Protein AF-A0A2M9E3D4-F1 (afdb_monomer)

Secondary structure (DSSP, 8-state):
------PPPP---S---------SSS-HHHHTS-GGG-EEEE-TTT-EEEEEEEETTEEEEEEEEEEEEE-SS-BPPPEEEEEEEEEETTT--HHHHHT--TT-GGGSPTT-EEEEEGGGGTTSTTHHHHHHHHHHTT-SSGGGEEEEEEEPPP-SS--S--EEEEEEEHHHHH-TTTTSTTS-GGG---EEEEEEEES-TTSHHHHHHHHHHHHH-PPPTTPEEEEEEE-SSEEEEEEEETTT--EEEEEEEE-TTS-EEEEEEEE------THHHHT-HHHHHHHHHHHHHTT--TTEEEEESS-HHHHS--GGGGEEEEEHHHIIIIIHHHHHHHHHHHTTT-EEEEEEEEESTT-SS-SEEEEEEEEEETTTTEEEE----EEE-SSTT----PPPHHHHHHHHHHH-

Foldseek 3Di:
DDDDDDDDDDDDDPDDPDDDPDPAADDVVLLPDQLLQKDWDWDLVQKDWDDWDDDDQKIKTKIKTWTWIDGPVDIDDTWIFIKIKIAGPVQPDPSLSSQDDLLDCVSHDAFMKIKGQQVVCVRTNQVQLLVLLCVVWVHDDSRQKMWMWGWHHCDPVLPDTKIKIKMKGNCCVVPVCQARLAHFLQRHDWMKMKIDIGSPCVPSVNSSQSSSSSRRVDHGQLIWMWTWDHDNFKIWIWIARSVVRATKTKMFGADNVRATFKMKIKFQAWSADDVLVVPDVSQVVLQVVLCVVLVPDPQWGQAFCQDCRGRVHRGRSRTATFGPQVRVAAVVQVNVLVNLLSVVRKMKIKMWGFPPGPDNHGQKIKIWMWIANPVPRFTLDGPDIDIDRSDPPDHHDHDDSVVSVVSVVVRD

Sequence (412 aa):
MTIDASRLSDPRSPFVDASRDARAGLDPRLAATPGGDVAFVHDPASTRIGTETRAGQRSSFDASTDVVVATPDHRSEPVRVAYHANMPRSAATPAAMQALNPMDPQTWPPGTSVELRGGDFAGTAFEATFRSLAEANGVAHIDDVRLVISRSTVTRATPEPELRIMSGTAHVFDAPFVTGPGSPATSREDFGIHTLVQRDPDAPDQRAAFNHLLLTGTQPDGSIGVRETVTADSINGLITDVASGEVNDVTWTFDGDGRPVHAEGTLTWTPGSGRHRDGDRTEGTAQSDFRKDNGLGGDHHTGHIFAYRFVHGHGPVNMFPQQANFNTGPYARMEQEWADWLDHDMDIDVRVELAPSGAKFPEQVIVDYTVTDPASGAVVYDPQTIIFDNAAGQRFTSIRPDAMDDMIRQAA

Solvent-accessible surface area (backbone atoms only — not comparable to full-atom values): 21787 Å² total; per-residue (Å²): 140,83,90,83,89,80,83,83,80,81,86,79,79,94,80,81,86,87,83,74,94,64,80,78,41,59,59,67,70,64,63,69,45,61,21,69,57,51,43,65,49,61,44,47,87,57,37,45,78,57,66,71,47,79,55,93,69,32,31,35,33,38,33,34,30,35,31,26,49,31,41,95,90,49,68,53,73,74,39,78,44,57,36,40,39,38,29,38,42,93,62,57,42,72,69,50,60,34,56,46,38,94,79,35,74,86,56,47,63,64,44,23,31,39,33,37,50,25,49,76,26,64,90,34,50,51,30,61,15,32,46,37,40,8,55,77,32,74,40,94,44,32,66,44,20,32,40,40,39,34,34,33,54,66,40,94,91,36,77,57,54,28,35,40,40,35,38,23,38,40,57,48,73,77,34,26,60,56,34,20,60,28,9,51,50,83,44,45,52,65,44,22,35,36,42,33,78,38,71,51,49,81,39,64,66,50,36,12,39,53,42,36,25,71,52,49,26,50,78,45,79,77,21,38,33,39,37,41,50,58,57,100,49,37,38,38,36,40,31,27,38,67,68,83,65,46,49,22,44,34,36,34,33,38,41,99,86,34,43,52,26,35,36,37,32,42,39,50,56,66,85,43,62,71,73,66,54,77,74,35,61,56,43,53,48,19,45,54,48,50,30,58,80,67,66,56,52,93,66,35,37,74,26,56,81,62,54,47,32,51,55,73,52,53,21,46,46,42,40,46,59,24,22,38,57,25,45,78,36,28,51,50,43,51,57,45,38,52,52,53,42,30,76,68,70,23,32,35,44,39,37,39,38,33,29,60,71,66,46,83,63,34,50,28,43,36,39,37,48,39,31,28,36,72,90,78,68,33,69,48,45,66,85,57,78,43,78,41,66,48,38,72,89,64,82,61,86,65,77,52,73,82,55,48,62,58,37,49,66,71,47,109

pLDDT: mean 90.29, std 15.9, range [23.97, 98.81]

Nearest PDB structures (foldseek):
  8rjw-assembly1_G  TM=5.086E-01  e=6.032E-01  Homo sapiens
  8rjw-assembly1_E  TM=5.066E-01  e=7.475E-01  Homo sapiens
  3hx8-assembly2_C  TM=7.101E-01  e=3.354E+00  Mesorhizobium loti
  5ien-assembly2_B  TM=5.706E-01  e=2.184E+00  synthetic construct
  5ien-assembly1_A  TM=5.707E-01  e=3.939E+00  synthetic construct

Structure (mmCIF, N/CA/C/O backbone):
data_AF-A0A2M9E3D4-F1
#
_entry.id   AF-A0A2M9E3D4-F1
#
loop_
_atom_site.group_PDB
_atom_site.id
_atom_site.type_symbol
_atom_site.label_atom_id
_atom_site.label_alt_id
_atom_site.label_comp_id
_atom_site.label_asym_id
_atom_site.label_entity_id
_atom_site.label_seq_id
_atom_site.pdbx_PDB_ins_code
_atom_site.Cartn_x
_atom_site.Cartn_y
_atom_site.Cartn_z
_atom_site.occupancy
_atom_site.B_iso_or_equiv
_atom_site.auth_seq_id
_atom_site.auth_comp_id
_atom_site.auth_asym_id
_atom_site.auth_atom_id
_atom_site.pdbx_PDB_model_num
ATOM 1 N N . MET A 1 1 ? -34.781 -16.812 -38.038 1.00 36.47 1 MET A N 1
ATOM 2 C CA . MET A 1 1 ? -33.980 -16.628 -39.262 1.00 36.47 1 MET A CA 1
ATOM 3 C C . MET A 1 1 ? -32.776 -15.814 -38.841 1.00 36.47 1 MET A C 1
ATOM 5 O O . MET A 1 1 ? -32.939 -14.700 -38.368 1.00 36.47 1 MET A O 1
ATOM 9 N N . THR A 1 2 ? -31.643 -16.495 -38.814 1.00 32.12 2 THR A N 1
ATOM 10 C CA . THR A 1 2 ? -30.362 -16.127 -38.197 1.00 32.12 2 THR A CA 1
ATOM 11 C C . THR A 1 2 ? -29.471 -15.416 -39.226 1.00 32.12 2 THR A C 1
ATOM 13 O O . THR A 1 2 ? -29.792 -15.503 -40.411 1.00 32.12 2 THR A O 1
ATOM 16 N N . ILE A 1 3 ? -28.324 -14.880 -38.762 1.00 25.41 3 ILE A N 1
ATOM 17 C CA . ILE A 1 3 ? -27.115 -14.423 -39.503 1.00 25.41 3 ILE A CA 1
ATOM 18 C C . ILE A 1 3 ? -27.089 -12.883 -39.699 1.00 25.41 3 ILE A C 1
ATOM 20 O O . ILE A 1 3 ? -28.093 -12.317 -40.107 1.00 25.41 3 ILE A O 1
ATOM 24 N N . ASP A 1 4 ? -26.030 -12.108 -39.417 1.00 23.97 4 ASP A N 1
ATOM 25 C CA . ASP A 1 4 ? -24.638 -12.399 -39.035 1.00 23.97 4 ASP A CA 1
ATOM 26 C C . ASP A 1 4 ? -24.023 -11.252 -38.215 1.00 23.97 4 ASP A C 1
ATOM 28 O O . ASP A 1 4 ? -24.400 -10.089 -38.367 1.00 23.97 4 ASP A O 1
ATOM 32 N N . ALA A 1 5 ? -22.993 -11.594 -37.445 1.00 30.45 5 ALA A N 1
ATOM 33 C CA . ALA A 1 5 ? -22.031 -10.679 -36.862 1.00 30.45 5 ALA A CA 1
ATOM 34 C C . ALA A 1 5 ? -20.852 -10.494 -37.831 1.00 30.45 5 ALA A C 1
ATOM 36 O O . ALA A 1 5 ? -20.117 -11.439 -38.102 1.00 30.45 5 ALA A O 1
ATOM 37 N N . SER A 1 6 ? -20.589 -9.269 -38.286 1.00 26.34 6 SER A N 1
ATOM 38 C CA . SER A 1 6 ? -19.318 -8.937 -38.939 1.00 26.34 6 SER A CA 1
ATOM 39 C C . SER A 1 6 ? -18.511 -7.984 -38.065 1.00 26.34 6 SER A C 1
ATOM 41 O O . SER A 1 6 ? -18.702 -6.767 -38.088 1.00 26.34 6 SER A O 1
ATOM 43 N N . ARG A 1 7 ? -17.599 -8.589 -37.296 1.00 27.25 7 ARG A N 1
ATOM 44 C CA . ARG A 1 7 ? -16.401 -7.966 -36.726 1.00 27.25 7 ARG A CA 1
ATOM 45 C C . ARG A 1 7 ? -15.655 -7.223 -37.835 1.00 27.25 7 ARG A C 1
ATOM 47 O O . ARG A 1 7 ? -15.267 -7.834 -38.830 1.00 27.25 7 ARG A O 1
ATOM 54 N N . LEU A 1 8 ? -15.451 -5.922 -37.653 1.00 27.66 8 LEU A N 1
ATOM 55 C CA . LEU A 1 8 ? -14.521 -5.155 -38.469 1.00 27.66 8 LEU A CA 1
ATOM 56 C C . LEU A 1 8 ? -13.093 -5.496 -38.042 1.00 27.66 8 LEU A C 1
ATOM 58 O O . LEU A 1 8 ? -12.745 -5.500 -36.865 1.00 27.66 8 LEU A O 1
ATOM 62 N N . SER A 1 9 ? -12.324 -5.860 -39.053 1.00 28.45 9 SER A N 1
ATOM 63 C CA . SER A 1 9 ? -10.963 -6.363 -39.036 1.00 28.45 9 SER A CA 1
ATOM 64 C C . SER A 1 9 ? -9.924 -5.325 -38.605 1.00 28.45 9 SER A C 1
ATOM 66 O O . SER A 1 9 ? -9.888 -4.208 -39.115 1.00 28.45 9 SER A O 1
ATOM 68 N N . ASP A 1 10 ? -9.052 -5.804 -37.727 1.00 26.77 10 ASP A N 1
ATOM 69 C CA . ASP A 1 10 ? -7.743 -5.329 -37.279 1.00 26.77 10 ASP A CA 1
ATOM 70 C C . ASP A 1 10 ? -6.748 -4.976 -38.418 1.00 26.77 10 ASP A C 1
ATOM 72 O O . ASP A 1 10 ? -6.555 -5.787 -39.336 1.00 26.77 10 ASP A O 1
ATOM 76 N N . PRO A 1 11 ? -6.061 -3.815 -38.372 1.00 26.67 11 PRO A N 1
ATOM 77 C CA . PRO A 1 11 ? -4.848 -3.562 -39.134 1.00 26.67 11 PRO A CA 1
ATOM 78 C C . PRO A 1 11 ? -3.587 -3.923 -38.320 1.00 26.67 11 PRO A C 1
ATOM 80 O O . PRO A 1 11 ? -2.950 -3.073 -37.708 1.00 26.67 11 PRO A O 1
ATOM 83 N N . ARG A 1 12 ? -3.220 -5.206 -38.400 1.00 26.22 12 ARG A N 1
ATOM 84 C CA . ARG A 1 12 ? -1.883 -5.821 -38.249 1.00 26.22 12 ARG A CA 1
ATOM 85 C C . ARG A 1 12 ? -0.744 -4.900 -37.774 1.00 26.22 12 ARG A C 1
ATOM 87 O O . ARG A 1 12 ? -0.168 -4.141 -38.556 1.00 26.22 12 ARG A O 1
ATOM 94 N N . SER A 1 13 ? -0.327 -5.123 -36.529 1.00 26.86 13 SER A N 1
ATOM 95 C CA . SER A 1 13 ? 0.983 -4.749 -35.983 1.00 26.86 13 SER A CA 1
ATOM 96 C C . SER A 1 13 ? 2.120 -5.540 -36.667 1.00 26.86 13 SER A C 1
ATOM 98 O O . SER A 1 13 ? 1.995 -6.759 -36.820 1.00 26.86 13 SER A O 1
ATOM 100 N N . PRO A 1 14 ? 3.237 -4.912 -37.086 1.00 26.25 14 PRO A N 1
ATOM 101 C CA . PRO A 1 14 ? 4.354 -5.600 -37.722 1.00 26.25 14 PRO A CA 1
ATOM 102 C C . PRO A 1 14 ? 5.416 -6.008 -36.688 1.00 26.25 14 PRO A C 1
ATOM 104 O O . PRO A 1 14 ? 6.530 -5.502 -36.717 1.00 26.25 14 PRO A O 1
ATOM 107 N N . PHE A 1 15 ? 5.088 -6.928 -35.780 1.00 27.77 15 PHE A N 1
ATOM 108 C CA . PHE A 1 15 ? 6.079 -7.607 -34.933 1.00 27.77 15 PHE A CA 1
ATOM 109 C C . PHE A 1 15 ? 5.656 -9.054 -34.677 1.00 27.77 15 PHE A C 1
ATOM 111 O O . PHE A 1 15 ? 5.292 -9.426 -33.570 1.00 27.77 15 PHE A O 1
ATOM 118 N N . VAL A 1 16 ? 5.698 -9.880 -35.722 1.00 30.64 16 VAL A N 1
ATOM 119 C CA . VAL A 1 16 ? 5.757 -11.336 -35.559 1.00 30.64 16 VAL A CA 1
ATOM 120 C C . VAL A 1 16 ? 6.748 -11.873 -36.583 1.00 30.64 16 VAL A C 1
ATOM 122 O O . VAL A 1 16 ? 6.407 -12.076 -37.744 1.00 30.64 16 VAL A O 1
ATOM 125 N N . ASP A 1 17 ? 7.980 -12.094 -36.139 1.00 26.84 17 ASP A N 1
ATOM 126 C CA . ASP A 1 17 ? 8.811 -13.163 -36.686 1.00 26.84 17 ASP A CA 1
ATOM 127 C C . ASP A 1 17 ? 9.292 -14.007 -35.503 1.00 26.84 17 ASP A C 1
ATOM 129 O O . ASP A 1 17 ? 10.302 -13.736 -34.852 1.00 26.84 17 ASP A O 1
ATOM 133 N N . ALA A 1 18 ? 8.438 -14.962 -35.141 1.00 33.75 18 ALA A N 1
ATOM 134 C CA . ALA A 1 18 ? 8.673 -15.943 -34.103 1.00 33.75 18 ALA A CA 1
ATOM 135 C C . ALA A 1 1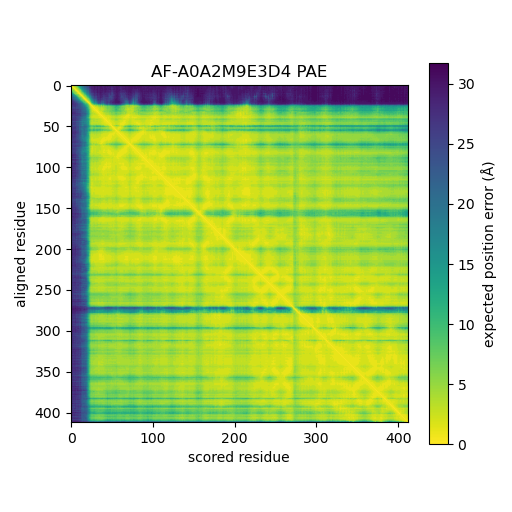8 ? 9.279 -17.190 -34.750 1.00 33.75 18 ALA A C 1
ATOM 137 O O . ALA A 1 18 ? 8.568 -18.037 -35.288 1.00 33.75 18 ALA A O 1
ATOM 138 N N . SER A 1 19 ? 10.599 -17.327 -34.654 1.00 34.25 19 SER A N 1
ATOM 139 C CA . SER A 1 19 ? 11.239 -18.639 -34.719 1.00 34.25 19 SER A CA 1
ATOM 140 C C . SER A 1 19 ? 12.523 -18.662 -33.891 1.00 34.25 19 SER A C 1
ATOM 142 O O . SER A 1 19 ? 13.631 -18.644 -34.430 1.00 34.25 19 SER A O 1
ATOM 144 N N . ARG A 1 20 ? 12.383 -18.733 -32.565 1.00 35.34 20 ARG A N 1
ATOM 145 C CA . ARG A 1 20 ? 13.361 -19.414 -31.710 1.00 35.34 20 ARG A CA 1
ATOM 146 C C . ARG A 1 20 ? 12.630 -20.117 -30.576 1.00 35.34 20 ARG A C 1
ATOM 148 O O . ARG A 1 20 ? 12.120 -19.470 -29.671 1.00 35.34 20 ARG A O 1
ATOM 155 N N . ASP A 1 21 ? 12.627 -21.444 -30.649 1.00 39.75 21 ASP A N 1
ATOM 156 C CA . ASP A 1 21 ? 12.464 -22.337 -29.506 1.00 39.75 21 ASP A CA 1
ATOM 157 C C . ASP A 1 21 ? 13.472 -21.943 -28.412 1.00 39.75 21 ASP A C 1
ATOM 159 O O . ASP A 1 21 ? 14.628 -22.372 -28.423 1.00 39.75 21 ASP A O 1
ATOM 163 N N . ALA A 1 22 ? 13.048 -21.103 -27.470 1.00 39.47 22 ALA A N 1
ATOM 164 C CA . ALA A 1 22 ? 13.701 -20.950 -26.182 1.00 39.47 22 ALA A CA 1
ATOM 165 C C . ALA A 1 22 ? 12.875 -21.751 -25.178 1.00 39.47 22 ALA A C 1
ATOM 167 O O . ALA A 1 22 ? 11.688 -21.503 -24.986 1.00 39.47 22 ALA A O 1
ATOM 168 N N . ARG A 1 23 ? 13.501 -22.758 -24.567 1.00 43.72 23 ARG A N 1
ATOM 169 C CA . ARG A 1 23 ? 12.952 -23.483 -23.418 1.00 43.72 23 ARG A CA 1
ATOM 170 C C . ARG A 1 23 ? 12.523 -22.441 -22.378 1.00 43.72 23 ARG A C 1
ATOM 172 O O . ARG A 1 23 ? 13.375 -21.732 -21.858 1.00 43.72 23 ARG A O 1
ATOM 179 N N . ALA A 1 24 ? 11.215 -22.296 -22.184 1.00 57.19 24 ALA A N 1
ATOM 180 C CA . ALA A 1 24 ? 10.615 -21.165 -21.488 1.00 57.19 24 ALA A CA 1
ATOM 181 C C . ALA A 1 24 ? 11.015 -21.137 -20.003 1.00 57.19 24 ALA A C 1
ATOM 183 O O . ALA A 1 24 ? 10.714 -22.072 -19.262 1.00 57.19 24 ALA A O 1
ATOM 184 N N . GLY A 1 25 ? 11.696 -20.064 -19.598 1.00 66.81 25 GLY A N 1
ATOM 185 C CA . GLY A 1 25 ? 12.123 -19.793 -18.224 1.00 66.81 25 GLY A CA 1
ATOM 186 C C . GLY A 1 25 ? 13.604 -19.425 -18.118 1.00 66.81 25 GLY A C 1
ATOM 187 O O . GLY A 1 25 ? 14.429 -19.859 -18.924 1.00 66.81 25 GLY A O 1
ATOM 188 N N . LEU A 1 26 ? 13.949 -18.612 -17.117 1.00 82.44 26 LEU A N 1
ATOM 189 C CA . LEU A 1 26 ? 15.339 -18.448 -16.685 1.00 82.44 26 LEU A CA 1
ATOM 190 C C . LEU A 1 26 ? 15.947 -19.815 -16.336 1.00 82.44 26 LEU A C 1
ATOM 192 O O . LEU A 1 26 ? 15.247 -20.719 -15.876 1.00 82.44 26 LEU A O 1
ATOM 196 N N . ASP A 1 27 ? 17.261 -19.966 -16.537 1.00 83.62 27 ASP A N 1
ATOM 197 C CA . ASP A 1 27 ? 17.977 -21.165 -16.093 1.00 83.62 27 ASP A CA 1
ATOM 198 C C . ASP A 1 27 ? 17.681 -21.390 -14.595 1.00 83.62 27 ASP A C 1
ATOM 200 O O . ASP A 1 27 ? 17.903 -20.470 -13.802 1.00 83.62 27 ASP A O 1
ATOM 204 N N . PRO A 1 28 ? 17.201 -22.576 -14.176 1.00 82.44 28 PRO A N 1
ATOM 205 C CA . PRO A 1 28 ? 16.883 -22.848 -12.775 1.00 82.44 28 PRO A CA 1
ATOM 206 C C . PRO A 1 28 ? 18.042 -22.566 -11.811 1.00 82.44 28 PRO A C 1
ATOM 208 O O . PRO A 1 28 ? 17.811 -22.254 -10.646 1.00 82.44 28 PRO A O 1
ATOM 211 N N . ARG A 1 29 ? 19.293 -22.629 -12.288 1.00 83.31 29 ARG A N 1
ATOM 212 C CA . ARG A 1 29 ? 20.478 -22.258 -11.503 1.00 83.31 29 ARG A CA 1
ATOM 213 C C . ARG A 1 29 ? 20.501 -20.771 -11.156 1.00 83.31 29 ARG A C 1
ATOM 215 O O . ARG A 1 29 ? 20.926 -20.432 -10.059 1.00 83.31 29 ARG A O 1
ATOM 222 N N . LEU A 1 30 ? 20.031 -19.899 -12.053 1.00 84.75 30 LEU A N 1
ATOM 223 C CA . LEU A 1 30 ? 19.890 -18.463 -11.784 1.00 84.75 30 LEU A CA 1
ATOM 224 C C . LEU A 1 30 ? 18.808 -18.221 -10.736 1.00 84.75 30 LEU A C 1
ATOM 226 O O . LEU A 1 30 ? 19.051 -17.495 -9.782 1.00 84.75 30 LEU A O 1
ATOM 230 N N . ALA A 1 31 ? 17.653 -18.877 -10.873 1.00 79.50 31 ALA A N 1
ATOM 231 C CA . ALA A 1 31 ? 16.554 -18.750 -9.916 1.00 79.50 31 ALA A CA 1
ATOM 232 C C . ALA A 1 31 ? 16.910 -19.283 -8.513 1.00 79.50 31 ALA A C 1
ATOM 234 O O . ALA A 1 31 ? 16.382 -18.794 -7.523 1.00 79.50 31 ALA A O 1
ATOM 235 N N . ALA A 1 32 ? 17.820 -20.260 -8.423 1.00 84.12 32 ALA A N 1
ATOM 236 C CA . ALA A 1 32 ? 18.332 -20.792 -7.158 1.00 84.12 32 ALA A CA 1
ATOM 237 C C . ALA A 1 32 ? 19.529 -20.006 -6.585 1.00 84.12 32 ALA A C 1
ATOM 239 O O . ALA A 1 32 ? 20.015 -20.341 -5.503 1.00 84.12 32 ALA A O 1
ATOM 240 N N . THR A 1 33 ? 20.052 -19.009 -7.307 1.00 87.50 33 THR A N 1
ATOM 241 C CA . THR A 1 33 ? 21.192 -18.213 -6.837 1.00 87.50 33 THR A CA 1
ATOM 242 C C . THR A 1 33 ? 20.714 -17.191 -5.799 1.00 87.50 33 THR A C 1
ATOM 244 O O . THR A 1 33 ? 19.708 -16.520 -6.040 1.00 87.50 33 THR A O 1
ATOM 247 N N . PRO A 1 34 ? 21.420 -17.018 -4.664 1.00 88.31 34 PRO A N 1
ATOM 248 C CA . PRO A 1 34 ? 21.131 -15.934 -3.732 1.00 88.31 34 PRO A CA 1
ATOM 249 C C . PRO A 1 34 ? 21.136 -14.584 -4.453 1.00 88.31 34 PRO A C 1
ATOM 251 O O . PRO A 1 34 ? 22.058 -14.279 -5.207 1.00 88.31 34 PRO A O 1
ATOM 254 N N . GLY A 1 35 ? 20.131 -13.743 -4.207 1.00 88.81 35 GLY A N 1
ATOM 255 C CA . GLY A 1 35 ? 19.975 -12.498 -4.964 1.00 88.81 35 GLY A CA 1
ATOM 256 C C . GLY A 1 35 ? 21.162 -11.528 -4.852 1.00 88.81 35 GLY A C 1
ATOM 257 O O . GLY A 1 35 ? 21.349 -10.699 -5.738 1.00 88.81 35 GLY A O 1
ATOM 258 N N . GLY A 1 36 ? 21.994 -11.646 -3.809 1.00 91.62 36 GLY A N 1
ATOM 259 C CA . GLY A 1 36 ? 23.213 -10.845 -3.638 1.00 91.62 36 GLY A CA 1
ATOM 260 C C . GLY A 1 36 ? 24.300 -11.131 -4.681 1.00 91.62 36 GLY A C 1
ATOM 261 O O . GLY A 1 36 ? 25.110 -10.255 -4.969 1.00 91.62 36 GLY A O 1
ATOM 262 N N . ASP A 1 37 ? 24.270 -12.312 -5.300 1.00 93.44 37 ASP A N 1
ATOM 263 C CA . ASP A 1 37 ? 25.206 -12.715 -6.355 1.00 93.44 37 ASP A CA 1
ATOM 264 C C . ASP A 1 37 ? 24.638 -12.472 -7.763 1.00 93.44 37 ASP A C 1
ATOM 266 O O . ASP A 1 37 ? 25.243 -12.868 -8.759 1.00 93.44 37 ASP A O 1
ATOM 270 N N . VAL A 1 38 ? 23.465 -11.842 -7.871 1.00 94.75 38 VAL A N 1
ATOM 271 C CA . VAL A 1 38 ? 22.766 -11.638 -9.143 1.00 94.75 38 VAL A CA 1
ATOM 272 C C . VAL A 1 38 ? 22.874 -10.183 -9.586 1.00 94.75 38 VAL A C 1
ATOM 274 O O . VAL A 1 38 ? 22.648 -9.250 -8.819 1.00 94.75 38 VAL A O 1
ATOM 277 N N . ALA A 1 39 ? 23.168 -9.981 -10.866 1.00 95.50 39 ALA A N 1
ATOM 278 C CA . ALA A 1 39 ? 23.144 -8.680 -11.516 1.00 95.50 39 ALA A CA 1
ATOM 279 C C . ALA A 1 39 ? 22.278 -8.714 -12.779 1.00 95.50 39 ALA A C 1
ATOM 281 O O . ALA A 1 39 ? 22.388 -9.622 -13.606 1.00 95.50 39 ALA A O 1
ATOM 282 N N . PHE A 1 40 ? 21.469 -7.674 -12.964 1.00 96.81 40 PHE A N 1
ATOM 283 C CA . PHE A 1 40 ? 20.711 -7.432 -14.188 1.00 96.81 40 PHE A CA 1
ATOM 284 C C . PHE A 1 40 ? 21.482 -6.432 -15.042 1.00 96.81 40 PHE A C 1
ATOM 286 O O . PHE A 1 40 ? 21.436 -5.230 -14.800 1.00 96.81 40 PHE A O 1
ATOM 293 N N . VAL A 1 41 ? 22.239 -6.915 -16.023 1.00 96.88 41 VAL A N 1
ATOM 294 C CA . VAL A 1 41 ? 23.098 -6.072 -16.861 1.00 96.88 41 VAL A CA 1
ATOM 295 C C . VAL A 1 41 ? 22.356 -5.718 -18.144 1.00 96.88 41 VAL A C 1
ATOM 297 O O . VAL A 1 41 ? 22.150 -6.588 -18.986 1.00 96.88 41 VAL A O 1
ATOM 300 N N . HIS A 1 42 ? 21.974 -4.451 -18.307 1.00 95.38 42 HIS A N 1
ATOM 301 C CA . HIS A 1 42 ? 21.365 -3.966 -19.550 1.00 95.38 42 HIS A CA 1
ATOM 302 C C . HIS A 1 42 ? 22.404 -3.396 -20.529 1.00 95.38 42 HIS A C 1
ATOM 304 O O . HIS A 1 42 ? 23.453 -2.896 -20.113 1.00 95.38 42 HIS A O 1
ATOM 310 N N . ASP A 1 43 ? 22.094 -3.441 -21.826 1.00 94.44 43 ASP A N 1
ATOM 311 C CA . ASP A 1 43 ? 22.825 -2.713 -22.870 1.00 94.44 43 ASP A CA 1
ATOM 312 C C . ASP A 1 43 ? 22.065 -1.428 -23.257 1.00 94.44 43 ASP A C 1
ATOM 314 O O . ASP A 1 43 ? 21.041 -1.520 -23.944 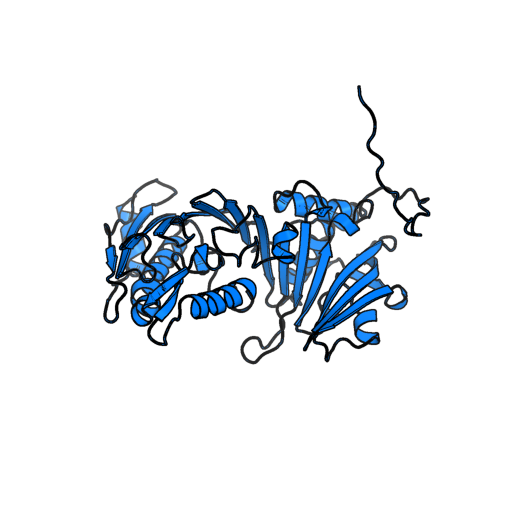1.00 94.44 43 ASP A O 1
ATOM 318 N N . PRO A 1 44 ? 22.559 -0.221 -22.914 1.00 95.81 44 PRO A N 1
ATOM 319 C CA . PRO A 1 44 ? 21.912 1.034 -23.303 1.00 95.81 44 PRO A CA 1
ATOM 320 C C . PRO A 1 44 ? 21.712 1.191 -24.821 1.00 95.81 44 PRO A C 1
ATOM 322 O O . PRO A 1 44 ? 20.786 1.872 -25.267 1.00 95.81 44 PRO A O 1
ATOM 325 N N . ALA A 1 45 ? 22.559 0.579 -25.657 1.00 96.69 45 ALA A N 1
ATOM 326 C CA . ALA A 1 45 ? 22.414 0.647 -27.113 1.00 96.69 45 ALA A CA 1
ATOM 327 C C . ALA A 1 45 ? 21.220 -0.180 -27.628 1.00 96.69 45 ALA A C 1
ATOM 329 O O . ALA A 1 45 ? 20.681 0.101 -28.708 1.00 96.69 45 ALA A O 1
ATOM 330 N N . SER A 1 46 ? 20.768 -1.167 -26.853 1.00 97.25 46 SER A N 1
ATOM 331 C CA . SER A 1 46 ? 19.578 -1.967 -27.150 1.00 97.25 46 SER A CA 1
ATOM 332 C C . SER A 1 46 ? 18.271 -1.240 -26.808 1.00 97.25 46 SER A C 1
ATOM 334 O O . SER A 1 46 ? 17.233 -1.561 -27.387 1.00 97.25 46 SER A O 1
ATOM 336 N N . THR A 1 47 ? 18.324 -0.210 -25.954 1.00 98.06 47 THR A N 1
ATOM 337 C CA . THR A 1 47 ? 17.139 0.520 -25.498 1.00 98.06 47 THR A CA 1
ATOM 338 C C . THR A 1 47 ? 16.388 1.160 -26.668 1.00 98.06 47 THR A C 1
ATOM 340 O O . THR A 1 47 ? 16.962 1.829 -27.537 1.00 98.06 47 THR A O 1
ATOM 343 N N . ARG A 1 48 ? 15.075 0.943 -26.709 1.00 97.19 48 ARG A N 1
ATOM 344 C CA . ARG A 1 48 ? 14.133 1.552 -27.651 1.00 97.19 48 ARG A CA 1
ATOM 345 C C . ARG A 1 48 ? 13.076 2.283 -26.847 1.00 97.19 48 ARG A C 1
ATOM 347 O O . ARG A 1 48 ? 12.321 1.652 -26.118 1.00 97.19 48 ARG A O 1
ATOM 354 N N . ILE A 1 49 ? 13.045 3.603 -26.988 1.00 96.38 49 ILE A N 1
ATOM 355 C CA . ILE A 1 49 ? 12.051 4.465 -26.350 1.00 96.38 49 ILE A CA 1
ATOM 356 C C . ILE A 1 49 ? 10.884 4.623 -27.324 1.00 96.38 49 ILE A C 1
ATOM 358 O O . ILE A 1 49 ? 11.087 4.972 -28.489 1.00 96.38 49 ILE A O 1
ATOM 362 N N . GLY A 1 50 ? 9.688 4.306 -26.847 1.00 92.44 50 GLY A N 1
ATOM 363 C CA . GLY A 1 50 ? 8.425 4.451 -27.554 1.00 92.44 50 GLY A CA 1
ATOM 364 C C . GLY A 1 50 ? 7.762 5.794 -27.261 1.00 92.44 50 GLY A C 1
ATOM 365 O O . GLY A 1 50 ? 8.409 6.842 -27.266 1.00 92.44 50 GLY A O 1
ATOM 366 N N . THR A 1 51 ? 6.448 5.763 -27.042 1.00 91.25 51 THR A N 1
ATOM 367 C CA . THR A 1 51 ? 5.625 6.952 -26.796 1.00 91.25 51 THR A CA 1
ATOM 368 C C . THR A 1 51 ? 6.145 7.726 -25.593 1.00 91.25 51 THR A C 1
ATOM 370 O O . THR A 1 51 ? 6.121 7.215 -24.482 1.00 91.25 51 THR A O 1
ATOM 373 N N . GLU A 1 52 ? 6.567 8.973 -25.798 1.00 94.06 52 GLU A N 1
ATOM 374 C CA . GLU A 1 52 ? 6.942 9.883 -24.718 1.00 94.06 52 GLU A CA 1
ATOM 375 C C . GLU A 1 52 ? 5.854 10.945 -24.524 1.00 94.06 52 GLU A C 1
ATOM 377 O O . GLU A 1 52 ? 5.505 11.685 -25.445 1.00 94.06 52 GLU A O 1
ATOM 382 N N . THR A 1 53 ? 5.359 11.067 -23.295 1.00 95.38 53 THR A N 1
ATOM 383 C CA . THR A 1 53 ? 4.448 12.132 -22.873 1.00 95.38 53 THR A CA 1
ATOM 384 C C . THR A 1 53 ? 5.137 13.031 -21.858 1.00 95.38 53 THR A C 1
ATOM 386 O O . THR A 1 53 ? 5.679 12.573 -20.854 1.00 95.38 53 THR A O 1
ATOM 389 N N . ARG A 1 54 ? 5.086 14.347 -22.085 1.00 93.25 54 ARG A N 1
ATOM 390 C CA . ARG A 1 54 ? 5.631 15.354 -21.164 1.00 93.25 54 ARG A CA 1
ATOM 391 C C . ARG A 1 54 ? 4.498 16.175 -20.565 1.00 93.25 54 ARG A C 1
ATOM 393 O O . ARG A 1 54 ? 3.941 17.036 -21.243 1.00 93.25 54 ARG A O 1
ATOM 400 N N . ALA A 1 55 ? 4.201 15.959 -19.287 1.00 90.31 55 ALA A N 1
ATOM 401 C CA . ALA A 1 55 ? 3.125 16.642 -18.573 1.00 90.31 55 ALA A CA 1
ATOM 402 C C . ALA A 1 55 ? 3.647 17.244 -17.262 1.00 90.31 55 ALA A C 1
ATOM 404 O O . ALA A 1 55 ? 4.196 16.553 -16.404 1.00 90.31 55 ALA A O 1
ATOM 405 N N . GLY A 1 56 ? 3.498 18.562 -17.104 1.00 91.75 56 GLY A N 1
ATOM 406 C CA . GLY A 1 56 ? 4.006 19.278 -15.932 1.00 91.75 56 GLY A CA 1
ATOM 407 C C . GLY A 1 56 ? 5.500 19.016 -15.684 1.00 91.75 56 GLY A C 1
ATOM 408 O O . GLY A 1 56 ? 6.330 19.190 -16.581 1.00 91.75 56 GLY A O 1
ATOM 409 N N . GLN A 1 57 ? 5.823 18.584 -14.460 1.00 93.31 57 GLN A N 1
ATOM 410 C CA . GLN A 1 57 ? 7.183 18.270 -13.991 1.00 93.31 57 GLN A CA 1
ATOM 411 C C . GLN A 1 57 ? 7.613 16.818 -14.266 1.00 93.31 57 GLN A C 1
ATOM 413 O O . GLN A 1 57 ? 8.616 16.356 -13.718 1.00 93.31 57 GLN A O 1
ATOM 418 N N . ARG A 1 58 ? 6.861 16.079 -15.088 1.00 95.81 58 ARG A N 1
ATOM 419 C CA . ARG A 1 58 ? 7.072 14.652 -15.345 1.00 95.81 58 ARG A CA 1
ATOM 420 C C . ARG A 1 58 ? 7.234 14.368 -16.836 1.00 95.81 58 ARG A C 1
ATOM 422 O O . ARG A 1 58 ? 6.618 15.032 -17.676 1.00 95.81 58 ARG A O 1
ATOM 429 N N . SER A 1 59 ? 8.056 13.370 -17.134 1.00 96.75 59 SER A N 1
ATOM 430 C CA . SER A 1 59 ? 8.133 12.723 -18.442 1.00 96.75 59 SER A CA 1
ATOM 431 C C . SER A 1 59 ? 7.820 11.245 -18.257 1.00 96.75 59 SER A C 1
ATOM 433 O O . SER A 1 59 ? 8.484 10.580 -17.462 1.00 96.75 59 SER A O 1
ATOM 435 N N . SER A 1 60 ? 6.826 10.747 -18.982 1.00 97.25 60 SER A N 1
ATOM 436 C CA . SER A 1 60 ? 6.419 9.342 -18.970 1.00 97.25 60 SER A CA 1
ATOM 437 C C . SER A 1 60 ? 6.671 8.726 -20.333 1.00 97.25 60 SER A C 1
ATOM 439 O O . SER A 1 60 ? 6.436 9.388 -21.345 1.00 97.25 60 SER A O 1
ATOM 441 N N . PHE A 1 61 ? 7.167 7.496 -20.373 1.00 97.50 61 PHE A N 1
ATOM 442 C CA . PHE A 1 61 ? 7.462 6.818 -21.625 1.00 97.50 61 PHE A CA 1
ATOM 443 C C . PHE A 1 61 ? 7.409 5.303 -21.496 1.00 97.50 61 PHE A C 1
ATOM 445 O O . PHE A 1 61 ? 7.815 4.746 -20.479 1.00 97.50 61 PHE A O 1
ATOM 452 N N . ASP A 1 62 ? 6.962 4.651 -22.562 1.00 98.06 62 ASP A N 1
ATOM 453 C CA . ASP A 1 62 ? 7.145 3.214 -22.740 1.00 98.06 62 ASP A CA 1
ATOM 454 C C . ASP A 1 62 ? 8.513 2.968 -23.380 1.00 98.06 62 ASP A C 1
ATOM 456 O O . ASP A 1 62 ? 8.947 3.718 -24.261 1.00 98.06 62 ASP A O 1
ATOM 460 N N . ALA A 1 63 ? 9.213 1.928 -22.952 1.00 98.06 63 ALA A N 1
ATOM 461 C CA . ALA A 1 63 ? 10.490 1.548 -23.528 1.00 98.06 63 ALA A CA 1
ATOM 462 C C . ALA A 1 63 ? 10.727 0.045 -23.419 1.00 98.06 63 ALA A C 1
ATOM 464 O O . ALA A 1 63 ? 10.019 -0.686 -22.730 1.00 98.06 63 ALA A O 1
ATOM 465 N N . SER A 1 64 ? 11.738 -0.426 -24.140 1.00 97.88 64 SER A N 1
ATOM 466 C CA . SER A 1 64 ? 12.222 -1.790 -23.994 1.00 97.88 64 SER A CA 1
ATOM 467 C C . SER A 1 64 ? 13.737 -1.858 -24.160 1.00 97.88 64 SER A C 1
ATOM 469 O O . SER A 1 64 ? 14.301 -1.081 -24.932 1.00 97.88 64 SER A O 1
ATOM 471 N N . THR A 1 65 ? 14.402 -2.750 -23.429 1.00 98.12 65 THR A N 1
ATOM 472 C CA . THR A 1 65 ? 15.866 -2.918 -23.444 1.00 98.12 65 THR A CA 1
ATOM 473 C C . THR A 1 65 ? 16.242 -4.387 -23.252 1.00 98.12 65 THR A C 1
ATOM 475 O O . THR A 1 65 ? 15.468 -5.150 -22.675 1.00 98.12 65 THR A O 1
ATOM 478 N N . ASP A 1 66 ? 17.391 -4.810 -23.768 1.00 97.69 66 ASP A N 1
ATOM 479 C CA . ASP A 1 66 ? 17.916 -6.158 -23.560 1.00 97.69 66 ASP A CA 1
ATOM 480 C C . ASP A 1 66 ? 18.673 -6.218 -22.226 1.00 97.69 66 ASP A C 1
ATOM 482 O O . ASP A 1 66 ? 19.588 -5.428 -21.973 1.00 97.69 66 ASP A O 1
ATOM 486 N N . VAL A 1 67 ? 18.296 -7.179 -21.382 1.00 97.56 67 VAL A N 1
ATOM 487 C CA . VAL A 1 67 ? 18.889 -7.430 -20.065 1.00 97.56 67 VAL A CA 1
ATOM 488 C C . VAL A 1 67 ? 19.471 -8.837 -20.025 1.00 97.56 67 VAL A C 1
ATOM 490 O O . VAL A 1 67 ? 18.817 -9.810 -20.393 1.00 97.56 67 VAL A O 1
ATOM 493 N N . VAL A 1 68 ?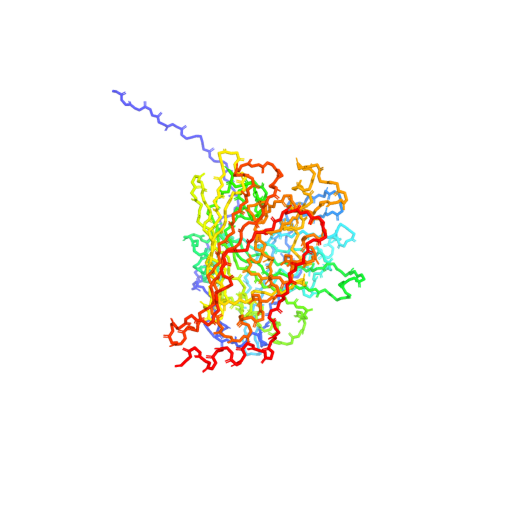 20.704 -8.949 -19.543 1.00 96.50 68 VAL A N 1
ATOM 494 C CA . VAL A 1 68 ? 21.354 -10.218 -19.215 1.00 96.50 68 VAL A CA 1
ATOM 495 C C . VAL A 1 68 ? 21.328 -10.402 -17.705 1.00 96.50 68 VAL A C 1
ATOM 497 O O . VAL A 1 68 ? 21.828 -9.551 -16.968 1.00 96.50 68 VAL A O 1
ATOM 500 N N . VAL A 1 69 ? 20.796 -11.532 -17.248 1.00 96.31 69 VAL A N 1
ATOM 501 C CA . VAL A 1 69 ? 20.908 -11.958 -15.852 1.00 96.31 69 VAL A CA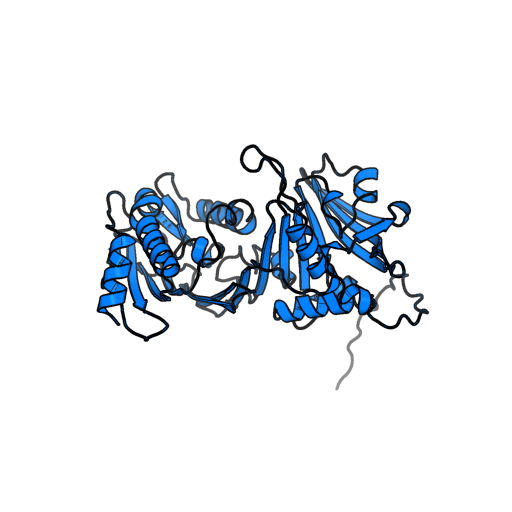 1
ATOM 502 C C . VAL A 1 69 ? 22.259 -12.641 -15.685 1.00 96.31 69 VAL A C 1
ATOM 504 O O . VAL A 1 69 ? 22.561 -13.615 -16.377 1.00 96.31 69 VAL A O 1
ATOM 507 N N . ALA A 1 70 ? 23.098 -12.111 -14.804 1.00 94.75 70 ALA A N 1
ATOM 508 C CA . ALA A 1 70 ? 24.451 -12.594 -14.579 1.00 94.75 70 ALA A CA 1
ATOM 509 C C . ALA A 1 70 ? 24.671 -12.956 -13.110 1.00 94.75 70 ALA A C 1
ATOM 511 O O . ALA A 1 70 ? 24.236 -12.238 -12.216 1.00 94.75 70 ALA A O 1
ATOM 512 N N . THR A 1 71 ? 25.401 -14.041 -12.895 1.00 92.38 71 THR A N 1
ATOM 513 C CA . THR A 1 71 ? 25.993 -14.453 -11.620 1.00 92.38 71 THR A CA 1
ATOM 514 C C . THR A 1 71 ? 27.507 -14.598 -11.814 1.00 92.38 71 THR A C 1
ATOM 516 O O . THR A 1 71 ? 27.980 -14.477 -12.953 1.00 92.38 71 THR A O 1
ATOM 519 N N . PRO A 1 72 ? 28.305 -14.861 -10.761 1.00 89.75 72 PRO A N 1
ATOM 520 C CA . PRO A 1 72 ? 29.739 -15.097 -10.922 1.00 89.75 72 PRO A CA 1
ATOM 521 C C . PRO A 1 72 ? 30.072 -16.214 -11.926 1.00 89.75 72 PRO A C 1
ATOM 523 O O . PRO A 1 72 ? 31.035 -16.090 -12.682 1.00 89.75 72 PRO A O 1
ATOM 526 N N . ASP A 1 73 ? 29.242 -17.261 -11.982 1.00 88.75 73 ASP A N 1
ATOM 527 C CA . ASP A 1 73 ? 29.526 -18.485 -12.742 1.00 88.75 73 ASP A CA 1
ATOM 528 C C . ASP A 1 73 ? 28.656 -18.669 -13.996 1.00 88.75 73 ASP A C 1
ATOM 530 O O . ASP A 1 73 ? 28.895 -19.579 -14.799 1.00 88.75 73 ASP A O 1
ATOM 534 N N . HIS A 1 74 ? 27.620 -17.848 -14.188 1.00 89.69 74 HIS A N 1
ATOM 535 C CA . HIS A 1 74 ? 26.668 -18.037 -15.278 1.00 89.69 74 HIS A CA 1
ATOM 536 C C . HIS A 1 74 ? 26.073 -16.723 -15.795 1.00 89.69 74 HIS A C 1
ATOM 538 O O . HIS A 1 74 ? 25.961 -15.734 -15.079 1.00 89.69 74 HIS A O 1
ATOM 544 N N . ARG A 1 75 ? 25.673 -1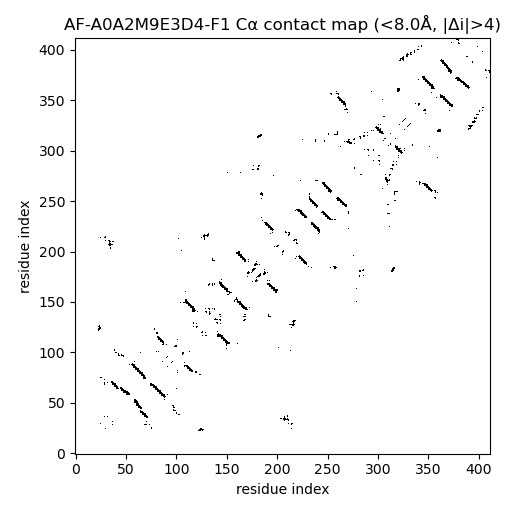6.710 -17.069 1.00 93.25 75 ARG A N 1
ATOM 545 C CA . ARG A 1 75 ? 24.969 -15.589 -17.701 1.00 93.25 75 ARG A CA 1
ATOM 546 C C . ARG A 1 75 ? 23.851 -16.135 -18.576 1.00 93.25 75 ARG A C 1
ATOM 548 O O . ARG A 1 75 ? 24.074 -17.105 -19.301 1.00 93.25 75 ARG A O 1
ATOM 555 N N . SER A 1 76 ? 22.684 -15.506 -18.517 1.00 93.12 76 SER A N 1
ATOM 556 C CA . SER A 1 76 ? 21.582 -15.800 -19.427 1.00 93.12 76 SER A CA 1
ATOM 557 C C . SER A 1 76 ? 21.881 -15.287 -20.840 1.00 93.12 76 SER A C 1
ATOM 559 O O . SER A 1 76 ? 22.735 -14.421 -21.047 1.00 93.12 76 SER A O 1
ATOM 561 N N . GLU A 1 77 ? 21.112 -15.766 -21.815 1.00 92.00 77 GLU A N 1
ATOM 562 C CA . GLU A 1 77 ? 20.936 -15.021 -23.064 1.00 92.00 77 GLU A CA 1
ATOM 563 C C . GLU A 1 77 ? 20.255 -13.666 -22.774 1.00 92.00 77 GLU A C 1
ATOM 565 O O . GLU A 1 77 ? 19.549 -13.548 -21.762 1.00 92.00 77 GLU A O 1
ATOM 570 N N . PRO A 1 78 ? 20.448 -12.638 -23.622 1.00 94.50 78 PRO A N 1
ATOM 571 C CA . PRO A 1 78 ? 19.741 -11.372 -23.476 1.00 94.50 78 PRO A CA 1
ATOM 572 C C . PRO A 1 78 ? 18.222 -11.564 -23.564 1.00 94.50 78 PRO A C 1
ATOM 574 O O . PRO A 1 78 ? 17.713 -12.188 -24.497 1.00 94.50 78 PRO A O 1
ATOM 577 N N . VAL A 1 79 ? 17.501 -10.999 -22.599 1.00 94.88 79 VAL A N 1
ATOM 578 C CA . VAL A 1 79 ? 16.038 -11.011 -22.528 1.00 94.88 79 VAL A CA 1
ATOM 579 C C . VAL A 1 79 ? 15.536 -9.594 -22.755 1.00 94.88 79 VAL A C 1
ATOM 581 O O . VAL A 1 79 ? 15.959 -8.664 -22.070 1.00 94.88 79 VAL A O 1
ATOM 584 N N . ARG A 1 80 ? 14.616 -9.420 -23.704 1.00 96.31 80 ARG A N 1
ATOM 585 C CA . ARG A 1 80 ? 13.953 -8.134 -23.918 1.00 96.31 80 ARG A CA 1
ATOM 586 C C . ARG A 1 80 ? 13.011 -7.849 -22.748 1.00 96.31 80 ARG A C 1
ATOM 588 O O . ARG A 1 80 ? 12.067 -8.598 -22.529 1.00 96.31 80 ARG A O 1
ATOM 595 N N . VAL A 1 81 ? 13.251 -6.753 -22.040 1.00 97.94 81 VAL A N 1
ATOM 596 C CA . VAL A 1 81 ? 12.409 -6.251 -20.949 1.00 97.94 81 VAL A CA 1
ATOM 597 C C . VAL A 1 81 ? 11.672 -5.014 -21.441 1.00 97.94 81 VAL A C 1
ATOM 599 O O . VAL A 1 81 ? 12.314 -4.014 -21.767 1.00 97.94 81 VAL A O 1
ATOM 602 N N . ALA A 1 82 ? 10.344 -5.082 -21.514 1.00 98.06 82 ALA A N 1
ATOM 603 C CA . ALA A 1 82 ? 9.488 -3.920 -21.737 1.00 98.06 82 ALA A CA 1
ATOM 604 C C . ALA A 1 82 ? 9.082 -3.298 -20.395 1.00 98.06 82 ALA A C 1
ATOM 606 O O . ALA A 1 82 ? 8.939 -3.999 -19.392 1.00 98.06 82 ALA A O 1
ATOM 607 N N . TYR A 1 83 ? 8.957 -1.975 -20.369 1.00 98.50 83 TYR A N 1
ATOM 608 C CA . TYR A 1 83 ? 8.646 -1.226 -19.160 1.00 98.50 83 TYR A CA 1
ATOM 609 C C . TYR A 1 83 ? 8.002 0.122 -19.479 1.00 98.50 83 TYR A C 1
ATOM 611 O O . TYR A 1 83 ? 8.259 0.729 -20.523 1.00 98.50 83 TYR A O 1
ATOM 619 N N . HIS A 1 84 ? 7.216 0.622 -18.531 1.00 98.25 84 HIS A N 1
ATOM 620 C CA . HIS A 1 84 ? 6.748 1.999 -18.503 1.00 98.25 84 HIS A CA 1
ATOM 621 C C . HIS A 1 84 ? 7.521 2.768 -17.429 1.00 98.25 84 HIS A C 1
ATOM 623 O O . HIS A 1 84 ? 7.606 2.336 -16.284 1.00 98.25 84 HIS A O 1
ATOM 629 N N . ALA A 1 85 ? 8.108 3.908 -17.776 1.00 98.12 85 ALA A N 1
ATOM 630 C CA . ALA A 1 85 ? 8.868 4.729 -16.842 1.00 98.12 85 ALA A CA 1
ATOM 631 C C . ALA A 1 85 ? 8.259 6.121 -16.713 1.00 98.12 85 ALA A C 1
ATOM 633 O O . ALA A 1 85 ? 7.847 6.743 -17.691 1.00 98.12 85 ALA A O 1
ATOM 634 N N . ASN A 1 86 ? 8.265 6.650 -15.494 1.00 97.06 86 ASN A N 1
ATOM 635 C CA . ASN A 1 86 ? 7.861 8.012 -15.192 1.00 97.06 86 ASN A CA 1
ATOM 636 C C . ASN A 1 86 ? 8.968 8.696 -14.386 1.00 97.06 86 ASN A C 1
ATOM 638 O O . ASN A 1 86 ? 9.271 8.316 -13.255 1.00 97.06 86 ASN A O 1
ATOM 642 N N . MET A 1 87 ? 9.581 9.717 -14.974 1.00 96.56 87 MET A N 1
ATOM 643 C CA . MET A 1 87 ? 10.780 10.377 -14.463 1.00 96.56 87 MET A CA 1
ATOM 644 C C . MET A 1 87 ? 10.519 11.861 -14.177 1.00 96.56 87 MET A C 1
ATOM 646 O O . MET A 1 87 ? 9.686 12.490 -14.842 1.00 96.56 87 MET A O 1
ATOM 650 N N . PRO A 1 88 ? 11.258 12.485 -13.238 1.00 96.06 88 PRO A N 1
ATOM 651 C CA . PRO A 1 88 ? 11.311 13.938 -13.156 1.00 96.06 88 PRO A CA 1
ATOM 652 C C . PRO A 1 88 ? 11.766 14.521 -14.496 1.00 96.06 88 PRO A C 1
ATOM 654 O O . PRO A 1 88 ? 12.796 14.123 -15.044 1.00 96.06 88 PRO A O 1
ATOM 657 N N . ARG A 1 89 ? 11.022 15.494 -15.025 1.00 94.94 89 ARG A N 1
ATOM 658 C CA . ARG A 1 89 ? 11.282 16.074 -16.352 1.00 94.94 89 ARG A CA 1
ATOM 659 C C . ARG A 1 89 ? 12.680 16.684 -16.471 1.00 94.94 89 ARG A C 1
ATOM 661 O O . ARG A 1 89 ? 13.272 16.647 -17.544 1.00 94.94 89 ARG A O 1
ATOM 668 N N . SER A 1 90 ? 13.207 17.234 -15.380 1.00 94.81 90 SER A N 1
ATOM 669 C CA . SER A 1 90 ? 14.571 17.768 -15.307 1.00 94.81 90 SER A CA 1
ATOM 670 C C . SER A 1 90 ? 15.655 16.696 -15.464 1.00 94.81 90 SER A C 1
ATOM 672 O O . SER A 1 90 ? 16.762 17.025 -15.878 1.00 94.81 90 SER A O 1
ATOM 674 N N . ALA A 1 91 ? 15.344 15.432 -15.163 1.00 95.50 91 ALA A N 1
ATOM 675 C CA . ALA A 1 91 ? 16.262 14.299 -15.250 1.00 95.50 91 ALA A CA 1
ATOM 676 C C . ALA A 1 91 ? 16.039 13.424 -16.500 1.00 95.50 91 ALA A C 1
ATOM 678 O O . ALA A 1 91 ? 16.928 12.666 -16.881 1.00 95.50 91 ALA A O 1
ATOM 679 N N . ALA A 1 92 ? 14.887 13.545 -17.169 1.00 95.62 92 ALA A N 1
ATOM 680 C CA . ALA A 1 92 ? 14.512 12.787 -18.368 1.00 95.62 92 ALA A CA 1
ATOM 681 C C . ALA A 1 92 ? 15.206 13.300 -19.652 1.00 95.62 92 ALA A C 1
ATOM 683 O O . ALA A 1 92 ? 14.566 13.739 -20.612 1.00 95.62 92 ALA A O 1
ATOM 684 N N . THR A 1 93 ? 16.540 13.296 -19.661 1.00 95.19 93 THR A N 1
ATOM 685 C CA . THR A 1 93 ? 17.324 13.531 -20.885 1.00 95.19 93 THR A CA 1
ATOM 686 C C . THR A 1 93 ? 17.342 12.264 -21.749 1.00 95.19 93 THR A C 1
ATOM 688 O O . THR A 1 93 ? 17.278 11.172 -21.186 1.00 95.19 93 THR A O 1
ATOM 691 N N . PRO A 1 94 ? 17.500 12.355 -23.085 1.00 94.56 94 PRO A N 1
ATOM 692 C CA . PRO A 1 94 ? 17.578 11.165 -23.937 1.00 94.56 94 PRO A CA 1
ATOM 693 C C . PRO A 1 94 ? 18.644 10.158 -23.486 1.00 94.56 94 PRO A C 1
ATOM 695 O O . PRO A 1 94 ? 18.386 8.962 -23.461 1.00 94.56 94 PRO A O 1
ATOM 698 N N . ALA A 1 95 ? 19.814 10.643 -23.053 1.00 95.31 95 ALA A N 1
ATOM 699 C CA . ALA A 1 95 ? 20.883 9.792 -22.534 1.00 95.31 95 ALA A CA 1
ATOM 700 C C . ALA A 1 95 ? 20.489 9.089 -21.223 1.00 95.31 95 ALA A C 1
ATOM 702 O O . ALA A 1 95 ? 20.758 7.904 -21.064 1.00 95.31 95 ALA A O 1
ATOM 703 N N . ALA A 1 96 ? 19.819 9.793 -20.303 1.00 95.94 96 ALA A N 1
ATOM 704 C CA . ALA A 1 96 ? 19.346 9.201 -19.051 1.00 95.94 96 ALA A CA 1
ATOM 705 C C . ALA A 1 96 ? 18.223 8.179 -19.281 1.00 95.94 96 ALA A C 1
ATOM 707 O O . ALA A 1 96 ? 18.232 7.123 -18.662 1.00 95.94 96 ALA A O 1
ATOM 708 N N . MET A 1 97 ? 17.289 8.464 -20.194 1.00 96.62 97 MET A N 1
ATOM 709 C CA . MET A 1 97 ? 16.233 7.519 -20.578 1.00 96.62 97 MET A CA 1
ATOM 710 C C . MET A 1 97 ? 16.819 6.268 -21.245 1.00 96.62 97 MET A C 1
ATOM 712 O O . MET A 1 97 ? 16.344 5.165 -21.001 1.00 96.62 97 MET A O 1
ATOM 716 N N . GLN A 1 98 ? 17.865 6.434 -22.061 1.00 96.50 98 GLN A N 1
ATOM 717 C CA . GLN A 1 98 ? 18.552 5.329 -22.728 1.00 96.50 98 GLN A CA 1
ATOM 718 C C . GLN A 1 98 ? 19.351 4.446 -21.755 1.00 96.50 98 GLN A C 1
ATOM 720 O O . GLN A 1 98 ? 19.386 3.231 -21.937 1.00 96.50 98 GLN A O 1
ATOM 725 N N . ALA A 1 99 ? 19.983 5.054 -20.746 1.00 96.62 99 ALA A N 1
ATOM 726 C CA . ALA A 1 99 ? 20.793 4.378 -19.728 1.00 96.62 99 ALA A CA 1
ATOM 727 C C . ALA A 1 99 ? 19.980 3.817 -18.545 1.00 96.62 99 ALA A C 1
ATOM 729 O O . ALA A 1 99 ? 20.560 3.288 -17.594 1.00 96.62 99 ALA A O 1
ATOM 730 N N . LEU A 1 100 ? 18.654 3.983 -18.555 1.00 97.56 100 LEU A N 1
ATOM 731 C CA . LEU A 1 100 ? 17.784 3.477 -17.504 1.00 97.56 100 LEU A CA 1
ATOM 732 C C . LEU A 1 100 ? 17.651 1.956 -17.631 1.00 97.56 100 LEU A C 1
ATOM 734 O O . LEU A 1 100 ? 17.101 1.454 -18.607 1.00 97.56 100 LEU A O 1
ATOM 738 N N . ASN A 1 101 ? 18.099 1.236 -16.604 1.00 97.94 101 ASN A N 1
ATOM 739 C CA . ASN A 1 101 ? 17.901 -0.197 -16.465 1.00 97.94 101 ASN A CA 1
ATOM 740 C C . ASN A 1 101 ? 16.634 -0.480 -15.647 1.00 97.94 101 ASN A C 1
ATOM 742 O O . ASN A 1 101 ? 16.665 -0.270 -14.437 1.00 97.94 101 ASN A O 1
ATOM 746 N N . PRO A 1 102 ? 15.538 -0.995 -16.224 1.00 97.56 102 PRO A N 1
ATOM 747 C CA . PRO A 1 102 ? 14.285 -1.201 -15.490 1.00 97.56 102 PRO A CA 1
ATOM 748 C C . PRO A 1 102 ? 14.376 -2.232 -14.350 1.00 97.56 102 PRO A C 1
ATOM 750 O O . PRO A 1 102 ? 13.458 -2.318 -13.541 1.00 97.56 102 PRO A O 1
ATOM 753 N N . MET A 1 103 ? 15.475 -2.985 -14.267 1.00 97.12 103 MET A N 1
ATOM 754 C CA . MET A 1 103 ? 15.739 -3.996 -13.238 1.00 97.12 103 MET A CA 1
ATOM 755 C C . MET A 1 103 ? 16.840 -3.568 -12.248 1.00 97.12 103 MET A C 1
ATOM 757 O O . MET A 1 103 ? 17.235 -4.349 -11.388 1.00 97.12 103 MET A O 1
ATOM 761 N N . ASP A 1 104 ? 17.368 -2.343 -12.366 1.00 96.50 104 ASP A N 1
ATOM 762 C CA . ASP A 1 104 ? 18.382 -1.805 -11.453 1.00 96.50 104 ASP A CA 1
ATOM 763 C C . ASP A 1 104 ? 18.074 -0.349 -11.058 1.00 96.50 104 ASP A C 1
ATOM 765 O O . ASP A 1 104 ? 18.474 0.593 -11.753 1.00 96.50 104 ASP A O 1
ATOM 769 N N . PRO A 1 105 ? 17.397 -0.143 -9.914 1.00 94.88 105 PRO A N 1
ATOM 770 C CA . PRO A 1 105 ? 17.020 1.178 -9.432 1.00 94.88 105 PRO A CA 1
ATOM 771 C C . PRO A 1 105 ? 18.182 2.141 -9.182 1.00 94.88 105 PRO A C 1
ATOM 773 O O . PRO A 1 105 ? 17.963 3.357 -9.155 1.00 94.88 105 PRO A O 1
ATOM 776 N N . GLN A 1 106 ? 19.421 1.651 -9.051 1.00 91.81 106 GLN A N 1
ATOM 777 C CA . GLN A 1 106 ? 20.593 2.517 -8.892 1.00 91.81 106 GLN A CA 1
ATOM 778 C C . GLN A 1 106 ? 20.825 3.399 -10.117 1.00 91.81 106 GLN A C 1
ATOM 780 O O . GLN A 1 106 ? 21.304 4.527 -9.972 1.00 91.81 106 GLN A O 1
ATOM 785 N N . THR A 1 107 ? 20.420 2.944 -11.307 1.00 94.81 107 THR A N 1
ATOM 786 C CA . THR A 1 107 ? 20.562 3.728 -12.539 1.00 94.81 107 THR A CA 1
ATOM 787 C C . THR A 1 107 ? 19.484 4.809 -12.673 1.00 94.81 107 THR A C 1
ATOM 789 O O . THR A 1 107 ? 19.508 5.578 -13.636 1.00 94.81 107 THR A O 1
ATOM 792 N N . TRP A 1 108 ? 18.505 4.867 -11.763 1.00 95.44 108 TRP A N 1
ATOM 793 C CA . TRP A 1 108 ? 17.354 5.760 -11.888 1.00 95.44 108 TRP A CA 1
ATOM 794 C C . TRP A 1 108 ? 17.596 7.062 -11.136 1.00 95.44 108 TRP A C 1
ATOM 796 O O . TRP A 1 108 ? 17.900 7.030 -9.944 1.00 95.44 108 TRP A O 1
ATOM 806 N N . PRO A 1 109 ? 17.372 8.229 -11.753 1.00 94.00 109 PRO A N 1
ATOM 807 C CA . PRO A 1 109 ? 17.299 9.477 -11.007 1.00 94.00 109 PRO A CA 1
ATOM 808 C C . PRO A 1 109 ? 16.255 9.397 -9.871 1.00 94.00 109 PRO A C 1
ATOM 810 O O . PRO A 1 109 ? 15.177 8.834 -10.094 1.00 94.00 109 PRO A O 1
ATOM 813 N N . PRO A 1 110 ? 16.508 9.978 -8.681 1.00 93.06 110 PRO A N 1
ATOM 814 C CA . PRO A 1 110 ? 15.520 10.040 -7.602 1.00 93.06 110 PRO A CA 1
ATOM 815 C C . PRO A 1 110 ? 14.179 10.623 -8.062 1.00 93.06 110 PRO A C 1
ATOM 817 O O . PRO A 1 110 ? 14.139 11.561 -8.860 1.00 93.06 110 PRO A O 1
ATOM 820 N N . GLY A 1 111 ? 13.074 10.079 -7.559 1.00 92.69 111 GLY A N 1
ATOM 821 C CA . GLY A 1 111 ? 11.716 10.399 -8.006 1.00 92.69 111 GLY A CA 1
ATOM 822 C C . GLY A 1 111 ? 11.257 9.636 -9.252 1.00 92.69 111 GLY A C 1
ATOM 823 O O . GLY A 1 111 ? 10.164 9.909 -9.750 1.00 92.69 111 GLY A O 1
ATOM 824 N N . THR A 1 112 ? 12.063 8.731 -9.804 1.00 96.75 112 THR A N 1
ATOM 825 C CA . THR A 1 112 ? 11.667 7.886 -10.940 1.00 96.75 112 THR A CA 1
ATOM 826 C C . THR A 1 112 ? 10.834 6.700 -10.469 1.00 96.75 112 THR A C 1
ATOM 828 O O . THR A 1 112 ? 11.151 6.094 -9.449 1.00 96.75 112 THR A O 1
ATOM 831 N N . SER A 1 113 ? 9.801 6.345 -11.229 1.00 97.25 113 SER A N 1
ATOM 832 C CA . SER A 1 113 ? 9.091 5.076 -11.084 1.00 97.25 113 SER A CA 1
ATOM 833 C C . SER A 1 113 ? 9.174 4.268 -12.374 1.00 97.25 113 SER A C 1
ATOM 835 O O . SER A 1 113 ? 9.111 4.840 -13.465 1.00 97.25 113 SER A O 1
ATOM 837 N N . VAL A 1 114 ? 9.302 2.954 -12.236 1.00 98.50 114 VAL A N 1
ATOM 838 C CA . VAL A 1 114 ? 9.284 1.974 -13.323 1.00 98.50 114 VAL A CA 1
ATOM 839 C C . VAL A 1 114 ? 8.172 0.976 -13.042 1.00 98.50 114 VAL A C 1
ATOM 841 O O . VAL A 1 114 ? 8.042 0.477 -11.929 1.00 98.50 114 VAL A O 1
ATOM 844 N N . GLU A 1 115 ? 7.372 0.704 -14.057 1.00 98.50 115 GLU A N 1
ATOM 845 C CA . GLU A 1 115 ? 6.300 -0.276 -14.067 1.00 98.50 115 GLU A CA 1
ATOM 846 C C . GLU A 1 115 ? 6.641 -1.368 -15.079 1.00 98.50 115 GLU A C 1
ATOM 848 O O . GLU A 1 115 ? 6.986 -1.088 -16.231 1.00 98.50 115 GLU A O 1
ATOM 853 N N . LEU A 1 116 ? 6.512 -2.613 -14.637 1.00 98.62 116 LEU A N 1
ATOM 854 C CA . LEU A 1 116 ? 6.592 -3.808 -15.457 1.00 98.62 116 LEU A CA 1
ATOM 855 C C . LEU A 1 116 ? 5.203 -4.452 -15.502 1.00 98.62 116 LEU A C 1
ATOM 857 O O . LEU A 1 116 ? 4.603 -4.725 -14.457 1.00 98.62 116 LEU A O 1
ATOM 861 N N . ARG A 1 117 ? 4.683 -4.690 -16.708 1.00 98.25 117 ARG A N 1
ATOM 862 C CA . ARG A 1 117 ? 3.348 -5.262 -16.925 1.00 98.25 117 ARG A CA 1
ATOM 863 C C . ARG A 1 117 ? 3.487 -6.742 -17.220 1.00 98.25 117 ARG A C 1
ATOM 865 O O . ARG A 1 117 ? 4.189 -7.094 -18.159 1.00 98.25 117 ARG A O 1
ATOM 872 N N . GLY A 1 118 ? 2.826 -7.609 -16.453 1.00 97.44 118 GLY A N 1
ATOM 873 C CA . GLY A 1 118 ? 3.062 -9.051 -16.578 1.00 97.44 118 GLY A CA 1
ATOM 874 C C . GLY A 1 118 ? 2.771 -9.613 -17.972 1.00 97.44 118 GLY A C 1
ATOM 875 O O . GLY A 1 118 ? 3.511 -10.480 -18.432 1.00 97.44 118 GLY A O 1
ATOM 876 N N . GLY A 1 119 ? 1.795 -9.052 -18.692 1.00 96.88 119 GLY A N 1
ATOM 877 C CA . GLY A 1 119 ? 1.495 -9.449 -20.072 1.00 96.88 119 GLY A CA 1
ATOM 878 C C . GLY A 1 119 ? 2.637 -9.227 -21.066 1.00 96.88 119 GLY A C 1
ATOM 879 O O . GLY A 1 119 ? 2.795 -10.009 -22.002 1.00 96.88 119 GLY A O 1
ATOM 880 N N . ASP A 1 120 ? 3.516 -8.250 -20.819 1.00 97.06 120 ASP A N 1
ATOM 881 C CA . ASP A 1 120 ? 4.700 -8.019 -21.658 1.00 97.06 120 ASP A CA 1
ATOM 882 C C . ASP A 1 120 ? 5.760 -9.129 -21.507 1.00 97.06 120 ASP A C 1
ATOM 884 O O . ASP A 1 120 ? 6.697 -9.216 -22.305 1.00 97.06 120 ASP A O 1
ATOM 888 N N . PHE A 1 121 ? 5.621 -9.991 -20.494 1.00 96.38 121 PHE A N 1
ATOM 889 C CA . PHE A 1 121 ? 6.554 -11.076 -20.188 1.00 96.38 121 PHE A CA 1
ATOM 890 C C . PHE A 1 121 ? 6.015 -12.467 -20.530 1.00 96.38 121 PHE A C 1
ATOM 892 O O . PHE A 1 121 ? 6.735 -13.450 -20.328 1.00 96.38 121 PHE A O 1
ATOM 899 N N . ALA A 1 122 ? 4.807 -12.569 -21.092 1.00 94.88 122 ALA A N 1
ATOM 900 C CA . ALA A 1 122 ? 4.269 -13.820 -21.617 1.00 94.88 122 ALA A CA 1
ATOM 901 C C . ALA A 1 122 ? 5.220 -14.429 -22.669 1.00 94.88 122 ALA A C 1
ATOM 903 O O . ALA A 1 122 ? 5.640 -13.760 -23.613 1.00 94.88 122 ALA A O 1
ATOM 904 N N . GLY A 1 123 ? 5.592 -15.702 -22.514 1.00 92.94 123 GLY A N 1
ATOM 905 C CA . GLY A 1 123 ? 6.524 -16.398 -23.405 1.00 92.94 123 GLY A CA 1
ATOM 906 C C . GLY A 1 123 ? 7.994 -15.986 -23.261 1.00 92.94 123 GLY A C 1
ATOM 907 O O . GLY A 1 123 ? 8.830 -16.451 -24.038 1.00 92.94 123 GLY A O 1
ATOM 908 N N . THR A 1 124 ? 8.339 -15.131 -22.292 1.00 93.56 124 THR A N 1
ATOM 909 C CA . THR A 1 124 ? 9.725 -14.710 -22.022 1.00 93.56 124 THR A CA 1
ATOM 910 C C . THR A 1 124 ? 10.357 -15.513 -20.881 1.00 93.56 124 THR A C 1
ATOM 912 O O . THR A 1 124 ? 9.700 -16.296 -20.195 1.00 93.56 124 THR A O 1
ATOM 915 N N . ALA A 1 125 ? 11.651 -15.297 -20.622 1.00 93.44 125 ALA A N 1
ATOM 916 C CA . ALA A 1 125 ? 12.341 -15.930 -19.497 1.00 93.44 125 ALA A CA 1
ATOM 917 C C . ALA A 1 125 ? 11.769 -15.532 -18.117 1.00 93.44 125 ALA A C 1
ATOM 919 O O . ALA A 1 125 ? 11.884 -16.316 -17.177 1.00 93.44 125 ALA A O 1
ATOM 920 N N . PHE A 1 126 ? 11.127 -14.360 -18.009 1.00 95.50 126 PHE A N 1
ATOM 921 C CA . PHE A 1 126 ? 10.528 -13.837 -16.772 1.00 95.50 126 PHE A CA 1
ATOM 922 C C . PHE A 1 126 ? 9.056 -14.233 -16.583 1.00 95.50 126 PHE A C 1
ATOM 924 O O . PHE A 1 126 ? 8.433 -13.823 -15.606 1.00 95.50 126 PHE A O 1
ATOM 931 N N . GLU A 1 127 ? 8.471 -15.037 -17.477 1.00 95.75 127 GLU A N 1
ATOM 932 C CA . GLU A 1 127 ? 7.055 -15.406 -17.365 1.00 95.75 127 GLU A CA 1
ATOM 933 C C . GLU A 1 127 ? 6.738 -16.088 -16.023 1.00 95.75 127 GLU A C 1
ATOM 935 O O . GLU A 1 127 ? 5.727 -15.789 -15.392 1.00 95.75 127 GLU A O 1
ATOM 940 N N . ALA A 1 128 ? 7.624 -16.971 -15.547 1.00 94.94 128 ALA A N 1
ATOM 941 C CA . ALA A 1 128 ? 7.461 -17.644 -14.259 1.00 94.94 128 ALA A CA 1
ATOM 942 C C . ALA A 1 128 ? 7.445 -16.656 -13.077 1.00 94.94 128 ALA A C 1
ATOM 944 O O . ALA A 1 128 ? 6.617 -16.799 -12.180 1.00 94.94 128 ALA A O 1
ATOM 945 N N . THR A 1 129 ? 8.297 -15.626 -13.115 1.00 95.81 129 THR A N 1
ATOM 946 C CA . THR A 1 129 ? 8.334 -14.535 -12.130 1.00 95.81 129 THR A CA 1
ATOM 947 C C . THR A 1 129 ? 6.975 -13.837 -12.050 1.00 95.81 129 THR A C 1
ATOM 949 O O . THR A 1 129 ? 6.412 -13.695 -10.969 1.00 95.81 129 THR A O 1
ATOM 952 N N . PHE A 1 130 ? 6.394 -13.455 -13.191 1.00 97.56 130 PHE A N 1
ATOM 953 C CA . PHE A 1 130 ? 5.108 -12.749 -13.213 1.00 97.56 130 PHE A CA 1
ATOM 954 C C . PHE A 1 130 ? 3.909 -13.647 -12.907 1.00 97.56 130 PHE A C 1
ATOM 956 O O . PHE A 1 130 ? 2.930 -13.161 -12.348 1.00 97.56 130 PHE A O 1
ATOM 963 N N . ARG A 1 131 ? 3.982 -14.953 -13.192 1.00 96.94 131 ARG A N 1
ATOM 964 C CA . ARG A 1 131 ? 2.980 -15.914 -12.700 1.00 96.94 131 ARG A CA 1
ATOM 965 C C . ARG A 1 131 ? 3.000 -16.015 -11.176 1.00 96.94 131 ARG A C 1
ATOM 967 O O . ARG A 1 131 ? 1.938 -15.985 -10.572 1.00 96.94 131 ARG A O 1
ATOM 974 N N . SER A 1 132 ? 4.187 -16.069 -10.574 1.00 96.06 132 SER A N 1
ATOM 975 C CA . SER A 1 132 ? 4.362 -16.073 -9.116 1.00 96.06 132 SER A CA 1
ATOM 976 C C . SER A 1 132 ? 3.827 -14.781 -8.479 1.00 96.06 132 SER A C 1
ATOM 978 O O . SER A 1 132 ? 3.072 -14.828 -7.510 1.00 96.06 132 SER A O 1
ATOM 980 N N . LEU A 1 133 ? 4.094 -13.620 -9.094 1.00 97.25 133 LEU A N 1
ATOM 981 C CA . LEU A 1 133 ? 3.498 -12.347 -8.668 1.00 97.25 133 LEU A CA 1
ATOM 982 C C . LEU A 1 133 ? 1.969 -12.343 -8.794 1.00 97.25 133 LEU A C 1
ATOM 984 O O . LEU A 1 133 ? 1.290 -11.837 -7.902 1.00 97.25 133 LEU A O 1
ATOM 988 N N . ALA A 1 134 ? 1.421 -12.876 -9.889 1.00 96.88 134 ALA A N 1
ATOM 989 C CA . ALA A 1 134 ? -0.023 -12.961 -10.084 1.00 96.88 134 ALA A CA 1
ATOM 990 C C . ALA A 1 134 ? -0.670 -13.856 -9.014 1.00 96.88 134 ALA A C 1
ATOM 992 O O . ALA A 1 134 ? -1.631 -13.433 -8.376 1.00 96.88 134 ALA A O 1
ATOM 993 N N . GLU A 1 135 ? -0.088 -15.026 -8.740 1.00 96.00 135 GLU A N 1
ATOM 994 C CA . GLU A 1 135 ? -0.538 -15.946 -7.689 1.00 96.00 135 GLU A CA 1
ATOM 995 C C . GLU A 1 135 ? -0.523 -15.285 -6.306 1.00 96.00 135 GLU A C 1
ATOM 997 O O . GLU A 1 135 ? -1.550 -15.285 -5.625 1.00 96.00 135 GLU A O 1
ATOM 1002 N N . ALA A 1 136 ? 0.587 -14.639 -5.928 1.0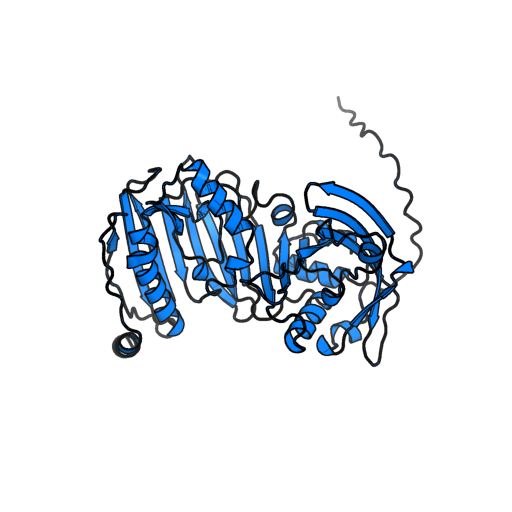0 94.38 136 ALA A N 1
ATOM 1003 C CA . ALA A 1 136 ? 0.693 -13.920 -4.658 1.00 94.38 136 ALA A CA 1
ATOM 1004 C C . ALA A 1 136 ? -0.422 -12.868 -4.509 1.00 94.38 136 ALA A C 1
ATOM 1006 O O . ALA A 1 136 ? -1.055 -12.761 -3.461 1.00 94.38 136 ALA A O 1
ATOM 1007 N N . ASN A 1 137 ? -0.731 -12.139 -5.584 1.00 94.94 137 ASN A N 1
ATOM 1008 C CA . ASN A 1 137 ? -1.761 -11.099 -5.591 1.00 94.94 137 ASN A CA 1
ATOM 1009 C C . ASN A 1 137 ? -3.193 -11.619 -5.820 1.00 94.94 137 ASN A C 1
ATOM 1011 O O . ASN A 1 137 ? -4.119 -10.813 -5.857 1.00 94.94 137 ASN A O 1
ATOM 1015 N N . GLY A 1 138 ? -3.409 -12.934 -5.947 1.00 93.69 138 GLY A N 1
ATOM 1016 C CA . GLY A 1 138 ? -4.735 -13.507 -6.220 1.00 93.69 138 GLY A CA 1
ATOM 1017 C C . GLY A 1 138 ? -5.277 -13.179 -7.618 1.00 93.69 138 GLY A C 1
ATOM 1018 O O . GLY A 1 138 ? -6.486 -13.159 -7.830 1.00 93.69 138 GLY A O 1
ATOM 1019 N N . VAL A 1 139 ? -4.391 -12.900 -8.573 1.00 95.00 139 VAL A N 1
ATOM 1020 C CA . VAL A 1 139 ? -4.719 -12.527 -9.950 1.00 95.00 139 VAL A CA 1
ATOM 1021 C C . VAL A 1 139 ? -4.616 -13.756 -10.858 1.00 95.00 139 VAL A C 1
ATOM 1023 O O . VAL A 1 139 ? -3.616 -14.470 -10.851 1.00 95.00 139 VAL A O 1
ATOM 1026 N N . ALA A 1 140 ? -5.643 -14.001 -11.676 1.00 93.62 140 ALA A N 1
ATOM 1027 C CA . ALA A 1 140 ? -5.722 -15.203 -12.512 1.00 93.62 140 ALA A CA 1
ATOM 1028 C C . ALA A 1 140 ? -4.764 -15.193 -13.719 1.00 93.62 140 ALA A C 1
ATOM 1030 O O . ALA A 1 140 ? -4.287 -16.248 -14.143 1.00 93.62 140 ALA A O 1
ATOM 1031 N N . HIS A 1 141 ? -4.498 -14.016 -14.291 1.00 94.81 141 HIS A N 1
ATOM 1032 C CA . HIS A 1 141 ? -3.721 -13.864 -15.519 1.00 94.81 141 HIS A CA 1
ATOM 1033 C C . HIS A 1 141 ? -2.584 -12.860 -15.340 1.00 94.81 141 HIS A C 1
ATOM 1035 O O . HIS A 1 141 ? -2.755 -11.802 -14.744 1.00 94.81 141 HIS A O 1
ATOM 1041 N N . ILE A 1 142 ? -1.415 -13.165 -15.911 1.00 96.00 142 ILE A N 1
ATOM 1042 C CA . ILE A 1 142 ? -0.246 -12.276 -15.832 1.00 96.00 142 ILE A CA 1
ATOM 1043 C C . ILE A 1 142 ? -0.485 -10.919 -16.512 1.00 96.00 142 ILE A C 1
ATOM 1045 O O . ILE A 1 142 ? 0.146 -9.931 -16.149 1.00 96.00 142 ILE A O 1
ATOM 1049 N N . ASP A 1 143 ? -1.423 -10.837 -17.456 1.00 96.69 143 ASP A N 1
ATOM 1050 C CA . ASP A 1 143 ? -1.812 -9.579 -18.107 1.00 96.69 143 ASP A CA 1
ATOM 1051 C C . ASP A 1 143 ? -2.370 -8.557 -17.102 1.00 96.69 143 ASP A C 1
ATOM 1053 O O . ASP A 1 143 ? -2.213 -7.344 -17.279 1.00 96.69 143 ASP A O 1
ATOM 1057 N N . ASP A 1 144 ? -2.939 -9.056 -16.005 1.00 96.62 144 ASP A N 1
ATOM 1058 C CA . ASP A 1 144 ? -3.632 -8.276 -14.986 1.00 96.62 144 ASP A CA 1
ATOM 1059 C C . ASP A 1 144 ? -2.765 -8.001 -13.751 1.00 96.62 144 ASP A C 1
ATOM 1061 O O . ASP A 1 144 ? -3.248 -7.388 -12.802 1.00 96.62 144 ASP A O 1
ATOM 1065 N N . VAL A 1 145 ? -1.489 -8.409 -13.741 1.00 97.75 145 VAL A N 1
ATOM 1066 C CA . VAL A 1 145 ? -0.545 -8.052 -12.671 1.00 97.75 145 VAL A CA 1
ATOM 1067 C C . VAL A 1 145 ? 0.409 -6.945 -13.125 1.00 97.75 145 VAL A C 1
ATOM 1069 O O . VAL A 1 145 ? 0.821 -6.853 -14.291 1.00 97.75 145 VAL A O 1
ATOM 1072 N N . ARG A 1 146 ? 0.773 -6.076 -12.187 1.00 97.81 146 ARG A N 1
ATOM 1073 C CA . ARG A 1 146 ? 1.820 -5.064 -12.350 1.00 97.81 146 ARG A CA 1
ATOM 1074 C C . ARG A 1 146 ? 2.853 -5.222 -11.250 1.00 97.81 146 ARG A C 1
ATOM 1076 O O . ARG A 1 146 ? 2.504 -5.586 -10.131 1.00 97.81 146 ARG A O 1
ATOM 1083 N N . LEU A 1 147 ? 4.099 -4.894 -11.571 1.00 98.56 147 LEU A N 1
ATOM 1084 C CA . LEU A 1 147 ? 5.151 -4.605 -10.602 1.00 98.56 147 LEU A CA 1
ATOM 1085 C C . LEU A 1 147 ? 5.575 -3.148 -10.799 1.00 98.56 147 LEU A C 1
ATOM 1087 O O . LEU A 1 147 ? 6.096 -2.791 -11.853 1.00 98.56 147 LEU A O 1
ATOM 1091 N N . VAL A 1 148 ? 5.345 -2.306 -9.799 1.00 97.94 148 VAL A N 1
ATOM 1092 C CA . VAL A 1 148 ? 5.682 -0.882 -9.798 1.00 97.94 148 VAL A CA 1
ATOM 1093 C C . VAL A 1 148 ? 6.745 -0.622 -8.746 1.00 97.94 148 VAL A C 1
ATOM 1095 O O . VAL A 1 148 ? 6.528 -0.829 -7.555 1.00 97.94 148 VAL A O 1
ATOM 1098 N N . ILE A 1 149 ? 7.892 -0.112 -9.175 1.00 97.50 149 ILE A N 1
ATOM 1099 C CA . ILE A 1 149 ? 8.999 0.255 -8.296 1.00 97.50 149 ILE A CA 1
ATOM 1100 C C . ILE A 1 149 ? 9.193 1.761 -8.390 1.00 97.50 149 ILE A C 1
ATOM 1102 O O . ILE A 1 149 ? 9.388 2.314 -9.471 1.00 97.50 149 ILE A O 1
ATOM 1106 N N . SER A 1 150 ? 9.137 2.443 -7.255 1.00 95.25 150 SER A N 1
ATOM 1107 C CA . SER A 1 150 ? 9.277 3.893 -7.159 1.00 95.25 150 SER A CA 1
ATOM 1108 C C . SER A 1 150 ? 10.470 4.251 -6.292 1.00 95.25 150 SER A C 1
ATOM 1110 O O . SER A 1 150 ? 10.491 3.938 -5.105 1.00 95.25 150 SER A O 1
ATOM 1112 N N . ARG A 1 151 ? 11.440 4.957 -6.874 1.00 94.06 151 ARG A N 1
ATOM 1113 C CA . ARG A 1 151 ? 12.555 5.559 -6.145 1.00 94.06 151 ARG A CA 1
ATOM 1114 C C . ARG A 1 151 ? 12.130 6.924 -5.630 1.00 94.06 151 ARG A C 1
ATOM 1116 O O . ARG A 1 151 ? 11.771 7.796 -6.425 1.00 94.06 151 ARG A O 1
ATOM 1123 N N . SER A 1 152 ? 12.158 7.120 -4.317 1.00 90.38 152 SER A N 1
ATOM 1124 C CA . SER A 1 152 ? 11.701 8.362 -3.699 1.00 90.38 152 SER A CA 1
ATOM 1125 C C . SER A 1 152 ? 12.572 9.555 -4.110 1.00 90.38 152 SER A C 1
ATOM 1127 O O . SER A 1 152 ? 13.704 9.424 -4.590 1.00 90.38 152 SER A O 1
ATOM 1129 N N . THR A 1 153 ? 12.009 10.756 -3.995 1.00 88.94 153 THR A N 1
ATOM 1130 C CA . THR A 1 153 ? 12.774 11.994 -4.159 1.00 88.94 153 THR A CA 1
ATOM 1131 C C . THR A 1 153 ? 13.569 12.282 -2.898 1.00 88.94 153 THR A C 1
ATOM 1133 O O . THR A 1 153 ? 13.022 12.200 -1.802 1.00 88.94 153 THR A O 1
ATOM 1136 N N . VAL A 1 154 ? 14.805 12.750 -3.059 1.00 85.06 154 VAL A N 1
ATOM 1137 C CA . VAL A 1 154 ? 15.590 13.254 -1.932 1.00 85.06 154 VAL A CA 1
ATOM 1138 C C . VAL A 1 154 ? 15.026 14.598 -1.471 1.00 85.06 154 VAL A C 1
ATOM 1140 O O . VAL A 1 154 ? 14.915 15.548 -2.251 1.00 85.06 154 VAL A O 1
ATOM 1143 N N . THR A 1 155 ? 14.664 14.684 -0.197 1.00 84.00 155 THR A N 1
ATOM 1144 C CA . THR A 1 155 ? 14.146 15.891 0.456 1.00 84.00 155 THR A CA 1
ATOM 1145 C C . THR A 1 155 ? 14.823 16.091 1.812 1.00 84.00 155 THR A C 1
ATOM 1147 O O . THR A 1 155 ? 15.625 15.277 2.253 1.00 84.00 155 THR A O 1
ATOM 1150 N N . ARG A 1 156 ? 14.489 17.173 2.528 1.00 82.62 156 ARG A N 1
ATOM 1151 C CA . ARG A 1 156 ? 14.949 17.338 3.917 1.00 82.62 156 ARG A CA 1
ATOM 1152 C C . ARG A 1 156 ? 14.385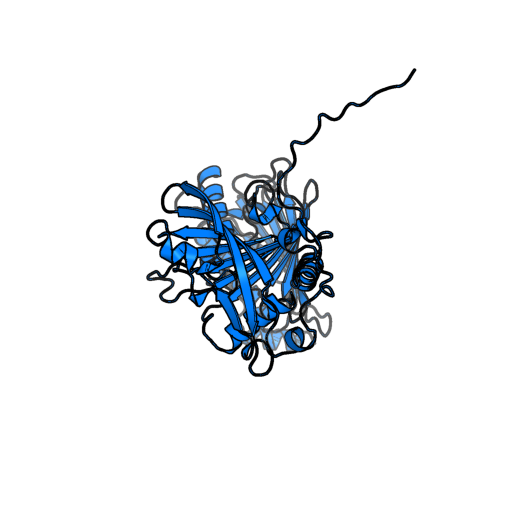 16.258 4.854 1.00 82.62 156 ARG A C 1
ATOM 1154 O O . ARG A 1 156 ? 15.040 15.929 5.835 1.00 82.62 156 ARG A O 1
ATOM 1161 N N . ALA A 1 157 ? 13.179 15.763 4.578 1.00 73.69 157 ALA A N 1
ATOM 1162 C CA . ALA A 1 157 ? 12.542 14.703 5.359 1.00 73.69 157 ALA A CA 1
ATOM 1163 C C . ALA A 1 157 ? 13.045 13.306 4.955 1.00 73.69 157 ALA A C 1
ATOM 1165 O O . ALA A 1 157 ? 13.122 12.421 5.798 1.00 73.69 157 ALA A O 1
ATOM 1166 N N . THR A 1 158 ? 13.450 13.148 3.693 1.00 74.94 158 THR A N 1
ATOM 1167 C CA . THR A 1 158 ? 13.939 11.897 3.098 1.00 74.94 158 THR A CA 1
ATOM 1168 C C . THR A 1 158 ? 15.327 12.157 2.498 1.00 74.94 158 THR A C 1
ATOM 1170 O O . THR A 1 158 ? 15.439 12.403 1.296 1.00 74.94 158 THR A O 1
ATOM 1173 N N . PRO A 1 159 ? 16.385 12.245 3.326 1.00 80.19 159 PRO A N 1
ATOM 1174 C CA . PRO A 1 159 ? 17.712 12.677 2.875 1.00 80.19 159 PRO A CA 1
ATOM 1175 C C . PRO A 1 159 ? 18.407 11.667 1.950 1.00 80.19 159 PRO A C 1
ATOM 1177 O O . PRO A 1 159 ? 19.337 12.041 1.238 1.00 80.19 159 PRO A O 1
ATOM 1180 N N . GLU A 1 160 ? 17.933 10.423 1.926 1.00 85.31 160 GLU A N 1
ATOM 1181 C CA . GLU A 1 160 ? 18.418 9.329 1.085 1.00 85.31 160 GLU A CA 1
ATOM 1182 C C . GLU A 1 160 ? 17.241 8.731 0.301 1.00 85.31 160 GLU A C 1
ATOM 1184 O O . GLU A 1 160 ? 16.119 8.735 0.806 1.00 85.31 160 GLU A O 1
ATOM 1189 N N . PRO A 1 161 ? 17.437 8.279 -0.950 1.00 85.44 161 PRO A N 1
ATOM 1190 C CA . PRO A 1 161 ? 16.353 7.715 -1.741 1.00 85.44 161 PRO A CA 1
ATOM 1191 C C . PRO A 1 161 ? 15.966 6.320 -1.235 1.00 85.44 161 PRO A C 1
ATOM 1193 O O . PRO A 1 161 ? 16.788 5.413 -1.194 1.00 85.44 161 PRO A O 1
ATOM 1196 N N . GLU A 1 162 ? 14.682 6.137 -0.964 1.00 90.75 162 GLU A N 1
ATOM 1197 C CA . GLU A 1 162 ? 14.062 4.861 -0.600 1.00 90.75 162 GLU A CA 1
ATOM 1198 C C . GLU A 1 162 ? 13.446 4.219 -1.856 1.00 90.75 162 GLU A C 1
ATOM 1200 O O . GLU A 1 162 ? 13.092 4.928 -2.810 1.00 90.75 162 GLU A O 1
ATOM 1205 N N . LEU A 1 163 ? 13.273 2.897 -1.871 1.00 93.19 163 LEU A N 1
ATOM 1206 C CA . LEU A 1 163 ? 12.449 2.211 -2.869 1.00 93.19 163 LEU A CA 1
ATOM 1207 C C . LEU A 1 163 ? 11.127 1.778 -2.254 1.00 93.19 163 LEU A C 1
ATOM 1209 O O . LEU A 1 163 ? 11.099 1.067 -1.256 1.00 93.19 163 LEU A O 1
ATOM 1213 N N . ARG A 1 164 ? 10.028 2.142 -2.908 1.00 93.88 164 ARG A N 1
ATOM 1214 C CA . ARG A 1 164 ? 8.728 1.504 -2.707 1.00 93.88 164 ARG A CA 1
ATOM 1215 C C . ARG A 1 164 ? 8.501 0.522 -3.845 1.00 93.88 164 ARG A C 1
ATOM 1217 O O . ARG A 1 164 ? 8.458 0.934 -5.004 1.00 93.88 164 ARG A O 1
ATOM 1224 N N . ILE A 1 165 ? 8.359 -0.750 -3.513 1.00 95.69 165 ILE A N 1
ATOM 1225 C CA . ILE A 1 165 ? 8.126 -1.842 -4.453 1.00 95.69 165 ILE A CA 1
ATOM 1226 C C . ILE A 1 165 ? 6.698 -2.323 -4.227 1.00 95.69 165 ILE A C 1
ATOM 1228 O O . ILE A 1 165 ? 6.327 -2.638 -3.101 1.00 95.69 165 ILE A O 1
ATOM 1232 N N . MET A 1 166 ? 5.895 -2.333 -5.284 1.00 97.00 166 MET A N 1
ATOM 1233 C CA . MET A 1 166 ? 4.492 -2.723 -5.227 1.00 97.00 166 MET A CA 1
ATOM 1234 C C . MET A 1 166 ? 4.191 -3.738 -6.314 1.00 97.00 166 MET A C 1
ATOM 1236 O O . MET A 1 166 ? 4.539 -3.505 -7.468 1.00 97.00 166 MET A O 1
ATOM 1240 N N . SER A 1 167 ? 3.501 -4.822 -5.982 1.00 97.88 167 SER A N 1
ATOM 1241 C CA . SER A 1 167 ? 2.894 -5.702 -6.985 1.00 97.88 167 SER A CA 1
ATOM 1242 C C . SER A 1 167 ? 1.409 -5.844 -6.714 1.00 97.88 167 SER A C 1
ATOM 1244 O O . SER A 1 167 ? 1.026 -5.807 -5.558 1.00 97.88 167 SER A O 1
ATOM 1246 N N . GLY A 1 168 ? 0.570 -5.945 -7.739 1.00 97.19 168 GLY A N 1
ATOM 1247 C CA . GLY A 1 168 ? -0.879 -5.969 -7.534 1.00 97.19 168 GLY A CA 1
ATOM 1248 C C . GLY A 1 168 ? -1.679 -6.030 -8.822 1.00 97.19 168 GLY A C 1
ATOM 1249 O O . GLY A 1 168 ? -1.106 -6.065 -9.918 1.00 97.19 168 GLY A O 1
ATOM 1250 N N . THR A 1 169 ? -3.003 -6.026 -8.685 1.00 96.06 169 THR A N 1
ATOM 1251 C CA . THR A 1 169 ? -3.934 -5.991 -9.820 1.00 96.06 169 THR A CA 1
ATOM 1252 C C . THR A 1 169 ? -3.745 -4.713 -10.641 1.00 96.06 169 THR A C 1
ATOM 1254 O O . THR A 1 169 ? -3.626 -3.629 -10.086 1.00 96.06 169 THR A O 1
ATOM 1257 N N . ALA A 1 170 ? -3.748 -4.795 -11.969 1.00 95.50 170 ALA A N 1
ATOM 1258 C CA . ALA A 1 170 ? -3.433 -3.671 -12.852 1.00 95.50 170 ALA A CA 1
ATOM 1259 C C . ALA A 1 170 ? -4.248 -2.400 -12.580 1.00 95.50 170 ALA A C 1
ATOM 1261 O O . ALA A 1 170 ? -3.688 -1.303 -12.513 1.00 95.50 170 ALA A O 1
ATOM 1262 N N . HIS A 1 171 ? -5.549 -2.555 -12.334 1.00 92.50 171 HIS A N 1
ATOM 1263 C CA . HIS A 1 171 ? -6.445 -1.425 -12.116 1.00 92.50 171 HIS A CA 1
ATOM 1264 C C . HIS A 1 171 ? -6.076 -0.587 -10.875 1.00 92.50 171 HIS A C 1
ATOM 1266 O O . HIS A 1 171 ? -6.343 0.617 -10.871 1.00 92.50 171 HIS A O 1
ATOM 1272 N N . VAL A 1 172 ? -5.407 -1.160 -9.857 1.00 93.94 172 VAL A N 1
ATOM 1273 C CA . VAL A 1 172 ? -4.976 -0.393 -8.669 1.00 93.94 172 VAL A CA 1
ATOM 1274 C C . VAL A 1 172 ? -3.919 0.651 -9.022 1.00 93.94 172 VAL A C 1
ATOM 1276 O O . VAL A 1 172 ? -3.789 1.655 -8.327 1.00 93.94 172 VAL A O 1
ATOM 1279 N N . PHE A 1 173 ? -3.176 0.434 -10.109 1.00 94.31 173 PHE A N 1
ATOM 1280 C CA . PHE A 1 173 ? -2.158 1.356 -10.611 1.00 94.31 173 PHE A CA 1
ATOM 1281 C C . PHE A 1 173 ? -2.703 2.255 -11.721 1.00 94.31 173 PHE A C 1
ATOM 1283 O O . PHE A 1 173 ? -2.381 3.444 -11.756 1.00 94.31 173 PHE A O 1
ATOM 1290 N N . ASP A 1 174 ? -3.560 1.710 -12.586 1.00 92.81 174 ASP A N 1
ATOM 1291 C CA . ASP A 1 174 ? -4.145 2.447 -13.708 1.00 92.81 174 ASP A CA 1
ATOM 1292 C C . ASP A 1 174 ? -5.163 3.499 -13.229 1.00 92.81 174 ASP A C 1
ATOM 1294 O O . ASP A 1 174 ? -5.239 4.601 -13.781 1.00 92.81 174 ASP A O 1
ATOM 1298 N N . ALA A 1 175 ? -5.939 3.180 -12.187 1.00 92.94 175 ALA A N 1
ATOM 1299 C CA . ALA A 1 175 ? -7.030 4.020 -11.702 1.00 92.94 175 ALA A CA 1
ATOM 1300 C C . ALA A 1 175 ? -7.209 3.975 -10.163 1.00 92.94 175 ALA A C 1
ATOM 1302 O O . ALA A 1 175 ? -8.323 3.737 -9.676 1.00 92.94 175 ALA A O 1
ATOM 1303 N N . PRO A 1 176 ? -6.161 4.292 -9.368 1.00 93.75 176 PRO A N 1
ATOM 1304 C CA . PRO A 1 176 ? -6.183 4.171 -7.905 1.00 93.75 176 PRO A CA 1
ATOM 1305 C C . PRO A 1 176 ? -7.304 4.961 -7.222 1.00 93.75 176 PRO A C 1
ATOM 1307 O O . PRO A 1 176 ? -7.739 4.576 -6.149 1.00 93.75 176 PRO A O 1
ATOM 1310 N N . PHE A 1 177 ? -7.778 6.057 -7.821 1.00 95.25 177 PHE A N 1
ATOM 1311 C CA . PHE A 1 177 ? -8.832 6.915 -7.256 1.00 95.25 177 PHE A CA 1
ATOM 1312 C C . PHE A 1 177 ? -10.213 6.692 -7.881 1.00 95.25 177 PHE A C 1
ATOM 1314 O O . PHE A 1 177 ? -11.173 7.346 -7.481 1.00 95.25 177 PHE A O 1
ATOM 1321 N N . VAL A 1 178 ? -10.319 5.810 -8.878 1.00 94.88 178 VAL A N 1
ATOM 1322 C CA . VAL A 1 178 ? -11.599 5.490 -9.524 1.00 94.88 178 VAL A CA 1
ATOM 1323 C C . VAL A 1 178 ? -12.160 4.210 -8.931 1.00 94.88 178 VAL A C 1
ATOM 1325 O O . VAL A 1 178 ? -13.280 4.245 -8.439 1.00 94.88 178 VAL A O 1
ATOM 1328 N N . THR A 1 179 ? -11.368 3.133 -8.913 1.00 94.19 179 THR A N 1
ATOM 1329 C CA . THR A 1 179 ? -11.802 1.821 -8.402 1.00 94.19 179 THR A CA 1
ATOM 1330 C C . THR A 1 179 ? -10.864 1.198 -7.372 1.00 94.19 179 THR A C 1
ATOM 1332 O O . THR A 1 179 ? -11.280 0.299 -6.655 1.00 94.19 179 THR A O 1
ATOM 1335 N N . GLY A 1 180 ? -9.631 1.701 -7.248 1.00 94.25 180 GLY A N 1
ATOM 1336 C CA . GLY A 1 180 ? -8.616 1.160 -6.340 1.00 94.25 180 GLY A CA 1
ATOM 1337 C C . GLY A 1 180 ? -8.536 1.839 -4.956 1.00 94.25 180 GLY A C 1
ATOM 1338 O O . GLY A 1 180 ? -9.481 2.502 -4.530 1.00 94.25 180 GLY A O 1
ATOM 1339 N N . PRO A 1 181 ? -7.384 1.740 -4.259 1.00 93.00 181 PRO A N 1
ATOM 1340 C CA . PRO A 1 181 ? -7.230 2.073 -2.833 1.00 93.00 181 PRO A CA 1
ATOM 1341 C C . PRO A 1 181 ? -7.550 3.523 -2.426 1.00 93.00 181 PRO A C 1
ATOM 1343 O O . PRO A 1 181 ? -7.773 3.814 -1.252 1.00 93.00 181 PRO A O 1
ATOM 1346 N N . GLY A 1 182 ? -7.574 4.458 -3.374 1.00 93.94 182 GLY A N 1
ATOM 1347 C CA . GLY A 1 182 ? -7.927 5.859 -3.148 1.00 93.94 182 GLY A CA 1
ATOM 1348 C C . GLY A 1 182 ? -9.375 6.223 -3.491 1.00 93.94 182 GLY A C 1
ATOM 1349 O O . GLY A 1 182 ? -9.736 7.388 -3.326 1.00 93.94 182 GLY A O 1
ATOM 1350 N N . SER A 1 183 ? -10.194 5.298 -4.003 1.00 94.88 183 SER A N 1
ATOM 1351 C CA . SER A 1 183 ? -11.562 5.598 -4.449 1.00 94.88 183 SER A CA 1
ATOM 1352 C C . SER A 1 183 ? -12.567 5.715 -3.287 1.00 94.88 183 SER A C 1
ATOM 1354 O O . SER A 1 183 ? -12.320 5.207 -2.192 1.00 94.88 183 SER A O 1
ATOM 1356 N N . PRO A 1 184 ? -13.720 6.376 -3.475 1.00 94.06 184 PRO A N 1
ATOM 1357 C CA . PRO A 1 184 ? -14.843 6.270 -2.543 1.00 94.06 184 PRO A CA 1
ATOM 1358 C C . PRO A 1 184 ? -15.366 4.828 -2.445 1.00 94.06 184 PRO A C 1
ATOM 1360 O O . PRO A 1 184 ? -15.282 4.082 -3.419 1.00 94.06 184 PRO A O 1
ATOM 1363 N N . ALA A 1 185 ? -15.983 4.466 -1.315 1.00 94.38 185 ALA A N 1
ATOM 1364 C CA . ALA A 1 185 ? -16.511 3.114 -1.088 1.00 94.38 185 ALA A CA 1
ATOM 1365 C C . ALA A 1 185 ? -17.486 2.652 -2.189 1.00 94.38 185 ALA A C 1
ATOM 1367 O O . ALA A 1 185 ? -17.404 1.526 -2.659 1.00 94.38 185 ALA A O 1
ATOM 1368 N N . THR A 1 186 ? -18.347 3.549 -2.680 1.00 94.81 186 THR A N 1
ATOM 1369 C CA . THR A 1 186 ? -19.347 3.266 -3.730 1.00 94.81 186 THR A CA 1
ATOM 1370 C C . THR A 1 186 ? -18.769 2.956 -5.109 1.00 94.81 186 THR A C 1
ATOM 1372 O O . THR A 1 186 ? -19.503 2.491 -5.980 1.00 94.81 186 THR A O 1
ATOM 1375 N N . SER A 1 187 ? -17.482 3.225 -5.320 1.00 95.62 187 SER A N 1
ATOM 1376 C CA . SER A 1 187 ? -16.778 2.936 -6.571 1.00 95.62 187 SER A CA 1
ATOM 1377 C C . SER A 1 187 ? -15.677 1.892 -6.393 1.00 95.62 187 SER A C 1
ATOM 1379 O O . SER A 1 187 ? -14.958 1.618 -7.350 1.00 95.62 187 SER A O 1
ATOM 1381 N N . ARG A 1 188 ? -15.481 1.366 -5.179 1.00 95.81 188 ARG A N 1
ATOM 1382 C CA . ARG A 1 188 ? -14.409 0.422 -4.869 1.00 95.81 188 ARG A CA 1
ATOM 1383 C C . ARG A 1 188 ? -14.652 -0.919 -5.563 1.00 95.81 188 ARG A C 1
ATOM 1385 O O . ARG A 1 188 ? -15.789 -1.364 -5.673 1.00 95.81 188 ARG A O 1
ATOM 1392 N N . GLU A 1 189 ? -13.581 -1.550 -6.026 1.00 95.88 189 GLU A N 1
ATOM 1393 C CA . GLU A 1 189 ? -13.589 -2.908 -6.578 1.00 95.88 189 GLU A CA 1
ATOM 1394 C C . GLU A 1 189 ? -12.604 -3.792 -5.805 1.00 95.88 189 GLU A C 1
ATOM 1396 O O . GLU A 1 189 ? -11.682 -3.283 -5.166 1.00 95.88 189 GLU A O 1
ATOM 1401 N N . ASP A 1 190 ? -12.801 -5.112 -5.868 1.00 96.44 190 ASP A N 1
ATOM 1402 C CA . ASP A 1 190 ? -11.894 -6.094 -5.268 1.00 96.44 190 ASP A CA 1
ATOM 1403 C C . ASP A 1 190 ? -10.470 -5.908 -5.794 1.00 96.44 190 ASP A C 1
ATOM 1405 O O . ASP A 1 190 ? -10.242 -5.841 -7.009 1.00 96.44 190 ASP A O 1
ATOM 1409 N N . PHE A 1 191 ? -9.488 -5.914 -4.894 1.00 95.00 191 PHE A N 1
ATOM 1410 C CA . PHE A 1 191 ? -8.089 -5.874 -5.302 1.00 95.00 191 PHE A CA 1
ATOM 1411 C C . PHE A 1 191 ? -7.150 -6.605 -4.350 1.00 95.00 191 PHE A C 1
ATOM 1413 O O . PHE A 1 191 ? -7.453 -6.839 -3.183 1.00 95.00 191 PHE A O 1
ATOM 1420 N N . GLY A 1 192 ? -5.965 -6.929 -4.872 1.00 95.56 192 GLY A N 1
ATOM 1421 C CA . GLY A 1 192 ? -4.811 -7.373 -4.099 1.00 95.56 192 GLY A CA 1
ATOM 1422 C C . GLY A 1 192 ? -3.580 -6.534 -4.437 1.00 95.56 192 GLY A C 1
ATOM 1423 O O . GLY A 1 192 ? -3.333 -6.232 -5.611 1.00 95.56 192 GLY A O 1
ATOM 1424 N N . ILE A 1 193 ? -2.812 -6.156 -3.418 1.00 95.69 193 ILE A N 1
ATOM 1425 C CA . ILE A 1 193 ? -1.535 -5.460 -3.568 1.00 95.69 193 ILE A CA 1
ATOM 1426 C C . ILE A 1 193 ? -0.554 -5.882 -2.472 1.00 95.69 193 ILE A C 1
ATOM 1428 O O . ILE A 1 193 ? -0.898 -5.946 -1.300 1.00 95.69 193 ILE A O 1
ATOM 1432 N N . HIS A 1 194 ? 0.693 -6.126 -2.845 1.00 96.31 194 HIS A N 1
ATOM 1433 C CA . HIS A 1 194 ? 1.819 -6.276 -1.933 1.00 96.31 194 HIS A CA 1
ATOM 1434 C C . HIS A 1 194 ? 2.688 -5.036 -1.999 1.00 96.31 194 HIS A C 1
ATOM 1436 O O . HIS A 1 194 ? 2.999 -4.572 -3.097 1.00 96.31 194 HIS A O 1
ATOM 1442 N N . THR A 1 195 ? 3.108 -4.527 -0.846 1.00 95.00 195 THR A N 1
ATOM 1443 C CA . THR A 1 195 ? 3.955 -3.340 -0.735 1.00 95.00 195 THR A CA 1
ATOM 1444 C C . THR A 1 195 ? 5.149 -3.609 0.169 1.00 95.00 195 THR A C 1
ATOM 1446 O O . THR A 1 195 ? 4.994 -4.068 1.294 1.00 95.00 195 THR A O 1
ATOM 1449 N N . LEU A 1 196 ? 6.337 -3.232 -0.296 1.00 93.50 196 LEU A N 1
ATOM 1450 C CA . LEU A 1 196 ? 7.568 -3.201 0.486 1.00 93.50 196 LEU A CA 1
ATOM 1451 C C . LEU A 1 196 ? 8.216 -1.821 0.376 1.00 93.50 196 LEU A C 1
ATOM 1453 O O . LEU A 1 196 ? 8.297 -1.249 -0.715 1.00 93.50 196 LEU A O 1
ATOM 1457 N N . VAL A 1 197 ? 8.728 -1.300 1.492 1.00 91.69 197 VAL A N 1
ATOM 1458 C CA . VAL A 1 197 ? 9.548 -0.082 1.510 1.00 91.69 197 VAL A CA 1
ATOM 1459 C C . VAL A 1 197 ? 10.965 -0.419 1.965 1.00 91.69 197 VAL A C 1
ATOM 1461 O O . VAL A 1 197 ? 11.203 -0.734 3.127 1.00 91.69 197 VAL A O 1
ATOM 1464 N N . GLN A 1 198 ? 11.917 -0.302 1.045 1.00 91.56 198 GLN A N 1
ATOM 1465 C CA . GLN A 1 198 ? 13.349 -0.443 1.290 1.00 91.56 198 GLN A CA 1
ATOM 1466 C C . GLN A 1 198 ? 13.969 0.930 1.526 1.00 91.56 198 GLN A C 1
ATOM 1468 O O . GLN A 1 198 ? 13.966 1.789 0.642 1.00 91.56 198 GLN A O 1
ATOM 1473 N N . ARG A 1 199 ? 14.486 1.153 2.734 1.00 86.81 199 ARG A N 1
ATOM 1474 C CA . ARG A 1 199 ? 15.031 2.460 3.132 1.00 86.81 199 ARG A CA 1
ATOM 1475 C C . ARG A 1 199 ? 16.476 2.667 2.719 1.00 86.81 199 ARG A C 1
ATOM 1477 O O . ARG A 1 199 ? 16.885 3.801 2.519 1.00 86.81 199 ARG A O 1
ATOM 1484 N N . ASP A 1 200 ? 17.210 1.570 2.596 1.00 87.56 200 ASP A N 1
ATOM 1485 C CA . ASP A 1 200 ? 18.559 1.561 2.055 1.00 87.56 200 ASP A CA 1
ATOM 1486 C C . ASP A 1 200 ? 18.610 0.485 0.968 1.00 87.56 200 ASP A C 1
ATOM 1488 O O . ASP A 1 200 ? 19.038 -0.642 1.217 1.00 87.56 200 ASP A O 1
ATOM 1492 N N . PRO A 1 201 ? 18.108 0.791 -0.239 1.00 84.62 201 PRO A N 1
ATOM 1493 C CA . PRO A 1 201 ? 18.080 -0.175 -1.334 1.00 84.62 201 PRO A CA 1
ATOM 1494 C C . PRO A 1 201 ? 19.478 -0.581 -1.825 1.00 84.62 201 PRO A C 1
ATOM 1496 O O . PRO A 1 201 ? 19.598 -1.519 -2.617 1.00 84.62 201 PRO A O 1
ATOM 1499 N N . ASP A 1 202 ? 20.522 0.127 -1.385 1.00 86.31 202 ASP A N 1
ATOM 1500 C CA . ASP A 1 202 ? 21.915 -0.182 -1.689 1.00 86.31 202 ASP A CA 1
ATOM 1501 C C . ASP A 1 202 ? 22.540 -1.115 -0.635 1.00 86.31 202 ASP A C 1
ATOM 1503 O O . ASP A 1 202 ? 23.601 -1.698 -0.889 1.00 86.31 202 ASP A O 1
ATOM 1507 N N . ALA A 1 203 ? 21.873 -1.323 0.509 1.00 91.31 203 ALA A N 1
ATOM 1508 C CA . ALA A 1 203 ? 22.267 -2.324 1.489 1.00 91.31 203 ALA A CA 1
ATOM 1509 C C . ALA A 1 203 ? 22.270 -3.731 0.848 1.00 91.31 203 ALA A C 1
ATOM 1511 O O . ALA A 1 203 ? 21.322 -4.085 0.135 1.00 91.31 203 ALA A O 1
ATOM 1512 N N . PRO A 1 204 ? 23.312 -4.558 1.077 1.00 92.88 204 PRO A N 1
ATOM 1513 C CA . PRO A 1 204 ? 23.460 -5.846 0.395 1.00 92.88 204 PRO A CA 1
ATOM 1514 C C . PRO A 1 204 ? 22.262 -6.793 0.536 1.00 92.88 204 PRO A C 1
ATOM 1516 O O . PRO A 1 204 ? 21.911 -7.481 -0.418 1.00 92.88 204 PRO A O 1
ATOM 1519 N N . ASP A 1 205 ? 21.631 -6.825 1.707 1.00 93.44 205 ASP A N 1
ATOM 1520 C CA . ASP A 1 205 ? 20.455 -7.640 2.018 1.00 93.44 205 ASP A CA 1
ATOM 1521 C C . ASP A 1 205 ? 19.197 -7.143 1.290 1.00 93.44 205 ASP A C 1
ATOM 1523 O O . ASP A 1 205 ? 18.516 -7.935 0.637 1.00 93.44 205 ASP A O 1
ATOM 1527 N N . GLN A 1 206 ? 18.927 -5.835 1.305 1.00 93.12 206 GLN A N 1
ATOM 1528 C CA . GLN A 1 206 ? 17.792 -5.247 0.582 1.00 93.12 206 GLN A CA 1
ATOM 1529 C C . GLN A 1 206 ? 17.960 -5.399 -0.934 1.00 93.12 206 GLN A C 1
ATOM 1531 O O . GLN A 1 206 ? 17.015 -5.787 -1.632 1.00 93.12 206 GLN A O 1
ATOM 1536 N N . ARG A 1 207 ? 19.179 -5.197 -1.450 1.00 93.62 207 ARG A N 1
ATOM 1537 C CA . ARG A 1 207 ? 19.480 -5.438 -2.863 1.00 93.62 207 ARG A CA 1
ATOM 1538 C C . ARG A 1 207 ? 19.313 -6.908 -3.235 1.00 93.62 207 ARG A C 1
ATOM 1540 O O . ARG A 1 207 ? 18.722 -7.204 -4.274 1.00 93.62 207 ARG A O 1
ATOM 1547 N N . ALA A 1 208 ? 19.791 -7.825 -2.394 1.00 94.69 208 ALA A N 1
ATOM 1548 C CA . ALA A 1 208 ? 19.614 -9.256 -2.605 1.00 94.69 208 ALA A CA 1
ATOM 1549 C C . ALA A 1 208 ? 18.131 -9.643 -2.642 1.00 94.69 208 ALA A C 1
ATOM 1551 O O . ALA A 1 208 ? 17.714 -10.381 -3.535 1.00 94.69 208 ALA A O 1
ATOM 1552 N N . ALA A 1 209 ? 17.326 -9.108 -1.726 1.00 94.38 209 ALA A N 1
ATOM 1553 C CA . ALA A 1 209 ? 15.898 -9.379 -1.670 1.00 94.38 209 ALA A CA 1
ATOM 1554 C C . ALA A 1 209 ? 15.156 -8.851 -2.910 1.00 94.38 209 ALA A C 1
ATOM 1556 O O . ALA A 1 209 ? 14.349 -9.568 -3.501 1.00 94.38 209 ALA A O 1
ATOM 1557 N N . PHE A 1 210 ? 15.485 -7.638 -3.370 1.00 96.19 210 PHE A N 1
ATOM 1558 C CA . PHE A 1 210 ? 14.925 -7.084 -4.605 1.00 96.19 210 PHE A CA 1
ATOM 1559 C C . PHE A 1 210 ? 15.322 -7.908 -5.839 1.00 96.19 210 PHE A C 1
ATOM 1561 O O . PHE A 1 210 ? 14.478 -8.238 -6.670 1.00 96.19 210 PHE A O 1
ATOM 1568 N N . ASN A 1 211 ? 16.593 -8.301 -5.946 1.00 96.50 211 ASN A N 1
ATOM 1569 C CA . ASN A 1 211 ? 17.050 -9.150 -7.042 1.00 96.50 211 ASN A CA 1
ATOM 1570 C C . ASN A 1 211 ? 16.349 -10.519 -7.031 1.00 96.50 211 ASN A C 1
ATOM 1572 O O . ASN A 1 211 ? 15.976 -11.016 -8.091 1.00 96.50 211 ASN A O 1
ATOM 1576 N N . HIS A 1 212 ? 16.144 -11.117 -5.854 1.00 94.69 212 HIS A N 1
ATOM 1577 C CA . HIS A 1 212 ? 15.417 -12.378 -5.716 1.00 94.69 212 HIS A CA 1
ATOM 1578 C C . HIS A 1 212 ? 13.961 -12.239 -6.179 1.00 94.69 212 HIS A C 1
ATOM 1580 O O . HIS A 1 212 ? 13.518 -13.035 -7.004 1.00 94.69 212 HIS A O 1
ATOM 1586 N N . LEU A 1 213 ? 13.261 -11.178 -5.759 1.00 96.31 213 LEU A N 1
ATOM 1587 C CA . LEU A 1 213 ? 11.920 -10.842 -6.251 1.00 96.31 213 LEU A CA 1
ATOM 1588 C C . LEU A 1 213 ? 11.873 -10.778 -7.787 1.00 96.31 213 LEU A C 1
ATOM 1590 O O . LEU A 1 213 ? 10.981 -11.363 -8.396 1.00 96.31 213 LEU A O 1
ATOM 1594 N N . LEU A 1 214 ? 12.842 -10.119 -8.429 1.00 96.75 214 LEU A N 1
ATOM 1595 C CA . LEU A 1 214 ? 12.902 -10.024 -9.894 1.00 96.75 214 LEU A CA 1
ATOM 1596 C C . LEU A 1 214 ? 13.178 -11.364 -10.599 1.00 96.75 214 LEU A C 1
ATOM 1598 O O . LEU A 1 214 ? 12.846 -11.514 -11.774 1.00 96.75 214 LEU A O 1
ATOM 1602 N N . LEU A 1 215 ? 13.786 -12.339 -9.919 1.00 94.62 215 LEU A N 1
ATOM 1603 C CA . LEU A 1 215 ? 14.030 -13.674 -10.476 1.00 94.62 215 LEU A CA 1
ATOM 1604 C C . LEU A 1 215 ? 12.831 -14.598 -10.290 1.00 94.62 215 LEU A C 1
ATOM 1606 O O . LEU A 1 215 ? 12.480 -15.340 -11.207 1.00 94.62 215 LEU A O 1
ATOM 1610 N N . THR A 1 216 ? 12.212 -14.573 -9.112 1.00 94.12 216 THR A N 1
ATOM 1611 C CA . THR A 1 216 ? 11.286 -15.627 -8.672 1.00 94.12 216 THR A CA 1
ATOM 1612 C C . THR A 1 216 ? 9.849 -15.149 -8.501 1.00 94.12 216 THR A C 1
ATOM 1614 O O . THR A 1 216 ? 8.936 -15.971 -8.461 1.00 94.12 216 THR A O 1
ATOM 1617 N N . GLY A 1 217 ? 9.628 -13.839 -8.396 1.00 94.94 217 GLY A N 1
ATOM 1618 C CA . GLY A 1 217 ? 8.344 -13.247 -8.028 1.00 94.94 217 GLY A CA 1
ATOM 1619 C C . GLY A 1 217 ? 7.998 -13.417 -6.547 1.00 94.94 217 GLY A C 1
ATOM 1620 O O . GLY A 1 217 ? 6.924 -13.001 -6.126 1.00 94.94 217 GLY A O 1
ATOM 1621 N N . THR A 1 218 ? 8.888 -14.012 -5.746 1.00 93.56 218 THR A N 1
ATOM 1622 C CA . THR A 1 218 ? 8.686 -14.170 -4.304 1.00 93.56 218 THR A CA 1
ATOM 1623 C C . THR A 1 218 ? 8.821 -12.820 -3.613 1.00 93.56 218 THR A C 1
ATOM 1625 O O . THR A 1 218 ? 9.850 -12.154 -3.748 1.00 93.56 218 THR A O 1
ATOM 1628 N N . GLN A 1 219 ? 7.792 -12.438 -2.858 1.00 93.00 219 GLN A N 1
ATOM 1629 C CA . GLN A 1 219 ? 7.793 -11.209 -2.070 1.00 93.00 219 GLN A CA 1
ATOM 1630 C C . GLN A 1 219 ? 8.900 -11.263 -1.005 1.00 93.00 219 GLN A C 1
ATOM 1632 O O . GLN A 1 219 ? 9.033 -12.285 -0.332 1.00 93.00 219 GLN A O 1
ATOM 1637 N N . PRO A 1 220 ? 9.704 -10.201 -0.846 1.00 91.81 220 PRO A N 1
ATOM 1638 C CA . PRO A 1 220 ? 10.672 -10.115 0.240 1.00 91.81 220 PRO A CA 1
ATOM 1639 C C . PRO A 1 220 ? 10.030 -10.107 1.629 1.00 91.81 220 PRO A C 1
ATOM 1641 O O . PRO A 1 220 ? 8.905 -9.628 1.785 1.00 91.81 220 PRO A O 1
ATOM 1644 N N . ASP A 1 221 ? 10.796 -10.507 2.642 1.00 89.25 221 ASP A N 1
ATOM 1645 C CA . ASP A 1 221 ? 10.422 -10.325 4.047 1.00 89.25 221 ASP A CA 1
ATOM 1646 C C . ASP A 1 221 ? 10.117 -8.849 4.352 1.00 89.25 221 ASP A C 1
ATOM 1648 O O . ASP A 1 221 ? 10.750 -7.933 3.811 1.00 89.25 221 ASP A O 1
ATOM 1652 N N . GLY A 1 222 ? 9.123 -8.618 5.214 1.00 88.75 222 GLY A N 1
ATOM 1653 C CA . GLY A 1 222 ? 8.602 -7.282 5.514 1.00 88.75 222 GLY A CA 1
ATOM 1654 C C . GLY A 1 222 ? 7.685 -6.704 4.430 1.00 88.75 222 GLY A C 1
ATOM 1655 O O . GLY A 1 222 ? 7.285 -5.543 4.530 1.00 88.75 222 GLY A O 1
ATOM 1656 N N . SER A 1 223 ? 7.352 -7.477 3.389 1.00 93.81 223 SER A N 1
ATOM 1657 C CA . SER A 1 223 ? 6.281 -7.105 2.463 1.00 93.81 223 SER A CA 1
ATOM 1658 C C . SER A 1 223 ? 4.931 -7.203 3.163 1.00 93.81 223 SER A C 1
ATOM 1660 O O . SER A 1 223 ? 4.630 -8.192 3.825 1.00 93.81 223 SER A O 1
ATOM 1662 N N . ILE A 1 224 ? 4.102 -6.188 2.957 1.00 95.12 224 ILE A N 1
ATOM 1663 C CA . ILE A 1 224 ? 2.748 -6.099 3.494 1.00 95.12 224 ILE A CA 1
ATOM 1664 C C . ILE A 1 224 ? 1.788 -6.429 2.356 1.00 95.12 224 ILE A C 1
ATOM 1666 O O . ILE A 1 224 ? 1.774 -5.730 1.339 1.00 95.12 224 ILE A O 1
ATOM 1670 N N . GLY A 1 225 ? 1.009 -7.494 2.510 1.00 95.69 225 GLY A N 1
ATOM 1671 C CA . GLY A 1 225 ? -0.096 -7.832 1.620 1.00 95.69 225 GLY A CA 1
ATOM 1672 C C . GLY A 1 225 ? -1.369 -7.116 2.056 1.00 95.69 225 GLY A C 1
ATOM 1673 O O . GLY A 1 225 ? -1.693 -7.100 3.236 1.00 95.69 225 GLY A O 1
ATOM 1674 N N . VAL A 1 226 ? -2.099 -6.532 1.113 1.00 96.44 226 VAL A N 1
ATOM 1675 C CA . VAL A 1 226 ? -3.449 -6.001 1.311 1.00 96.44 226 VAL A CA 1
ATOM 1676 C C . VAL A 1 226 ? -4.364 -6.655 0.287 1.00 96.44 226 VAL A C 1
ATOM 1678 O O . VAL A 1 226 ? -4.056 -6.662 -0.909 1.00 96.44 226 VAL A O 1
ATOM 1681 N N . ARG A 1 227 ? -5.491 -7.196 0.746 1.00 97.12 227 ARG A N 1
ATOM 1682 C CA . ARG A 1 227 ? -6.559 -7.711 -0.113 1.00 97.12 227 ARG A CA 1
ATOM 1683 C C . ARG A 1 227 ? -7.898 -7.154 0.341 1.00 97.12 227 ARG A C 1
ATOM 1685 O O . ARG A 1 227 ? -8.234 -7.300 1.508 1.00 97.12 227 ARG A O 1
ATOM 1692 N N . GLU A 1 228 ? -8.657 -6.577 -0.582 1.00 96.94 228 GLU A N 1
ATOM 1693 C CA . GLU A 1 228 ? -10.019 -6.101 -0.337 1.00 96.94 228 GLU A CA 1
ATOM 1694 C C . GLU A 1 228 ? -11.038 -6.994 -1.058 1.00 96.94 228 GLU A C 1
ATOM 1696 O O . GLU A 1 228 ? -10.857 -7.341 -2.227 1.00 96.94 228 GLU A O 1
ATOM 1701 N N . THR A 1 229 ? -12.113 -7.346 -0.351 1.00 97.50 229 THR A N 1
ATOM 1702 C CA . THR A 1 229 ? -13.347 -7.908 -0.914 1.00 97.50 229 THR A CA 1
ATOM 1703 C C . THR A 1 229 ? -14.473 -6.909 -0.691 1.00 97.50 229 THR A C 1
ATOM 1705 O O . THR A 1 229 ? -14.779 -6.546 0.448 1.00 97.50 229 THR A O 1
ATOM 1708 N N . VAL A 1 230 ? -15.094 -6.465 -1.774 1.00 97.44 230 VAL A N 1
ATOM 1709 C CA . VAL A 1 230 ? -16.075 -5.387 -1.795 1.00 97.44 230 VAL A CA 1
ATOM 1710 C C . VAL A 1 230 ? -17.474 -5.957 -1.978 1.00 97.44 230 VAL A C 1
ATOM 1712 O O . VAL A 1 230 ? -17.751 -6.772 -2.859 1.00 97.44 230 VAL A O 1
ATOM 1715 N N . THR A 1 231 ? -18.395 -5.481 -1.153 1.00 96.81 231 THR A N 1
ATOM 1716 C CA . THR A 1 231 ? -19.829 -5.706 -1.308 1.00 96.81 231 THR A CA 1
ATOM 1717 C C . THR A 1 231 ? -20.551 -4.367 -1.477 1.00 96.81 231 THR A C 1
ATOM 1719 O O . THR A 1 231 ? -19.930 -3.313 -1.587 1.00 96.81 231 THR A O 1
ATOM 1722 N N . ALA A 1 232 ? -21.883 -4.391 -1.554 1.00 93.19 232 ALA A N 1
ATOM 1723 C CA . ALA A 1 232 ? -22.662 -3.174 -1.775 1.00 93.19 232 ALA A CA 1
ATOM 1724 C C . ALA A 1 232 ? -22.581 -2.180 -0.602 1.00 93.19 232 ALA A C 1
ATOM 1726 O O . ALA A 1 232 ? -22.702 -0.976 -0.822 1.00 93.19 232 ALA A O 1
ATOM 1727 N N . ASP A 1 233 ? -22.420 -2.678 0.623 1.00 95.56 233 ASP A N 1
ATOM 1728 C CA . ASP A 1 233 ? -22.466 -1.901 1.864 1.00 95.56 233 ASP A CA 1
ATOM 1729 C C . ASP A 1 233 ? -21.274 -2.160 2.794 1.00 95.56 233 ASP A C 1
ATOM 1731 O O . ASP A 1 233 ? -21.175 -1.522 3.844 1.00 95.56 233 ASP A O 1
ATOM 1735 N N . SER A 1 234 ? -20.337 -3.030 2.409 1.00 98.00 234 SER A N 1
ATOM 1736 C CA . SER A 1 234 ? -19.128 -3.290 3.183 1.00 98.00 234 SER A CA 1
ATOM 1737 C C . SER A 1 234 ? -17.894 -3.553 2.327 1.00 98.00 234 SER A C 1
ATOM 1739 O O . SER A 1 234 ? -17.981 -3.964 1.171 1.00 98.00 234 SER A O 1
ATOM 1741 N N . ILE A 1 235 ? -16.729 -3.326 2.925 1.00 98.44 235 ILE A N 1
ATOM 1742 C CA . ILE A 1 235 ? -15.425 -3.712 2.391 1.00 98.44 235 ILE A CA 1
ATOM 1743 C C . ILE A 1 235 ? -14.725 -4.494 3.492 1.00 98.44 235 ILE A C 1
ATOM 1745 O O . ILE A 1 235 ? -14.547 -3.968 4.589 1.00 98.44 235 ILE A O 1
ATOM 1749 N N . ASN A 1 236 ? -14.337 -5.730 3.200 1.00 98.56 236 ASN A N 1
ATOM 1750 C CA . ASN A 1 236 ? -13.461 -6.520 4.056 1.00 98.56 236 ASN A CA 1
ATOM 1751 C C . ASN A 1 236 ? -12.024 -6.401 3.541 1.00 98.56 236 ASN A C 1
ATOM 1753 O O . ASN A 1 236 ? -11.769 -6.694 2.374 1.00 98.56 236 ASN A O 1
ATOM 1757 N N . GLY A 1 237 ? -11.113 -5.946 4.393 1.00 98.12 237 GLY A N 1
ATOM 1758 C CA . GLY A 1 237 ? -9.689 -5.826 4.127 1.00 98.12 237 GLY A CA 1
ATOM 1759 C C . GLY A 1 237 ? -8.893 -6.799 4.985 1.00 98.12 237 GLY A C 1
ATOM 1760 O O . GLY A 1 237 ? -9.019 -6.811 6.207 1.00 98.12 237 GLY A O 1
ATOM 1761 N N . LEU A 1 238 ? -8.030 -7.569 4.333 1.00 98.19 238 LEU A N 1
ATOM 1762 C CA . LEU A 1 238 ? -7.024 -8.403 4.976 1.00 98.19 238 LEU A CA 1
ATOM 1763 C C . LEU A 1 238 ? -5.664 -7.743 4.797 1.00 98.19 238 LEU A C 1
ATOM 1765 O O . LEU A 1 238 ? -5.229 -7.524 3.662 1.00 98.19 238 LEU A O 1
ATOM 1769 N N . ILE A 1 239 ? -4.999 -7.437 5.907 1.00 97.62 239 ILE A N 1
ATOM 1770 C CA . ILE A 1 239 ? -3.668 -6.835 5.924 1.00 97.62 239 ILE A CA 1
ATOM 1771 C C . ILE A 1 239 ? -2.706 -7.852 6.525 1.00 97.62 239 ILE A C 1
ATOM 1773 O O . ILE A 1 239 ? -2.778 -8.148 7.714 1.00 97.62 239 ILE A O 1
ATOM 1777 N N . THR A 1 240 ? -1.827 -8.400 5.692 1.00 96.44 240 THR A N 1
ATOM 1778 C CA . THR A 1 240 ? -1.014 -9.584 5.987 1.00 96.44 240 THR A CA 1
ATOM 1779 C C . THR A 1 240 ? 0.475 -9.262 6.029 1.00 96.44 240 THR A C 1
ATOM 1781 O O . THR A 1 240 ? 0.991 -8.634 5.099 1.00 96.44 240 THR A O 1
ATOM 1784 N N . ASP A 1 241 ? 1.182 -9.729 7.058 1.00 94.56 241 ASP A N 1
ATOM 1785 C CA . ASP A 1 241 ? 2.637 -9.858 6.985 1.00 94.56 241 ASP A CA 1
ATOM 1786 C C . ASP A 1 241 ? 2.925 -11.081 6.121 1.00 94.56 241 ASP A C 1
ATOM 1788 O O . ASP A 1 241 ? 2.595 -12.211 6.481 1.00 94.56 241 ASP A O 1
ATOM 1792 N N . VAL A 1 242 ? 3.514 -10.872 4.947 1.00 92.50 242 VAL A N 1
ATOM 1793 C CA . VAL A 1 242 ? 3.751 -11.965 3.998 1.00 92.50 242 VAL A CA 1
ATOM 1794 C C . VAL A 1 242 ? 4.709 -13.017 4.564 1.00 92.50 242 VAL A C 1
ATOM 1796 O O . VAL A 1 242 ? 4.633 -14.178 4.162 1.00 92.50 242 VAL A O 1
ATOM 1799 N N . ALA A 1 243 ? 5.607 -12.628 5.473 1.00 90.12 243 ALA A N 1
ATOM 1800 C CA . ALA A 1 243 ? 6.602 -13.529 6.039 1.00 90.12 243 ALA A CA 1
ATOM 1801 C C . ALA A 1 243 ? 6.026 -14.381 7.179 1.00 90.12 243 ALA A C 1
ATOM 1803 O O . ALA A 1 243 ? 6.179 -15.605 7.156 1.00 90.12 243 ALA A O 1
ATOM 1804 N N . SER A 1 244 ? 5.375 -13.757 8.167 1.00 92.50 244 SER A N 1
ATOM 1805 C CA . SER A 1 244 ? 4.811 -14.473 9.323 1.00 92.50 244 SER A CA 1
ATOM 1806 C C . SER A 1 244 ? 3.440 -15.092 9.034 1.00 92.50 244 SER A C 1
ATOM 1808 O O . SER A 1 244 ? 3.086 -16.111 9.628 1.00 92.50 244 SER A O 1
ATOM 1810 N N . GLY A 1 245 ? 2.687 -14.519 8.093 1.00 93.31 245 GLY A N 1
ATOM 1811 C CA . GLY A 1 245 ? 1.301 -14.878 7.810 1.00 93.31 245 GLY A CA 1
ATOM 1812 C C . GLY A 1 245 ? 0.293 -14.282 8.795 1.00 93.31 245 GLY A C 1
ATOM 1813 O O . GLY A 1 245 ? -0.882 -14.630 8.704 1.00 93.31 245 GLY A O 1
ATOM 1814 N N . GLU A 1 246 ? 0.719 -13.415 9.718 1.00 95.06 246 GLU A N 1
ATOM 1815 C CA . GLU A 1 246 ? -0.180 -12.672 10.608 1.00 95.06 246 GLU A CA 1
ATOM 1816 C C . GLU A 1 246 ? -1.105 -11.757 9.805 1.00 95.06 246 GLU A C 1
ATOM 1818 O O . GLU A 1 246 ? -0.706 -11.206 8.775 1.00 95.06 246 GLU A O 1
ATOM 1823 N N . VAL A 1 247 ? -2.354 -11.606 10.256 1.00 97.31 247 VAL A N 1
ATOM 1824 C CA . VAL A 1 247 ? -3.398 -10.897 9.510 1.00 97.31 247 VAL A CA 1
ATOM 1825 C C . VAL A 1 247 ? -4.195 -10.000 10.439 1.00 97.31 247 VAL A C 1
ATOM 1827 O O . VAL A 1 247 ? -4.775 -10.468 11.410 1.00 97.31 247 VAL A O 1
ATOM 1830 N N . ASN A 1 248 ? -4.306 -8.729 10.061 1.00 98.50 248 ASN A N 1
ATOM 1831 C CA . ASN A 1 248 ? -5.376 -7.879 10.556 1.00 98.50 248 ASN A CA 1
ATOM 1832 C C . ASN A 1 248 ? -6.560 -8.032 9.595 1.00 98.50 248 ASN A C 1
ATOM 1834 O O . ASN A 1 248 ? -6.418 -7.751 8.401 1.00 98.50 248 ASN A O 1
ATOM 1838 N N . ASP A 1 249 ? -7.693 -8.503 10.106 1.00 98.56 249 ASP A N 1
ATOM 1839 C CA . ASP A 1 249 ? -8.936 -8.710 9.354 1.00 98.56 249 ASP A CA 1
ATOM 1840 C C . ASP A 1 249 ? -9.932 -7.631 9.772 1.00 98.56 249 ASP A C 1
ATOM 1842 O O . ASP A 1 249 ? -10.368 -7.601 10.923 1.00 98.56 249 ASP A O 1
ATOM 1846 N N . VAL A 1 250 ? -10.231 -6.698 8.869 1.00 98.69 250 VAL A N 1
ATOM 1847 C CA . VAL A 1 250 ? -11.033 -5.509 9.170 1.00 98.69 250 VAL A CA 1
ATOM 1848 C C . VAL A 1 250 ? -12.154 -5.365 8.157 1.00 98.69 250 VAL A C 1
ATOM 1850 O O . VAL A 1 250 ? -11.932 -5.369 6.951 1.00 98.69 250 VAL A O 1
ATOM 1853 N N . THR A 1 251 ? -13.372 -5.159 8.638 1.00 98.81 251 THR A N 1
ATOM 1854 C CA . THR A 1 251 ? -14.537 -4.858 7.813 1.00 98.81 251 THR A CA 1
ATOM 1855 C C . THR A 1 251 ? -15.025 -3.445 8.088 1.00 98.81 251 THR A C 1
ATOM 1857 O O . THR A 1 251 ? -15.387 -3.104 9.211 1.00 98.81 251 THR A O 1
ATOM 1860 N N . TRP A 1 252 ? -15.095 -2.624 7.043 1.00 98.75 252 TRP A N 1
ATOM 1861 C CA . TRP A 1 252 ? -15.758 -1.322 7.065 1.00 98.75 252 TRP A CA 1
ATOM 1862 C C . TRP A 1 252 ? -17.167 -1.456 6.502 1.00 98.75 252 TRP A C 1
ATOM 1864 O O . TRP A 1 252 ? -17.371 -2.114 5.486 1.00 98.75 252 TRP A O 1
ATOM 187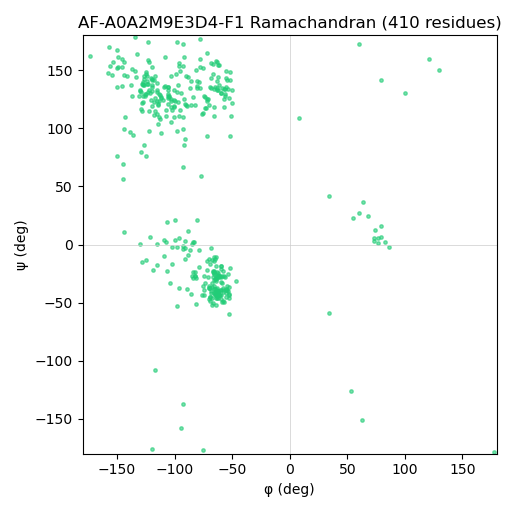4 N N . THR A 1 253 ? -18.134 -0.807 7.142 1.00 98.50 253 THR A N 1
ATOM 1875 C CA . THR A 1 253 ? -19.535 -0.754 6.709 1.00 98.50 253 THR A CA 1
ATOM 1876 C C . THR A 1 253 ? -19.939 0.685 6.413 1.00 98.50 253 THR A C 1
ATOM 1878 O O . THR A 1 253 ? -19.563 1.614 7.142 1.00 98.50 253 THR A O 1
ATOM 1881 N N . PHE A 1 254 ? -20.737 0.869 5.364 1.00 97.50 254 PHE A N 1
ATOM 1882 C CA . PHE A 1 254 ? -21.089 2.175 4.814 1.00 97.50 254 PHE A CA 1
ATOM 1883 C C . PHE A 1 254 ? -22.600 2.419 4.788 1.00 97.50 254 PHE A C 1
ATOM 1885 O O . PHE A 1 254 ? -23.406 1.491 4.763 1.00 97.50 254 PHE A O 1
ATOM 1892 N N . ASP A 1 255 ? -22.993 3.693 4.768 1.00 95.06 255 ASP A N 1
ATOM 1893 C CA . ASP A 1 255 ? -24.349 4.085 4.387 1.00 95.06 255 ASP A CA 1
ATOM 1894 C C . ASP A 1 255 ? -24.541 4.058 2.856 1.00 95.06 255 ASP A C 1
ATOM 1896 O O . ASP A 1 255 ? -23.609 3.829 2.084 1.00 95.06 255 ASP A O 1
ATOM 1900 N N . GLY A 1 256 ? -25.765 4.329 2.391 1.00 92.38 256 GLY A N 1
ATOM 1901 C CA . GLY A 1 256 ? -26.080 4.354 0.957 1.00 92.38 256 GLY A CA 1
ATOM 1902 C C . GLY A 1 256 ? -25.370 5.453 0.150 1.00 92.38 256 GLY A C 1
ATOM 1903 O O . GLY A 1 256 ? -25.384 5.391 -1.078 1.00 92.38 256 GLY A O 1
ATOM 1904 N N . ASP A 1 257 ? -24.751 6.439 0.811 1.00 91.12 257 ASP A N 1
ATOM 1905 C CA . ASP A 1 257 ? -23.912 7.465 0.180 1.00 91.12 257 ASP A CA 1
ATOM 1906 C C . ASP A 1 257 ? -22.420 7.051 0.159 1.00 91.12 257 ASP A C 1
ATOM 1908 O O . ASP A 1 257 ? -21.580 7.803 -0.344 1.00 91.12 257 ASP A O 1
ATOM 1912 N N . GLY A 1 258 ? -22.070 5.879 0.703 1.00 92.75 258 GLY A N 1
ATOM 1913 C CA . GLY A 1 258 ? -20.694 5.401 0.832 1.00 92.75 258 GLY A CA 1
ATOM 1914 C C . GLY A 1 258 ? -19.920 6.014 1.998 1.00 92.75 258 GLY A C 1
ATOM 1915 O O . GLY A 1 258 ? -18.689 5.949 1.998 1.00 92.75 258 GLY A O 1
ATOM 1916 N N . ARG A 1 259 ? -20.590 6.648 2.970 1.00 94.44 259 ARG A N 1
ATOM 1917 C CA . ARG A 1 259 ? -19.920 7.164 4.174 1.00 94.44 259 ARG A CA 1
ATOM 1918 C C . ARG A 1 259 ? -19.713 6.025 5.162 1.00 94.44 259 ARG A C 1
ATOM 1920 O O . ARG A 1 259 ? -20.668 5.287 5.401 1.00 94.44 259 ARG A O 1
ATOM 1927 N N . PRO A 1 260 ? -18.528 5.890 5.774 1.00 96.06 260 PRO A N 1
ATOM 1928 C CA . PRO A 1 260 ? -18.338 4.877 6.794 1.00 96.06 260 PRO A CA 1
ATOM 1929 C C . PRO A 1 260 ? -19.226 5.188 7.999 1.00 96.06 260 PRO A C 1
ATOM 1931 O O . PRO A 1 260 ? -19.319 6.334 8.444 1.00 96.06 260 PRO A O 1
ATOM 1934 N N . VAL A 1 261 ? -19.890 4.160 8.518 1.00 97.94 261 VAL A N 1
ATOM 1935 C CA . VAL A 1 261 ? -20.748 4.249 9.712 1.00 97.94 261 VAL A CA 1
ATOM 1936 C C . VAL A 1 261 ? -20.259 3.354 10.840 1.00 97.94 261 VAL A C 1
ATOM 1938 O O . VAL A 1 261 ? -20.575 3.593 12.005 1.00 97.94 261 VAL A O 1
ATOM 1941 N N . HIS A 1 262 ? -19.487 2.331 10.493 1.00 97.56 262 HIS A N 1
ATOM 1942 C CA . HIS A 1 262 ? -19.008 1.311 11.403 1.00 97.56 262 HIS A CA 1
ATOM 1943 C C . HIS A 1 262 ? -17.763 0.648 10.809 1.00 97.56 262 HIS A C 1
ATOM 1945 O O . HIS A 1 262 ? -17.649 0.527 9.588 1.00 97.56 262 HIS A O 1
ATOM 1951 N N . ALA A 1 263 ? -16.846 0.221 11.668 1.00 98.62 263 ALA A N 1
ATOM 1952 C CA . ALA A 1 263 ? -15.805 -0.721 11.304 1.00 98.62 263 ALA A CA 1
ATOM 1953 C C . ALA A 1 263 ? -15.563 -1.689 12.461 1.00 98.62 263 ALA A C 1
ATOM 1955 O O . ALA A 1 263 ? -15.635 -1.296 13.626 1.00 98.62 263 ALA A O 1
ATOM 1956 N N . GLU A 1 264 ? -15.256 -2.934 12.145 1.00 98.69 264 GLU A N 1
ATOM 1957 C CA . GLU A 1 264 ? -14.869 -3.947 13.121 1.00 98.69 264 GLU A CA 1
ATOM 1958 C C . GLU A 1 264 ? -13.697 -4.754 12.587 1.00 98.69 264 GLU A C 1
ATOM 1960 O O . GLU A 1 264 ? -13.543 -4.887 11.375 1.00 98.69 264 GLU A O 1
ATOM 1965 N N . GLY A 1 265 ? -12.852 -5.267 13.469 1.00 98.12 265 GLY A N 1
ATOM 1966 C CA . GLY A 1 265 ? -11.755 -6.111 13.040 1.00 98.12 265 GLY A CA 1
ATOM 1967 C C . GLY A 1 265 ? -10.977 -6.747 14.172 1.00 98.12 265 GLY A C 1
ATOM 1968 O O . GLY A 1 265 ? -11.025 -6.283 15.311 1.00 98.12 265 GLY A O 1
ATOM 1969 N N . THR A 1 266 ? -10.239 -7.787 13.814 1.00 98.62 266 THR A N 1
ATOM 1970 C CA . THR A 1 266 ? -9.280 -8.467 14.680 1.00 98.62 266 THR A CA 1
ATOM 1971 C C . THR A 1 266 ? -7.882 -8.023 14.272 1.00 98.62 266 THR A C 1
ATOM 1973 O O . THR A 1 266 ? -7.502 -8.129 13.102 1.00 98.62 266 THR A O 1
ATOM 1976 N N . LEU A 1 267 ? -7.128 -7.484 15.225 1.00 98.50 267 LEU A N 1
ATOM 1977 C CA . LEU A 1 267 ? -5.749 -7.050 15.049 1.00 98.50 267 LEU A CA 1
ATOM 1978 C C . LEU A 1 267 ? -4.821 -8.054 15.728 1.00 98.50 267 LEU A C 1
ATOM 1980 O O . LEU A 1 267 ? -5.013 -8.350 16.905 1.00 98.50 267 LEU A O 1
ATOM 1984 N N . THR A 1 268 ? -3.807 -8.517 15.003 1.00 97.56 268 THR A N 1
ATOM 1985 C CA . THR A 1 268 ? -2.791 -9.454 15.514 1.00 97.56 268 THR A CA 1
ATOM 1986 C C . THR A 1 268 ? -1.372 -8.920 15.338 1.00 97.56 268 THR A C 1
ATOM 1988 O O . THR A 1 268 ? -0.435 -9.463 15.902 1.00 97.56 268 THR A O 1
ATOM 1991 N N . TRP A 1 269 ? -1.175 -7.864 14.538 1.00 95.38 269 TRP A N 1
ATOM 1992 C CA . TRP A 1 269 ? 0.162 -7.342 14.252 1.00 95.38 269 TRP A CA 1
ATOM 1993 C C . TRP A 1 269 ? 0.145 -5.875 13.806 1.00 95.38 269 TRP A C 1
ATOM 1995 O O . TRP A 1 269 ? -0.901 -5.279 13.520 1.00 95.38 269 TRP A O 1
ATOM 2005 N N . THR A 1 270 ? 1.330 -5.260 13.722 1.00 93.06 270 THR A N 1
ATOM 2006 C CA . THR A 1 270 ? 1.481 -3.877 13.251 1.00 93.06 270 THR A CA 1
ATOM 2007 C C . THR A 1 270 ? 2.261 -3.795 11.927 1.00 93.06 270 THR A C 1
ATOM 2009 O O . THR A 1 270 ? 3.491 -3.814 11.933 1.00 93.06 270 THR A O 1
ATOM 2012 N N . PRO A 1 271 ? 1.585 -3.571 10.777 1.00 86.25 271 PRO A N 1
ATOM 2013 C CA . PRO A 1 271 ? 2.240 -3.279 9.490 1.00 86.25 271 PRO A CA 1
ATOM 2014 C C . PRO A 1 271 ? 3.259 -2.130 9.525 1.00 86.25 271 PRO A C 1
ATOM 2016 O O . PRO A 1 271 ? 4.119 -1.992 8.655 1.00 86.25 271 PRO A O 1
ATOM 2019 N N . GLY A 1 272 ? 3.170 -1.266 10.536 1.00 73.19 272 GLY A N 1
ATOM 2020 C CA . GLY A 1 272 ? 4.222 -0.328 10.903 1.00 73.19 272 GLY A CA 1
ATOM 2021 C C . GLY A 1 272 ? 3.785 1.133 10.861 1.00 73.19 272 GLY A C 1
ATOM 2022 O O . GLY A 1 272 ? 2.809 1.527 10.231 1.00 73.19 272 GLY A O 1
ATOM 2023 N N . SER A 1 273 ? 4.531 1.986 11.560 1.00 59.81 273 SER A N 1
ATOM 2024 C CA . SER A 1 273 ? 4.146 3.380 11.814 1.00 59.81 273 SER A CA 1
ATOM 2025 C C . SER A 1 273 ? 4.672 4.376 10.766 1.00 59.81 273 SER A C 1
ATOM 2027 O O . SER A 1 273 ? 5.618 4.091 10.036 1.00 59.81 273 SER A O 1
ATOM 2029 N N . GLY A 1 274 ? 4.050 5.565 10.715 1.00 52.28 274 GLY A N 1
ATOM 2030 C CA . GLY A 1 274 ? 4.486 6.861 10.144 1.00 52.28 274 GLY A CA 1
ATOM 2031 C C . GLY A 1 274 ? 5.367 6.905 8.885 1.00 52.28 274 GLY A C 1
ATOM 2032 O O . GLY A 1 274 ? 4.983 7.487 7.881 1.00 52.28 274 GLY A O 1
ATOM 2033 N N . ARG A 1 275 ? 6.552 6.302 8.916 1.00 54.00 275 ARG A N 1
ATOM 2034 C CA . ARG A 1 275 ? 7.518 6.322 7.811 1.00 54.00 275 ARG A CA 1
ATOM 2035 C C . ARG A 1 275 ? 7.083 5.480 6.608 1.00 54.00 275 ARG A C 1
ATOM 2037 O O . ARG A 1 275 ? 7.431 5.830 5.489 1.00 54.00 275 ARG A O 1
ATOM 2044 N N . HIS A 1 276 ? 6.283 4.424 6.805 1.00 62.12 276 HIS A N 1
ATOM 2045 C CA . HIS A 1 276 ? 5.619 3.748 5.679 1.00 62.12 276 HIS A CA 1
ATOM 2046 C C . HIS A 1 276 ? 4.597 4.674 5.004 1.00 62.12 276 HIS A C 1
ATOM 2048 O O . HIS A 1 276 ? 4.532 4.726 3.780 1.00 62.12 276 HIS A O 1
ATOM 2054 N N . ARG A 1 277 ? 3.875 5.485 5.787 1.00 62.41 277 ARG A N 1
ATOM 2055 C CA . ARG A 1 277 ? 2.895 6.454 5.280 1.00 62.41 277 ARG A CA 1
ATOM 2056 C C . ARG A 1 277 ? 3.534 7.601 4.498 1.00 62.41 277 ARG A C 1
ATOM 2058 O O . ARG A 1 277 ? 2.953 8.038 3.513 1.00 62.41 277 ARG A O 1
ATOM 2065 N N . ASP A 1 278 ? 4.708 8.091 4.898 1.00 63.56 278 ASP A N 1
ATOM 2066 C CA . ASP A 1 278 ? 5.342 9.257 4.253 1.00 63.56 278 ASP A CA 1
ATOM 2067 C C . ASP A 1 278 ? 5.637 9.034 2.754 1.00 63.56 278 ASP A C 1
ATOM 2069 O O . ASP A 1 278 ? 5.628 9.981 1.965 1.00 63.56 278 ASP A O 1
ATOM 2073 N N . GLY A 1 279 ? 5.846 7.777 2.345 1.00 68.50 279 GLY A N 1
ATOM 2074 C CA . GLY A 1 279 ? 6.015 7.380 0.944 1.00 68.50 279 GLY A CA 1
ATOM 2075 C C . GLY A 1 279 ? 4.721 6.985 0.220 1.00 68.50 279 GLY A C 1
ATOM 2076 O O . GLY A 1 279 ? 4.779 6.654 -0.966 1.00 68.50 279 GLY A O 1
ATOM 2077 N N . ASP A 1 280 ? 3.575 6.973 0.903 1.00 84.94 280 ASP A N 1
ATOM 2078 C CA . ASP A 1 280 ? 2.289 6.541 0.354 1.00 84.94 280 ASP A CA 1
ATOM 2079 C C . ASP A 1 280 ? 1.527 7.720 -0.256 1.00 84.94 280 ASP A C 1
ATOM 2081 O O . ASP A 1 280 ? 0.762 8.450 0.385 1.00 84.94 280 ASP A O 1
ATOM 2085 N N . ARG A 1 281 ? 1.767 7.930 -1.549 1.00 85.88 281 ARG A N 1
ATOM 2086 C CA . ARG A 1 281 ? 1.147 9.029 -2.284 1.00 85.88 281 ARG A CA 1
ATOM 2087 C C . ARG A 1 281 ? -0.361 8.844 -2.450 1.00 85.88 281 ARG A C 1
ATOM 2089 O O . ARG A 1 281 ? -1.066 9.852 -2.483 1.00 85.88 281 ARG A O 1
ATOM 2096 N N . THR A 1 282 ? -0.845 7.610 -2.579 1.00 90.81 282 THR A N 1
ATOM 2097 C CA . THR A 1 282 ? -2.273 7.344 -2.792 1.00 90.81 282 THR A CA 1
ATOM 2098 C C . THR A 1 282 ? -3.057 7.737 -1.553 1.00 90.81 282 THR A C 1
ATOM 2100 O O . THR A 1 282 ? -3.972 8.555 -1.644 1.00 90.81 282 THR A O 1
ATOM 2103 N N . GLU A 1 283 ? -2.617 7.268 -0.388 1.00 92.62 283 GLU A N 1
ATOM 2104 C CA . GLU A 1 283 ? -3.196 7.629 0.903 1.00 92.62 283 GLU A CA 1
ATOM 2105 C C . GLU A 1 283 ? -3.084 9.142 1.173 1.00 92.62 283 GLU A C 1
ATOM 2107 O O . GLU A 1 283 ? -4.051 9.789 1.579 1.00 92.62 283 GLU A O 1
ATOM 2112 N N . GLY A 1 284 ? -1.929 9.753 0.882 1.00 91.81 284 GLY A N 1
ATOM 2113 C CA . GLY A 1 284 ? -1.737 11.198 1.041 1.00 91.81 284 GLY A CA 1
ATOM 2114 C C . GLY A 1 284 ? -2.664 12.049 0.159 1.00 91.81 284 GLY A C 1
ATOM 2115 O O . GLY A 1 284 ? -3.194 13.070 0.612 1.00 91.81 284 GLY A O 1
ATOM 2116 N N . THR A 1 285 ? -2.892 11.644 -1.095 1.00 94.31 285 THR A N 1
ATOM 2117 C CA . THR A 1 285 ? -3.854 12.307 -1.989 1.00 94.31 285 THR A CA 1
ATOM 2118 C C . THR A 1 285 ? -5.289 12.075 -1.525 1.00 94.31 285 THR A C 1
ATOM 2120 O O . THR A 1 285 ? -6.023 13.055 -1.401 1.00 94.31 285 THR A O 1
ATOM 2123 N N . ALA A 1 286 ? -5.655 10.843 -1.164 1.00 95.19 286 ALA A N 1
ATOM 2124 C CA . ALA A 1 286 ? -6.973 10.521 -0.622 1.00 95.19 286 ALA A CA 1
ATOM 2125 C C . ALA A 1 286 ? -7.315 11.379 0.606 1.00 95.19 286 ALA A C 1
ATOM 2127 O O . ALA A 1 286 ? -8.387 11.976 0.659 1.00 95.19 286 ALA A O 1
ATOM 2128 N N . GLN A 1 287 ? -6.381 11.549 1.548 1.00 94.56 287 GLN A N 1
ATOM 2129 C CA . GLN A 1 287 ? -6.588 12.425 2.706 1.00 94.56 287 GLN A CA 1
ATOM 2130 C C . GLN A 1 287 ? -6.791 13.891 2.316 1.00 94.56 287 GLN A C 1
ATOM 2132 O O . GLN A 1 287 ? -7.616 14.584 2.920 1.00 94.56 287 GLN A O 1
ATOM 2137 N N . SER A 1 288 ? -6.021 14.379 1.336 1.00 95.19 288 SER A N 1
ATOM 2138 C CA . SER A 1 288 ? -6.121 15.755 0.843 1.00 95.19 288 SER A CA 1
ATOM 2139 C C . SER A 1 288 ? -7.470 16.020 0.185 1.00 95.19 288 SER A C 1
ATOM 2141 O O . SER A 1 288 ? -8.064 17.073 0.424 1.00 95.19 288 SER A O 1
ATOM 2143 N N . ASP A 1 289 ? -7.950 15.083 -0.626 1.00 95.38 289 ASP A N 1
ATOM 2144 C CA . ASP A 1 289 ? -9.214 15.210 -1.344 1.00 95.38 289 ASP A CA 1
ATOM 2145 C C . ASP A 1 289 ? -10.396 15.023 -0.393 1.00 95.38 289 ASP A C 1
ATOM 2147 O O . ASP A 1 289 ? -11.250 15.905 -0.330 1.00 95.38 289 ASP A O 1
ATOM 2151 N N . PHE A 1 290 ? -10.346 14.029 0.502 1.00 95.56 290 PHE A N 1
ATOM 2152 C CA . PHE A 1 290 ? -11.324 13.870 1.581 1.00 95.56 290 PHE A CA 1
ATOM 2153 C C . PHE A 1 290 ? -11.486 15.155 2.400 1.00 95.56 290 PHE A C 1
ATOM 2155 O O . PHE A 1 290 ? -12.604 15.583 2.703 1.00 95.56 290 PHE A O 1
ATOM 2162 N N . ARG A 1 291 ? -10.366 15.812 2.735 1.00 95.56 291 ARG A N 1
ATOM 2163 C CA . ARG A 1 291 ? -10.368 17.085 3.463 1.00 95.56 291 ARG A CA 1
ATOM 2164 C C . ARG A 1 291 ? -11.128 18.175 2.701 1.00 95.56 291 ARG A C 1
ATOM 2166 O O . ARG A 1 291 ? -11.878 18.930 3.322 1.00 95.56 291 ARG A O 1
ATOM 2173 N N . LYS A 1 292 ? -10.918 18.282 1.385 1.00 95.06 292 LYS A N 1
ATOM 2174 C CA . LYS A 1 292 ? -11.576 19.279 0.521 1.00 95.06 292 LYS A CA 1
ATOM 2175 C C . LYS A 1 292 ? -13.064 18.974 0.368 1.00 95.06 292 LYS A C 1
ATOM 2177 O O . LYS A 1 292 ? -13.877 19.864 0.604 1.00 95.06 292 LYS A O 1
ATOM 2182 N N . ASP A 1 293 ? -13.408 17.730 0.059 1.00 92.88 293 ASP A N 1
ATOM 2183 C CA . ASP A 1 293 ? -14.781 17.287 -0.216 1.00 92.88 293 ASP A CA 1
ATOM 2184 C C . ASP A 1 293 ? -15.682 17.400 1.023 1.00 92.88 293 ASP A C 1
ATOM 2186 O O . ASP A 1 293 ? -16.884 17.688 0.945 1.00 92.88 293 ASP A O 1
ATOM 2190 N N . ASN A 1 294 ? -15.083 17.267 2.207 1.00 93.25 294 ASN A N 1
ATOM 2191 C CA . ASN A 1 294 ? -15.775 17.451 3.476 1.00 93.25 294 ASN A CA 1
ATOM 2192 C C . ASN A 1 294 ? -15.677 18.871 4.045 1.00 93.25 294 ASN A C 1
ATOM 2194 O O . ASN A 1 294 ? -16.344 19.163 5.035 1.00 93.25 294 ASN A O 1
ATOM 2198 N N . GLY A 1 295 ? -14.926 19.775 3.407 1.00 94.31 295 GLY A N 1
ATOM 2199 C CA . GLY A 1 295 ? -14.799 21.168 3.840 1.00 94.31 295 GLY A CA 1
ATOM 2200 C C . GLY A 1 295 ? -14.145 21.314 5.215 1.00 94.31 295 GLY A C 1
ATOM 2201 O O . GLY A 1 295 ? -14.553 22.170 6.000 1.00 94.31 295 GLY A O 1
ATOM 2202 N N . LEU A 1 296 ? -13.164 20.465 5.534 1.00 94.88 296 LEU A N 1
ATOM 2203 C CA . LEU A 1 296 ? -12.593 20.412 6.878 1.00 94.88 296 LEU A CA 1
ATOM 2204 C C . LEU A 1 296 ? -11.741 21.654 7.185 1.00 94.88 296 LEU A C 1
ATOM 2206 O O . LEU A 1 296 ? -10.779 21.979 6.477 1.00 94.88 296 LEU A O 1
ATOM 2210 N N . GLY A 1 297 ? -12.089 22.323 8.285 1.00 91.12 297 GLY A N 1
ATOM 2211 C CA . GLY A 1 297 ? -11.363 23.454 8.861 1.00 91.12 297 GLY A CA 1
ATOM 2212 C C . GLY A 1 297 ? -10.081 23.044 9.591 1.00 91.12 297 GLY A C 1
ATOM 2213 O O . GLY A 1 297 ? -9.668 21.888 9.569 1.00 91.12 297 GLY A O 1
ATOM 2214 N N . GLY A 1 298 ? -9.390 24.005 10.209 1.00 89.44 298 GLY A N 1
ATOM 2215 C CA . GLY A 1 298 ? -8.175 23.728 10.998 1.00 89.44 298 GLY A CA 1
ATOM 2216 C C . GLY A 1 298 ? -8.442 23.014 12.330 1.00 89.44 298 GLY A C 1
ATOM 2217 O O . GLY A 1 298 ? -7.518 22.502 12.949 1.00 89.44 298 GLY A O 1
ATOM 2218 N N . ASP A 1 299 ? -9.696 22.981 12.765 1.00 93.19 299 ASP A N 1
ATOM 2219 C CA . ASP A 1 299 ? -10.186 22.316 13.973 1.00 93.19 299 ASP A CA 1
ATOM 2220 C C . ASP A 1 299 ? -10.575 20.844 13.748 1.00 93.19 299 ASP A C 1
ATOM 2222 O O . ASP A 1 299 ? -10.801 20.125 14.722 1.00 93.19 299 ASP A O 1
ATOM 2226 N N . HIS A 1 300 ? -10.599 20.393 12.488 1.00 95.38 300 HIS A N 1
ATOM 2227 C CA . HIS A 1 300 ? -10.880 19.016 12.091 1.00 95.38 300 HIS A CA 1
ATOM 2228 C C . HIS A 1 300 ? -9.770 18.455 11.198 1.00 95.38 300 HIS A C 1
ATOM 2230 O O . HIS A 1 300 ? -9.202 19.130 10.328 1.00 95.38 300 HIS A O 1
ATOM 2236 N N . HIS A 1 301 ? -9.477 17.180 11.399 1.00 95.75 301 HIS A N 1
ATOM 2237 C CA . HIS A 1 301 ? -8.566 16.391 10.589 1.00 95.75 301 HIS A CA 1
ATOM 2238 C C . HIS A 1 301 ? -9.345 15.380 9.748 1.00 95.75 301 HIS A C 1
ATOM 2240 O O . HIS A 1 301 ? -10.485 15.033 10.057 1.00 95.75 301 HIS A O 1
ATOM 2246 N N . THR A 1 302 ? -8.685 14.881 8.705 1.00 95.62 302 THR A N 1
ATOM 2247 C CA . THR A 1 302 ? -9.046 13.596 8.109 1.00 95.62 302 THR A CA 1
ATOM 2248 C C . THR A 1 302 ? -8.616 12.520 9.105 1.00 95.62 302 THR A C 1
ATOM 2250 O O . THR A 1 302 ? -7.430 12.196 9.177 1.00 95.62 302 THR A O 1
ATOM 2253 N N . GLY A 1 303 ? -9.542 12.105 9.969 1.00 95.56 303 GLY A N 1
ATOM 2254 C CA . GLY A 1 303 ? -9.308 11.067 10.968 1.00 95.56 303 GLY A CA 1
ATOM 2255 C C . GLY A 1 303 ? -9.437 9.689 10.347 1.00 95.56 303 GLY A C 1
ATOM 2256 O O . GLY A 1 303 ? -10.206 9.527 9.401 1.00 95.56 303 GLY A O 1
ATOM 2257 N N . HIS A 1 304 ? -8.698 8.722 10.878 1.00 96.62 304 HIS A N 1
ATOM 2258 C CA . HIS A 1 304 ? -8.839 7.317 10.507 1.00 96.62 304 HIS A CA 1
ATOM 2259 C C . HIS A 1 304 ? -9.696 6.579 11.530 1.00 96.62 304 HIS A C 1
ATOM 2261 O O . HIS A 1 304 ? -9.628 6.926 12.704 1.00 96.62 304 HIS A O 1
ATOM 2267 N N . ILE A 1 305 ? -10.474 5.578 11.102 1.00 98.06 305 ILE A N 1
ATOM 2268 C CA . ILE A 1 305 ? -11.176 4.670 12.031 1.00 98.06 305 ILE A CA 1
ATOM 2269 C C . ILE A 1 305 ? -10.191 3.655 12.624 1.00 98.06 305 ILE A C 1
ATOM 2271 O O . ILE A 1 305 ? -10.181 3.413 13.821 1.00 98.06 305 ILE A O 1
ATOM 2275 N N . PHE A 1 306 ? -9.323 3.096 11.786 1.00 97.56 306 PHE A N 1
ATOM 2276 C CA . PHE A 1 306 ? -8.137 2.372 12.227 1.00 97.56 306 PHE A CA 1
ATOM 2277 C C . PHE A 1 306 ? -6.897 3.102 11.733 1.00 97.56 306 PHE A C 1
ATOM 2279 O O . PHE A 1 306 ? -6.760 3.349 10.531 1.00 97.56 306 PHE A O 1
ATOM 2286 N N . ALA A 1 307 ? -5.970 3.441 12.624 1.00 94.94 307 ALA A N 1
ATOM 2287 C CA . ALA A 1 307 ? -4.729 4.092 12.242 1.00 94.94 307 ALA A CA 1
ATOM 2288 C C . ALA A 1 307 ? -4.005 3.335 11.125 1.00 94.94 307 ALA A C 1
ATOM 2290 O O . ALA A 1 307 ? -3.978 2.105 11.071 1.00 94.94 307 ALA A O 1
ATOM 2291 N N . TYR A 1 308 ? -3.292 4.099 10.293 1.00 92.62 308 TYR A N 1
ATOM 2292 C CA . TYR A 1 308 ? -2.440 3.574 9.220 1.00 92.62 308 TYR A CA 1
ATOM 2293 C C . TYR A 1 308 ? -1.529 2.422 9.678 1.00 92.62 308 TYR A C 1
ATOM 2295 O O . TYR A 1 308 ? -1.234 1.527 8.898 1.00 92.62 308 TYR A O 1
ATOM 2303 N N . ARG A 1 309 ? -1.099 2.429 10.949 1.00 92.56 309 ARG A N 1
ATOM 2304 C CA . ARG A 1 309 ? -0.216 1.399 11.507 1.00 92.56 309 ARG A CA 1
ATOM 2305 C C . ARG A 1 309 ? -0.818 -0.004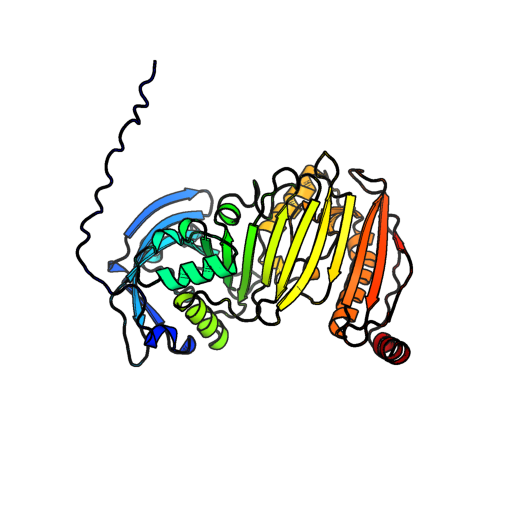 11.564 1.00 92.56 309 ARG A C 1
ATOM 2307 O O . ARG A 1 309 ? -0.041 -0.935 11.702 1.00 92.56 309 ARG A O 1
ATOM 2314 N N . PHE A 1 310 ? -2.143 -0.124 11.484 1.00 95.50 310 PHE A N 1
ATOM 2315 C CA . PHE A 1 310 ? -2.877 -1.390 11.543 1.00 95.50 310 PHE A CA 1
ATOM 2316 C C . PHE A 1 310 ? -3.362 -1.839 10.168 1.00 95.50 310 PHE A C 1
ATOM 2318 O O . PHE A 1 310 ? -3.395 -3.029 9.888 1.00 95.50 310 PHE A O 1
ATOM 2325 N N . VAL A 1 311 ? -3.710 -0.889 9.295 1.00 94.31 311 VAL A N 1
ATOM 2326 C CA . VAL A 1 311 ? -4.367 -1.205 8.016 1.00 94.31 311 VAL A CA 1
ATOM 2327 C C . VAL A 1 311 ? -3.596 -0.720 6.787 1.00 94.31 311 VAL A C 1
ATOM 2329 O O . VAL A 1 311 ? -4.104 -0.774 5.683 1.00 94.31 311 VAL A O 1
ATOM 2332 N N . HIS A 1 312 ? -2.379 -0.192 6.936 1.00 90.44 312 HIS A N 1
ATOM 2333 C CA . HIS A 1 312 ? -1.534 0.273 5.821 1.00 90.44 312 HIS A CA 1
ATOM 2334 C C . HIS A 1 312 ? -2.187 1.314 4.874 1.00 90.44 312 HIS A C 1
ATOM 2336 O O . HIS A 1 312 ? -1.741 1.504 3.747 1.00 90.44 312 HIS A O 1
ATOM 2342 N N . GLY A 1 313 ? -3.209 2.039 5.351 1.00 86.12 313 GLY A N 1
ATOM 2343 C CA . GLY A 1 313 ? -3.973 3.018 4.564 1.00 86.12 313 GLY A CA 1
ATOM 2344 C C . GLY A 1 313 ? -5.020 2.361 3.666 1.00 86.12 313 GLY A C 1
ATOM 2345 O O . GLY A 1 313 ? -4.785 1.292 3.127 1.00 86.12 313 GLY A O 1
ATOM 2346 N N . HIS A 1 314 ? -6.194 2.978 3.541 1.00 92.56 314 HIS A N 1
ATOM 2347 C CA . HIS A 1 314 ? -7.327 2.459 2.750 1.00 92.56 314 HIS A CA 1
ATOM 2348 C C . HIS A 1 314 ? -8.099 3.607 2.055 1.00 92.56 314 HIS A C 1
ATOM 2350 O O . HIS A 1 314 ? -9.193 3.431 1.512 1.00 92.56 314 HIS A O 1
ATOM 2356 N N . GLY A 1 315 ? -7.544 4.826 2.062 1.00 93.62 315 GLY A N 1
ATOM 2357 C CA . GLY A 1 315 ? -8.207 5.987 1.489 1.00 93.62 315 GLY A CA 1
ATOM 2358 C C . GLY A 1 315 ? -9.524 6.334 2.204 1.00 93.62 315 GLY A C 1
ATOM 2359 O O . GLY A 1 315 ? -9.667 6.077 3.403 1.00 93.62 315 GLY A O 1
ATOM 2360 N N . PRO A 1 316 ? -10.500 6.930 1.492 1.00 94.81 316 PRO A N 1
ATOM 2361 C CA . PRO A 1 316 ? -11.726 7.472 2.085 1.00 94.81 316 PRO A CA 1
ATOM 2362 C C . PRO A 1 316 ? -12.573 6.468 2.877 1.00 94.81 316 PRO A C 1
ATOM 2364 O O . PRO A 1 316 ? -13.353 6.884 3.728 1.00 94.81 316 PRO A O 1
ATOM 2367 N N . VAL A 1 317 ? -12.428 5.166 2.612 1.00 95.62 317 VAL A N 1
ATOM 2368 C CA . VAL A 1 317 ? -13.239 4.106 3.236 1.00 95.62 317 VAL A CA 1
ATOM 2369 C C . VAL A 1 317 ? -12.965 3.976 4.739 1.00 95.62 317 VAL A C 1
ATOM 2371 O O . VAL A 1 317 ? -13.849 3.631 5.513 1.00 95.62 317 VAL A O 1
ATOM 2374 N N . ASN A 1 318 ? -11.752 4.334 5.164 1.00 97.38 318 ASN A N 1
ATOM 2375 C CA . ASN A 1 318 ? -11.309 4.291 6.552 1.00 97.38 318 ASN A CA 1
ATOM 2376 C C . ASN A 1 318 ? -11.210 5.705 7.156 1.00 97.38 318 ASN A C 1
ATOM 2378 O O . ASN A 1 318 ? -10.491 5.908 8.132 1.00 97.38 318 ASN A O 1
ATOM 2382 N N . MET A 1 319 ? -11.869 6.708 6.560 1.00 97.00 319 MET A N 1
ATOM 2383 C CA . MET A 1 319 ? -11.739 8.114 6.954 1.00 97.00 319 MET A CA 1
ATOM 2384 C C . MET A 1 319 ? -13.062 8.746 7.380 1.00 97.00 319 MET A C 1
ATOM 2386 O O . MET A 1 319 ? -14.101 8.536 6.761 1.00 97.00 319 MET A O 1
ATOM 2390 N N . PHE A 1 320 ? -13.007 9.620 8.383 1.00 97.56 320 PHE A N 1
ATOM 2391 C CA . PHE A 1 320 ? -14.142 10.449 8.793 1.00 97.56 320 PHE A CA 1
ATOM 2392 C C . PHE A 1 320 ? -13.688 11.837 9.281 1.00 97.56 320 PHE A C 1
ATOM 2394 O O . PHE A 1 320 ? -12.519 12.026 9.644 1.00 97.56 320 PHE A O 1
ATOM 2401 N N . PRO A 1 321 ? -14.577 12.851 9.298 1.00 97.56 321 PRO A N 1
ATOM 2402 C CA . PRO A 1 321 ? -14.270 14.131 9.928 1.00 97.56 321 PRO A CA 1
ATOM 2403 C C . PRO A 1 321 ? -14.095 13.979 11.440 1.00 97.56 321 PRO A C 1
ATOM 2405 O O . PRO A 1 321 ? -15.053 13.753 12.179 1.00 97.56 321 PRO A O 1
ATOM 2408 N N . GLN A 1 322 ? -12.861 14.145 11.905 1.00 97.69 322 GLN A N 1
ATOM 2409 C CA . GLN A 1 322 ? -12.508 13.953 13.307 1.00 97.69 322 GLN A CA 1
ATOM 2410 C C . GLN A 1 322 ? -11.961 15.245 13.897 1.00 97.69 322 GLN A C 1
ATOM 2412 O O . GLN A 1 322 ? -11.129 15.922 13.284 1.00 97.69 322 GLN A O 1
ATOM 2417 N N . GLN A 1 323 ? -12.398 15.601 15.098 1.00 97.88 323 GLN A N 1
ATOM 2418 C CA . GLN A 1 323 ? -11.914 16.799 15.768 1.00 97.88 323 GLN A CA 1
ATOM 2419 C C . GLN A 1 323 ? -10.409 16.680 16.056 1.00 97.88 323 GLN A C 1
ATOM 2421 O O . GLN A 1 323 ? -9.920 15.649 16.515 1.00 97.88 323 GLN A O 1
ATOM 2426 N N . ALA A 1 324 ? -9.649 17.738 15.767 1.00 96.69 324 ALA A N 1
ATOM 2427 C CA . ALA A 1 324 ? -8.188 17.691 15.708 1.00 96.69 324 ALA A CA 1
ATOM 2428 C C . ALA A 1 324 ? -7.510 17.298 17.036 1.00 96.69 324 ALA A C 1
ATOM 2430 O O . ALA A 1 324 ? -6.588 16.486 17.031 1.00 96.69 324 ALA A O 1
ATOM 2431 N N . ASN A 1 325 ? -7.966 17.845 18.172 1.00 96.69 325 ASN A N 1
ATOM 2432 C CA . ASN A 1 325 ? -7.443 17.493 19.501 1.00 96.69 325 ASN A CA 1
ATOM 2433 C C . ASN A 1 325 ? -7.835 16.072 19.912 1.00 96.69 325 ASN A C 1
ATOM 2435 O O . ASN A 1 325 ? -7.046 15.406 20.574 1.00 96.69 325 ASN A O 1
ATOM 2439 N N . PHE A 1 326 ? -9.038 15.629 19.543 1.00 97.81 326 PHE A N 1
ATOM 2440 C CA . PHE A 1 326 ? -9.507 14.270 19.771 1.00 97.81 326 PHE A CA 1
ATOM 2441 C C . PHE A 1 326 ? -8.651 13.261 18.990 1.00 97.81 326 PHE A C 1
ATOM 2443 O O . PHE A 1 326 ? -8.067 12.371 19.609 1.00 97.81 326 PHE A O 1
ATOM 2450 N N . ASN A 1 327 ? -8.478 13.481 17.680 1.00 97.12 327 ASN A N 1
ATOM 2451 C CA . ASN A 1 327 ? -7.650 12.664 16.789 1.00 97.12 327 ASN A CA 1
ATOM 2452 C C . ASN A 1 327 ? -6.225 12.494 17.339 1.00 97.12 327 ASN A C 1
ATOM 2454 O O . ASN A 1 327 ? -5.795 11.393 17.661 1.00 97.12 327 ASN A O 1
ATOM 2458 N N . THR A 1 328 ? -5.496 13.597 17.537 1.00 95.25 328 THR A N 1
ATOM 2459 C CA . THR A 1 328 ? -4.081 13.536 17.951 1.00 95.25 328 THR A CA 1
ATOM 2460 C C . THR A 1 328 ? -3.880 13.356 19.458 1.00 95.25 328 THR A C 1
ATOM 2462 O O . THR A 1 328 ? -2.750 13.435 19.941 1.00 95.25 328 THR A O 1
ATOM 2465 N N . GLY A 1 329 ? -4.960 13.225 20.224 1.00 96.38 329 GLY A N 1
ATOM 2466 C CA . GLY A 1 329 ? -4.937 13.167 21.680 1.00 96.38 329 GLY A CA 1
ATOM 2467 C C . GLY A 1 329 ? -5.466 11.828 22.180 1.00 96.38 329 GLY A C 1
ATOM 2468 O O . GLY A 1 329 ? -4.744 10.840 22.100 1.00 96.38 329 GLY A O 1
ATOM 2469 N N . PRO A 1 330 ? -6.672 11.783 22.767 1.00 97.81 330 PRO A N 1
ATOM 2470 C CA . PRO A 1 330 ? -7.232 10.556 23.328 1.00 97.81 330 PRO A CA 1
ATOM 2471 C C . PRO A 1 330 ? -7.367 9.411 22.315 1.00 97.81 330 PRO A C 1
ATOM 2473 O O . PRO A 1 330 ? -7.048 8.288 22.684 1.00 97.81 330 PRO A O 1
ATOM 2476 N N . TYR A 1 331 ? -7.760 9.673 21.062 1.00 98.00 331 TYR A N 1
ATOM 2477 C CA . TYR A 1 331 ? -7.943 8.604 20.075 1.00 98.00 331 TYR A CA 1
ATOM 2478 C C . TYR A 1 331 ? -6.611 7.944 19.705 1.00 98.00 331 TYR A C 1
ATOM 2480 O O . TYR A 1 331 ? -6.434 6.750 19.915 1.00 98.00 331 TYR A O 1
ATOM 2488 N N . ALA A 1 332 ? -5.612 8.746 19.322 1.00 96.50 332 ALA A N 1
ATOM 2489 C CA . ALA A 1 332 ? -4.260 8.250 19.068 1.00 96.50 332 ALA A CA 1
ATOM 2490 C C . ALA A 1 332 ? -3.609 7.557 20.284 1.00 96.50 332 ALA A C 1
ATOM 2492 O O . ALA A 1 332 ? -2.727 6.722 20.106 1.00 96.50 332 ALA A O 1
ATOM 2493 N N . ARG A 1 333 ? -3.995 7.902 21.524 1.00 97.12 333 ARG A N 1
ATOM 2494 C CA . ARG A 1 333 ? -3.512 7.211 22.737 1.00 97.12 333 ARG A CA 1
ATOM 2495 C C . ARG A 1 333 ? -4.146 5.839 22.918 1.00 97.12 333 ARG A C 1
ATOM 2497 O O . ARG A 1 333 ? -3.444 4.933 23.341 1.00 97.12 333 ARG A O 1
ATOM 2504 N N . MET A 1 334 ? -5.431 5.701 22.613 1.00 98.06 334 MET A N 1
ATOM 2505 C CA . MET A 1 334 ? -6.112 4.407 22.610 1.00 98.06 334 MET A CA 1
ATOM 2506 C C . MET A 1 334 ? -5.517 3.492 21.536 1.00 98.06 334 MET A C 1
ATOM 2508 O O . MET A 1 334 ? -5.134 2.372 21.833 1.00 98.06 334 MET A O 1
ATOM 2512 N N . GLU A 1 335 ? -5.304 4.006 20.325 1.00 97.31 335 GLU A N 1
ATOM 2513 C CA . GLU A 1 335 ? -4.621 3.252 19.267 1.00 97.31 335 GLU A CA 1
ATOM 2514 C C . GLU A 1 335 ? -3.160 2.928 19.613 1.00 97.31 335 GLU A C 1
ATOM 2516 O O . GLU A 1 335 ? -2.617 1.929 19.154 1.00 97.31 335 GLU A O 1
ATOM 2521 N N . GLN A 1 336 ? -2.488 3.763 20.410 1.00 96.44 336 GLN A N 1
ATOM 2522 C CA . GLN A 1 336 ? -1.167 3.412 20.927 1.00 96.44 336 GLN A CA 1
ATOM 2523 C C . GLN A 1 336 ? -1.252 2.266 21.936 1.00 96.44 336 GLN A C 1
ATOM 2525 O O . GLN A 1 336 ? -0.432 1.368 21.848 1.00 96.44 336 GLN A O 1
ATOM 2530 N N . GLU A 1 337 ? -2.235 2.266 22.836 1.00 97.69 337 GLU A N 1
ATOM 2531 C CA . GLU A 1 337 ? -2.445 1.147 23.759 1.00 97.69 337 GLU A CA 1
ATOM 2532 C C . GLU A 1 337 ? -2.719 -0.160 23.009 1.00 97.69 337 GLU A C 1
ATOM 2534 O O . GLU A 1 337 ? -2.179 -1.192 23.383 1.00 97.69 337 GLU A O 1
ATOM 2539 N N . TRP A 1 338 ? -3.487 -0.121 21.917 1.00 98.00 338 TRP A N 1
ATOM 2540 C CA . TRP A 1 338 ? -3.661 -1.293 21.059 1.00 98.00 338 TRP A CA 1
ATOM 2541 C C . TRP A 1 338 ? -2.334 -1.776 20.479 1.00 98.00 338 TRP A C 1
ATOM 2543 O O . TRP A 1 338 ? -2.026 -2.954 20.553 1.00 98.00 338 TRP A O 1
ATOM 2553 N N . ALA A 1 339 ? -1.508 -0.873 19.949 1.00 96.31 339 ALA A N 1
ATOM 2554 C CA . ALA A 1 339 ? -0.184 -1.261 19.469 1.00 96.31 339 ALA A CA 1
ATOM 2555 C C . ALA A 1 339 ? 0.689 -1.856 20.590 1.00 96.31 339 ALA A C 1
ATOM 2557 O O . ALA A 1 339 ? 1.382 -2.835 20.347 1.00 96.31 339 ALA A O 1
ATOM 2558 N N . ASP A 1 340 ? 0.614 -1.304 21.803 1.00 96.81 340 ASP A N 1
ATOM 2559 C CA . ASP A 1 340 ? 1.347 -1.820 22.958 1.00 96.81 340 ASP A CA 1
ATOM 2560 C C . ASP A 1 340 ? 0.853 -3.236 23.334 1.00 96.81 340 ASP A C 1
ATOM 2562 O O . ASP A 1 340 ? 1.669 -4.096 23.629 1.00 96.81 340 ASP A O 1
ATOM 2566 N N . TRP A 1 341 ? -0.450 -3.533 23.258 1.00 97.88 341 TRP A N 1
ATOM 2567 C CA . TRP A 1 341 ? -0.968 -4.894 23.472 1.00 97.88 341 TRP A CA 1
ATOM 2568 C C . TRP A 1 341 ? -0.477 -5.895 22.415 1.00 97.88 341 TRP A C 1
ATOM 2570 O O . TRP A 1 341 ? -0.094 -7.007 22.775 1.00 97.88 341 TRP A O 1
ATOM 2580 N N . LEU A 1 342 ? -0.432 -5.495 21.139 1.00 96.50 342 LEU A N 1
ATOM 2581 C CA . LEU A 1 342 ? 0.124 -6.324 20.059 1.00 96.50 342 LEU A CA 1
ATOM 2582 C C . LEU A 1 342 ? 1.627 -6.589 20.265 1.00 96.50 342 LEU A C 1
ATOM 2584 O O . LEU A 1 342 ? 2.093 -7.697 20.029 1.00 96.50 342 LEU A O 1
ATOM 2588 N N . ASP A 1 343 ? 2.383 -5.606 20.769 1.00 95.19 343 ASP A N 1
ATOM 2589 C CA . ASP A 1 343 ? 3.805 -5.772 21.121 1.00 95.19 343 ASP A CA 1
ATOM 2590 C C . ASP A 1 343 ? 4.020 -6.762 22.293 1.00 95.19 343 ASP A C 1
ATOM 2592 O O . ASP A 1 343 ? 5.147 -7.205 22.531 1.00 95.19 343 ASP A O 1
ATOM 2596 N N . HIS A 1 344 ? 2.956 -7.109 23.027 1.00 95.62 344 HIS A N 1
ATOM 2597 C CA . HIS A 1 344 ? 2.925 -8.148 24.061 1.00 95.62 344 HIS A CA 1
ATOM 2598 C C . HIS A 1 344 ? 2.324 -9.478 23.552 1.00 95.62 344 HIS A C 1
ATOM 2600 O O . HIS A 1 344 ? 1.895 -10.297 24.365 1.00 95.62 344 HIS A O 1
ATOM 2606 N N . ASP A 1 345 ? 2.307 -9.702 22.233 1.00 95.69 345 ASP A N 1
ATOM 2607 C CA . ASP A 1 345 ? 1.813 -10.917 21.564 1.00 95.69 345 ASP A CA 1
ATOM 2608 C C . ASP A 1 345 ? 0.320 -11.221 21.831 1.00 95.69 345 ASP A C 1
ATOM 2610 O O . ASP A 1 345 ? -0.094 -12.382 21.817 1.00 95.69 345 ASP A O 1
ATOM 2614 N N . MET A 1 346 ? -0.491 -10.194 22.118 1.00 97.94 346 MET A N 1
ATOM 2615 C CA . MET A 1 346 ? -1.939 -10.327 22.329 1.00 97.94 346 MET A CA 1
ATOM 2616 C C . MET A 1 346 ? -2.730 -10.009 21.058 1.00 97.94 346 MET A C 1
ATOM 2618 O O . MET A 1 346 ? -2.310 -9.167 20.270 1.00 97.94 346 MET A O 1
ATOM 2622 N N . ASP A 1 347 ? -3.923 -10.589 20.932 1.00 98.31 347 ASP A N 1
ATOM 2623 C CA . ASP A 1 347 ? -4.887 -10.253 19.879 1.00 98.31 347 ASP A CA 1
ATOM 2624 C C . ASP A 1 347 ? -5.904 -9.224 20.383 1.00 98.31 347 ASP A C 1
ATOM 2626 O O . ASP A 1 347 ? -6.259 -9.205 21.569 1.00 98.31 347 ASP A O 1
ATOM 2630 N N . ILE A 1 348 ? -6.408 -8.378 19.480 1.00 98.62 348 ILE A N 1
ATOM 2631 C CA . ILE A 1 348 ? -7.391 -7.339 19.809 1.00 98.62 348 ILE A CA 1
ATOM 2632 C C . ILE A 1 348 ? -8.579 -7.410 18.860 1.00 98.62 348 ILE A C 1
ATOM 2634 O O . ILE A 1 348 ? -8.447 -7.115 17.674 1.00 98.62 348 ILE A O 1
ATOM 2638 N N . ASP A 1 349 ? -9.758 -7.696 19.399 1.00 98.69 349 ASP A N 1
ATOM 2639 C CA . ASP A 1 349 ? -11.020 -7.547 18.679 1.00 98.69 349 ASP A CA 1
ATOM 2640 C C . ASP A 1 349 ? -11.564 -6.145 18.927 1.00 98.69 349 ASP A C 1
ATOM 2642 O O . ASP A 1 349 ? -11.797 -5.768 20.073 1.00 98.69 349 ASP A O 1
ATOM 2646 N N . VAL A 1 350 ? -11.755 -5.359 17.869 1.00 98.69 350 VAL A N 1
ATOM 2647 C CA . VAL A 1 350 ? -12.160 -3.952 17.939 1.00 98.69 350 VAL A CA 1
ATOM 2648 C C . VAL A 1 350 ? -13.435 -3.729 17.141 1.00 98.69 350 VAL A C 1
ATOM 2650 O O . VAL A 1 350 ? -13.565 -4.166 16.002 1.00 98.69 350 VAL A O 1
ATOM 2653 N N . ARG A 1 351 ? -14.342 -2.936 17.702 1.00 98.69 351 ARG A N 1
ATOM 2654 C CA . ARG A 1 351 ? -15.530 -2.391 17.055 1.00 98.69 351 ARG A CA 1
ATOM 2655 C C . ARG A 1 351 ? -15.570 -0.882 17.245 1.00 98.69 351 ARG A C 1
ATOM 2657 O O . ARG A 1 351 ? -15.523 -0.386 18.366 1.00 98.69 351 ARG A O 1
ATOM 2664 N N . VAL A 1 352 ? -15.718 -0.149 16.148 1.00 98.81 352 VAL A N 1
ATOM 2665 C CA . VAL A 1 352 ? -15.903 1.303 16.134 1.00 98.81 352 VAL A CA 1
ATOM 2666 C C . VAL A 1 352 ? -17.219 1.645 15.443 1.00 98.81 352 VAL A C 1
ATOM 2668 O O . VAL A 1 352 ? -17.496 1.191 14.333 1.00 98.81 352 VAL A O 1
ATOM 2671 N N . GLU A 1 353 ? -18.039 2.476 16.077 1.00 98.62 353 GLU A N 1
ATOM 2672 C CA . GLU A 1 353 ? -19.266 3.033 15.504 1.00 98.62 353 GLU A CA 1
ATOM 2673 C C . GLU A 1 353 ? -19.194 4.561 15.466 1.00 98.62 353 GLU A C 1
ATOM 2675 O O . GLU A 1 353 ? -18.769 5.216 16.424 1.00 98.62 353 GLU A O 1
ATOM 2680 N N . LEU A 1 354 ? -19.639 5.136 14.349 1.00 98.62 354 LEU A N 1
ATOM 2681 C CA . LEU A 1 354 ? -19.722 6.578 14.149 1.00 98.62 354 LEU A CA 1
ATOM 2682 C C . LEU A 1 354 ? -21.176 7.025 14.328 1.00 98.62 354 LEU A C 1
ATOM 2684 O O . LEU A 1 354 ? -22.055 6.639 13.554 1.00 98.62 354 LEU A O 1
ATOM 2688 N N . ALA A 1 355 ? -21.434 7.842 15.351 1.00 97.75 355 ALA A N 1
ATOM 2689 C CA . ALA A 1 355 ? -22.784 8.238 15.739 1.00 97.75 355 ALA A CA 1
ATOM 2690 C C . ALA A 1 355 ? -23.023 9.759 15.603 1.00 97.75 355 ALA A C 1
ATOM 2692 O O . ALA A 1 355 ? -22.118 10.543 15.876 1.00 97.75 355 ALA A O 1
ATOM 2693 N N . PRO A 1 356 ? -24.236 10.203 15.220 1.00 97.00 356 PRO A N 1
ATOM 2694 C CA . PRO A 1 356 ? -25.311 9.360 14.704 1.00 97.00 356 PRO A CA 1
ATOM 2695 C C . PRO A 1 356 ? -24.929 8.754 13.342 1.00 97.00 356 PRO A C 1
ATOM 2697 O O . PRO A 1 356 ? -24.211 9.368 12.555 1.00 97.00 356 PRO A O 1
ATOM 2700 N N . SER A 1 357 ? -25.403 7.534 13.082 1.00 94.50 357 SER A N 1
ATOM 2701 C CA . SER A 1 357 ? -25.070 6.790 11.861 1.00 94.50 357 SER A CA 1
ATOM 2702 C C . SER A 1 357 ? -25.404 7.597 10.597 1.00 94.50 357 SER A C 1
ATOM 2704 O O . SER A 1 357 ? -26.457 8.235 10.514 1.00 94.50 357 SER A O 1
ATOM 2706 N N . GLY A 1 358 ? -24.486 7.599 9.627 1.00 90.25 358 GLY A N 1
ATOM 2707 C CA . GLY A 1 358 ? -24.603 8.319 8.350 1.00 90.25 358 GLY A CA 1
ATOM 2708 C C . GLY A 1 358 ? -24.366 9.834 8.431 1.00 90.25 358 GLY A C 1
ATOM 2709 O O . GLY A 1 358 ? -24.456 10.543 7.418 1.00 90.25 358 GLY A O 1
ATOM 2710 N N . ALA A 1 359 ? -24.054 10.370 9.617 1.00 93.44 359 ALA A N 1
ATOM 2711 C CA . ALA A 1 359 ? -23.722 11.779 9.766 1.00 93.44 359 ALA A CA 1
ATOM 2712 C C . ALA A 1 359 ? -22.449 12.127 8.993 1.00 93.44 359 ALA A C 1
ATOM 2714 O O . ALA A 1 359 ? -21.412 11.484 9.136 1.00 93.44 359 ALA A O 1
ATOM 2715 N N . LYS A 1 360 ? -22.497 13.226 8.228 1.00 90.62 360 LYS A N 1
ATOM 2716 C CA . LYS A 1 360 ? -21.296 13.768 7.577 1.00 90.62 360 LYS A CA 1
ATOM 2717 C C . LYS A 1 360 ? -20.211 14.113 8.604 1.00 90.62 360 LYS A C 1
ATOM 2719 O O . LYS A 1 360 ? -19.038 13.921 8.328 1.00 90.62 360 LYS A O 1
ATOM 2724 N N . PHE A 1 361 ? -20.614 14.623 9.765 1.00 94.06 361 PHE A N 1
ATOM 2725 C CA . PHE A 1 361 ? -19.749 14.888 10.911 1.00 94.06 361 PHE A CA 1
ATOM 2726 C C . PHE A 1 361 ? -20.301 14.094 12.096 1.00 94.06 361 PHE A C 1
ATOM 2728 O O . PHE A 1 361 ? -21.268 14.552 12.706 1.00 94.06 361 PHE A O 1
ATOM 2735 N N . PRO A 1 362 ? -19.752 12.904 12.387 1.00 96.81 362 PRO A N 1
ATOM 2736 C CA . PRO A 1 362 ? -20.140 12.146 13.567 1.00 96.81 362 PRO A CA 1
ATOM 2737 C C . PRO A 1 362 ? -19.924 12.984 14.829 1.00 96.81 362 PRO A C 1
ATOM 2739 O O . PRO A 1 362 ? -18.879 13.614 14.997 1.00 96.81 362 PRO A O 1
ATOM 2742 N N . GLU A 1 363 ? -20.916 12.993 15.706 1.00 98.12 363 GLU A N 1
ATOM 2743 C CA . GLU A 1 363 ? -20.859 13.640 17.016 1.00 98.12 363 GLU A CA 1
ATOM 2744 C C . GLU A 1 363 ? -20.166 12.744 18.039 1.00 98.12 363 GLU A C 1
ATOM 2746 O O . GLU A 1 363 ? -19.572 13.251 18.982 1.00 98.12 363 GLU A O 1
ATOM 2751 N N . GLN A 1 364 ? -20.217 11.423 17.854 1.00 98.31 364 GLN A N 1
ATOM 2752 C CA . GLN A 1 364 ? -19.575 10.469 18.743 1.00 98.31 364 GLN A CA 1
ATOM 2753 C C . GLN A 1 364 ? -18.814 9.387 17.981 1.00 98.31 364 GLN A C 1
ATOM 2755 O O . GLN A 1 364 ? -19.193 8.986 16.878 1.00 98.31 364 GLN A O 1
ATOM 2760 N N . VAL A 1 365 ? -17.745 8.909 18.613 1.00 98.56 365 VAL A N 1
ATOM 2761 C CA . VAL A 1 365 ? -17.008 7.706 18.225 1.00 98.56 365 VAL A CA 1
ATOM 2762 C C . VAL A 1 365 ? -17.128 6.727 19.382 1.00 98.56 365 VAL A C 1
ATOM 2764 O O . VAL A 1 365 ? -16.618 6.986 20.474 1.00 98.56 365 VAL A O 1
ATOM 2767 N N . ILE A 1 366 ? -17.862 5.646 19.152 1.00 98.69 366 ILE A N 1
ATOM 2768 C CA . ILE A 1 366 ? -18.137 4.605 20.139 1.00 98.69 366 ILE A CA 1
ATOM 2769 C C . ILE A 1 366 ? -17.192 3.453 19.833 1.00 98.69 366 ILE A C 1
ATOM 2771 O O . ILE A 1 366 ? -17.161 2.979 18.701 1.00 98.69 366 ILE A O 1
ATOM 2775 N N . VAL A 1 367 ? -16.404 3.041 20.814 1.00 98.69 367 VAL A N 1
ATOM 2776 C CA . VAL A 1 367 ? -15.366 2.028 20.655 1.00 98.69 367 VAL A CA 1
ATOM 2777 C C . VAL A 1 367 ? -15.586 0.933 21.680 1.00 98.69 367 VAL A C 1
ATOM 2779 O O . VAL A 1 367 ? -15.694 1.210 22.871 1.00 98.69 367 VAL A O 1
ATOM 2782 N N . ASP A 1 368 ? -15.631 -0.302 21.218 1.00 98.50 368 ASP A N 1
ATOM 2783 C CA . ASP A 1 368 ? -15.652 -1.499 22.045 1.00 98.50 368 ASP A CA 1
ATOM 2784 C C . ASP A 1 368 ? -14.468 -2.363 21.621 1.00 98.50 368 ASP A C 1
ATOM 2786 O O . ASP A 1 368 ? -14.245 -2.528 20.421 1.00 98.50 368 ASP A O 1
ATOM 2790 N N . TYR A 1 369 ? -13.661 -2.842 22.562 1.00 98.56 369 TYR A N 1
ATOM 2791 C CA . TYR A 1 369 ? -12.585 -3.759 22.213 1.00 98.56 369 TYR A CA 1
ATOM 2792 C C . TYR A 1 369 ? -12.260 -4.727 23.336 1.00 98.56 369 TYR A C 1
ATOM 2794 O O . TYR A 1 369 ? -12.435 -4.424 24.512 1.00 98.56 369 TYR A O 1
ATOM 2802 N N . THR A 1 370 ? -11.758 -5.895 22.963 1.00 98.50 370 THR A N 1
ATOM 2803 C CA . THR A 1 370 ? -11.315 -6.941 23.883 1.00 98.50 370 THR A CA 1
ATOM 2804 C C . THR A 1 370 ? -9.902 -7.359 23.513 1.00 98.50 370 THR A C 1
ATOM 2806 O O . THR A 1 370 ? -9.587 -7.492 22.335 1.00 98.50 370 THR A O 1
ATOM 2809 N N . VAL A 1 371 ? -9.059 -7.564 24.521 1.00 98.69 371 VAL A N 1
ATOM 2810 C CA . VAL A 1 371 ? -7.704 -8.100 24.372 1.00 98.69 371 VAL A CA 1
ATOM 2811 C C . VAL A 1 371 ? -7.696 -9.544 24.849 1.00 98.69 371 VAL A C 1
ATOM 2813 O O . VAL A 1 371 ? -8.096 -9.825 25.986 1.00 98.69 371 VAL A O 1
ATOM 2816 N N . THR A 1 372 ? -7.212 -10.440 24.000 1.00 98.50 372 THR A N 1
ATOM 2817 C CA . THR A 1 372 ? -7.196 -11.885 24.234 1.00 98.50 372 THR A CA 1
ATOM 2818 C C . THR A 1 372 ? -5.771 -12.411 24.120 1.00 98.50 372 THR A C 1
ATOM 2820 O O . THR A 1 372 ? -5.036 -12.029 23.216 1.00 98.50 372 THR A O 1
ATOM 2823 N N . ASP A 1 373 ? -5.384 -13.313 25.021 1.00 97.81 373 ASP A N 1
ATOM 2824 C CA . ASP A 1 373 ? -4.161 -14.100 24.857 1.00 97.81 373 ASP A CA 1
ATOM 2825 C C . ASP A 1 373 ? -4.416 -15.202 23.813 1.00 97.81 373 ASP A C 1
ATOM 2827 O O . ASP A 1 373 ? -5.188 -16.130 24.097 1.00 97.81 373 ASP A O 1
ATOM 2831 N N . PRO A 1 374 ? -3.785 -15.152 22.625 1.00 96.25 374 PRO A N 1
ATOM 2832 C CA . PRO A 1 374 ? -4.040 -16.120 21.562 1.00 96.25 374 PRO A CA 1
ATOM 2833 C C . PRO A 1 374 ? -3.597 -17.543 21.931 1.00 96.25 374 PRO A C 1
ATOM 2835 O O . PRO A 1 374 ? -4.118 -18.516 21.379 1.00 96.25 374 PRO A O 1
ATOM 2838 N N . ALA A 1 375 ? -2.665 -17.707 22.877 1.00 95.25 375 ALA A N 1
ATOM 2839 C CA . ALA A 1 375 ? -2.175 -19.021 23.281 1.00 95.25 375 ALA A CA 1
ATOM 2840 C C . ALA A 1 375 ? -3.179 -19.776 24.168 1.00 95.25 375 ALA A C 1
ATOM 2842 O O . ALA A 1 375 ? -3.281 -21.005 24.084 1.00 95.25 375 ALA A O 1
ATOM 2843 N N . SER A 1 376 ? -3.906 -19.059 25.028 1.00 96.00 376 SER A N 1
ATOM 2844 C CA . SER A 1 376 ? -4.853 -19.641 25.990 1.00 96.00 376 SER A CA 1
ATOM 2845 C C . SER A 1 376 ? -6.325 -19.424 25.624 1.00 96.00 376 SER A C 1
ATOM 2847 O O . SER A 1 376 ? -7.184 -20.191 26.068 1.00 96.00 376 SER A O 1
ATOM 2849 N N . GLY A 1 377 ? -6.624 -18.404 24.816 1.00 96.44 377 GLY A N 1
ATOM 2850 C CA . GLY A 1 377 ? -7.974 -17.913 24.541 1.00 96.44 377 GLY A CA 1
ATOM 2851 C C . GLY A 1 377 ? -8.590 -17.118 25.699 1.00 96.44 377 GLY A C 1
ATOM 2852 O O . GLY A 1 377 ? -9.805 -16.910 25.715 1.00 96.44 377 GLY A O 1
ATOM 2853 N N . ALA A 1 378 ? -7.798 -16.724 26.701 1.00 97.25 378 ALA A N 1
ATOM 2854 C CA . ALA A 1 378 ? -8.279 -15.967 27.850 1.00 97.25 378 ALA A CA 1
ATOM 2855 C C . ALA A 1 378 ? -8.410 -14.473 27.524 1.00 97.25 378 ALA A C 1
ATOM 2857 O O . ALA A 1 378 ? -7.505 -13.872 26.950 1.00 97.25 378 ALA A O 1
ATOM 2858 N N . VAL A 1 379 ? -9.512 -13.857 27.960 1.00 98.06 379 VAL A N 1
ATOM 2859 C CA . VAL A 1 379 ? -9.669 -12.398 27.914 1.00 98.06 379 VAL A CA 1
ATOM 2860 C C . VAL A 1 379 ? -8.777 -11.770 28.983 1.00 98.06 379 VAL A C 1
ATOM 2862 O O . VAL A 1 379 ? -8.974 -11.997 30.179 1.00 98.06 379 VAL A O 1
ATOM 2865 N N . VAL A 1 380 ? -7.812 -10.967 28.542 1.00 97.81 380 VAL A N 1
ATOM 2866 C CA . VAL A 1 380 ? -6.846 -10.255 29.389 1.00 97.81 380 VAL A CA 1
ATOM 2867 C C . VAL A 1 380 ? -7.381 -8.883 29.789 1.00 97.81 380 VAL A C 1
ATOM 2869 O O . VAL A 1 380 ? -7.183 -8.438 30.924 1.00 97.81 380 VAL A O 1
ATOM 2872 N N . TYR A 1 381 ? -8.068 -8.207 28.868 1.00 98.00 381 TYR A N 1
ATOM 2873 C CA . TYR A 1 381 ? -8.601 -6.872 29.102 1.00 98.00 381 TYR A CA 1
ATOM 2874 C C . TYR A 1 381 ? -9.878 -6.607 28.303 1.00 98.00 381 TYR A C 1
ATOM 2876 O O . TYR A 1 381 ? -9.953 -6.902 27.116 1.00 98.00 381 TYR A O 1
ATOM 2884 N N . ASP A 1 382 ? -10.861 -6.012 28.973 1.00 97.06 382 ASP A N 1
ATOM 2885 C CA . ASP A 1 382 ? -12.115 -5.524 28.399 1.00 97.06 382 ASP A CA 1
ATOM 2886 C C . ASP A 1 382 ? -12.481 -4.224 29.152 1.00 97.06 382 ASP A C 1
ATOM 2888 O O . ASP A 1 382 ? -12.954 -4.283 30.297 1.00 97.06 382 ASP A O 1
ATOM 2892 N N . PRO A 1 383 ? -12.192 -3.032 28.590 1.00 94.50 383 PRO A N 1
ATOM 2893 C CA . PRO A 1 383 ? -12.547 -1.749 29.197 1.00 94.50 383 PRO A CA 1
ATOM 2894 C C . PRO A 1 383 ? -14.051 -1.470 29.234 1.00 94.50 383 PRO A C 1
ATOM 2896 O O . PRO A 1 383 ? -14.442 -0.432 29.781 1.00 94.50 383 PRO A O 1
ATOM 2899 N N . GLN A 1 384 ? -14.883 -2.354 28.676 1.00 92.06 384 GLN A N 1
ATOM 2900 C CA . GLN A 1 384 ? -16.251 -2.068 28.264 1.00 92.06 384 GLN A CA 1
ATOM 2901 C C . GLN A 1 384 ? -16.301 -0.948 27.207 1.00 92.06 384 GLN A C 1
ATOM 2903 O O . GLN A 1 384 ? -15.310 -0.283 26.902 1.00 92.06 384 GLN A O 1
ATOM 2908 N N . THR A 1 385 ? -17.487 -0.703 26.651 1.00 97.19 385 THR A N 1
ATOM 2909 C CA . THR A 1 385 ? -17.686 0.321 25.621 1.00 97.19 385 THR A CA 1
ATOM 2910 C C . THR A 1 385 ? -17.246 1.719 26.083 1.00 97.19 385 THR A C 1
ATOM 2912 O O . THR A 1 385 ? -17.748 2.270 27.069 1.00 97.19 385 THR A O 1
ATOM 2915 N N . ILE A 1 386 ? -16.363 2.340 25.306 1.00 97.81 386 ILE A N 1
ATOM 2916 C CA . ILE A 1 386 ? -15.885 3.712 25.466 1.00 97.81 386 ILE A CA 1
ATOM 2917 C C . ILE A 1 386 ? -16.629 4.612 24.478 1.00 97.81 386 ILE A C 1
ATOM 2919 O O . ILE A 1 386 ? -16.724 4.313 23.292 1.00 97.81 386 ILE A O 1
ATOM 2923 N N . ILE A 1 387 ? -17.131 5.756 24.945 1.00 98.06 387 ILE A N 1
ATOM 2924 C CA . ILE A 1 387 ? -17.819 6.739 24.098 1.00 98.06 387 ILE A CA 1
ATOM 2925 C C . ILE A 1 387 ? -17.037 8.049 24.125 1.00 98.06 387 ILE A C 1
ATOM 2927 O O . ILE A 1 387 ? -16.839 8.636 25.190 1.00 98.06 387 ILE A O 1
ATOM 2931 N N . PHE A 1 388 ? -16.621 8.515 22.950 1.00 98.31 388 PHE A N 1
ATOM 2932 C CA . PHE A 1 388 ? -15.984 9.814 22.765 1.00 98.31 388 PHE A CA 1
ATOM 2933 C C . PHE A 1 388 ? -16.922 10.789 22.056 1.00 98.31 388 PHE A C 1
ATOM 2935 O O . PHE A 1 388 ? -17.476 10.448 21.021 1.00 98.31 388 PHE A O 1
ATOM 2942 N N . ASP A 1 389 ? -17.005 12.037 22.514 1.00 97.31 389 ASP A N 1
ATOM 2943 C CA . ASP A 1 389 ? -17.877 13.094 21.968 1.00 97.31 389 ASP A CA 1
ATOM 2944 C C . ASP A 1 389 ? -17.327 13.791 20.701 1.00 97.31 389 ASP A C 1
ATOM 2946 O O . ASP A 1 389 ? -17.675 14.941 20.444 1.00 97.31 389 ASP A O 1
ATOM 2950 N N . ASN A 1 390 ? -16.393 13.166 19.958 1.00 97.62 390 ASN A N 1
ATOM 2951 C CA . ASN A 1 390 ? -15.666 13.751 18.805 1.00 97.62 390 ASN A CA 1
ATOM 2952 C C . ASN A 1 390 ? -15.373 15.268 18.955 1.00 97.62 390 ASN A C 1
ATOM 2954 O O . ASN A 1 390 ? -15.535 16.063 18.034 1.00 97.62 390 ASN A O 1
ATOM 2958 N N . ALA A 1 391 ? -14.969 15.681 20.159 1.00 97.00 391 ALA A N 1
ATOM 2959 C CA . ALA A 1 391 ? -14.818 17.073 20.565 1.00 97.00 391 ALA A CA 1
ATOM 2960 C C . ALA A 1 391 ? -13.477 17.310 21.273 1.00 97.00 391 ALA A C 1
ATOM 2962 O O . ALA A 1 391 ? -12.805 16.384 21.739 1.00 97.00 391 ALA A O 1
ATOM 2963 N N . ALA A 1 392 ? -13.085 18.581 21.382 1.00 95.69 392 ALA A N 1
ATOM 2964 C CA . ALA A 1 392 ? -11.879 18.972 22.103 1.00 95.69 392 ALA A CA 1
ATOM 2965 C C . ALA A 1 392 ? -11.991 18.701 23.615 1.00 95.69 392 ALA A C 1
ATOM 2967 O O . ALA A 1 392 ? -13.073 18.733 24.192 1.00 95.69 392 ALA A O 1
ATOM 2968 N N . GLY A 1 393 ? -10.846 18.535 24.284 1.00 92.19 393 GLY A N 1
ATOM 2969 C CA . GLY A 1 393 ? -10.768 18.492 25.753 1.00 92.19 393 GLY A CA 1
ATOM 2970 C C . GLY A 1 393 ? -11.009 17.119 26.385 1.00 92.19 393 GLY A C 1
ATOM 2971 O O . GLY A 1 393 ? -10.859 16.980 27.600 1.00 92.19 393 GLY A O 1
ATOM 2972 N N . GLN A 1 394 ? -11.314 16.109 25.575 1.00 94.19 394 GLN A N 1
ATOM 2973 C CA . GLN A 1 394 ? -11.437 14.722 26.011 1.00 94.19 394 GLN A CA 1
ATOM 2974 C C . GLN A 1 394 ? -10.086 14.130 26.436 1.00 94.19 394 GLN A C 1
ATOM 2976 O O . GLN A 1 394 ? -9.015 14.581 26.015 1.00 94.19 394 GLN A O 1
ATOM 2981 N N . ARG A 1 395 ? -10.134 13.100 27.284 1.00 94.00 395 ARG A N 1
ATOM 2982 C CA . ARG A 1 395 ? -8.955 12.390 27.789 1.00 94.00 395 ARG A CA 1
ATOM 2983 C C . ARG A 1 395 ? -9.173 10.889 27.690 1.00 94.00 395 ARG A C 1
ATOM 2985 O O . ARG A 1 395 ? -10.270 10.414 27.939 1.00 94.00 395 ARG A O 1
ATOM 2992 N N . PHE A 1 396 ? -8.096 10.181 27.389 1.00 96.50 396 PHE A N 1
ATOM 2993 C CA . PHE A 1 396 ? -8.005 8.733 27.465 1.00 96.50 396 PHE A CA 1
ATOM 2994 C C . PHE A 1 396 ? -6.797 8.410 28.341 1.00 96.50 396 PHE A C 1
ATOM 2996 O O . PHE A 1 396 ? -5.726 9.004 28.155 1.00 96.50 396 PHE A O 1
ATOM 3003 N N . THR A 1 397 ? -6.992 7.549 29.334 1.00 94.88 397 THR A N 1
ATOM 3004 C CA . THR A 1 397 ? -5.926 7.099 30.230 1.00 94.88 397 THR A CA 1
ATOM 3005 C C . THR A 1 397 ? -5.536 5.712 29.780 1.00 94.88 397 THR A C 1
ATOM 3007 O O . THR A 1 397 ? -6.289 4.779 30.031 1.00 94.88 397 THR A O 1
ATOM 3010 N N . SER A 1 398 ? -4.385 5.606 29.122 1.00 94.00 398 SER A N 1
ATOM 3011 C CA . SER A 1 398 ? -3.925 4.318 28.639 1.00 94.00 398 SER A CA 1
ATOM 3012 C C . SER A 1 398 ? -3.375 3.448 29.764 1.00 94.00 398 SER A C 1
ATOM 3014 O O . SER A 1 398 ? -2.819 3.955 30.753 1.00 94.00 398 SER A O 1
ATOM 3016 N N . ILE A 1 399 ? -3.480 2.141 29.579 1.00 95.38 399 ILE A N 1
ATOM 3017 C CA . ILE A 1 399 ? -2.701 1.156 30.316 1.00 95.38 399 ILE A CA 1
ATOM 3018 C C . ILE A 1 399 ? -1.228 1.376 29.983 1.00 95.38 399 ILE A C 1
ATOM 3020 O O . ILE A 1 399 ? -0.853 1.758 28.874 1.00 95.38 399 ILE A O 1
ATOM 3024 N N . ARG A 1 400 ? -0.378 1.238 30.998 1.00 90.50 400 ARG A N 1
ATOM 3025 C CA . ARG A 1 400 ? 1.067 1.328 30.807 1.00 90.50 400 ARG A CA 1
ATOM 3026 C C . ARG A 1 400 ? 1.611 -0.057 30.458 1.00 90.50 400 ARG A C 1
ATOM 3028 O O . ARG A 1 400 ? 1.150 -1.013 31.080 1.00 90.50 400 ARG A O 1
ATOM 3035 N N . PRO A 1 401 ? 2.626 -0.161 29.586 1.00 88.75 401 PRO A N 1
ATOM 3036 C CA . PRO A 1 401 ? 3.191 -1.454 29.198 1.00 88.75 401 PRO A CA 1
ATOM 3037 C C . PRO A 1 401 ? 3.619 -2.336 30.383 1.00 88.75 401 PRO A C 1
ATOM 3039 O O . PRO A 1 401 ? 3.382 -3.535 30.392 1.00 88.75 401 PRO A O 1
ATOM 3042 N N . ASP A 1 402 ? 4.158 -1.748 31.459 1.00 88.81 402 ASP A N 1
ATOM 3043 C CA . ASP A 1 402 ? 4.570 -2.497 32.655 1.00 88.81 402 ASP A CA 1
ATOM 3044 C C . ASP A 1 402 ? 3.402 -3.142 33.420 1.00 88.81 402 ASP A C 1
ATOM 3046 O O . ASP A 1 402 ? 3.593 -4.150 34.097 1.00 88.81 402 ASP A O 1
ATOM 3050 N N . ALA A 1 403 ? 2.193 -2.588 33.305 1.00 94.12 403 ALA A N 1
ATOM 3051 C CA . ALA A 1 403 ? 0.992 -3.163 33.902 1.00 94.12 403 ALA A CA 1
ATOM 3052 C C . ALA A 1 403 ? 0.377 -4.282 33.042 1.00 94.12 403 ALA A C 1
ATOM 3054 O O . ALA A 1 403 ? -0.321 -5.137 33.587 1.00 94.12 403 ALA A O 1
ATOM 3055 N N . MET A 1 404 ? 0.642 -4.302 31.731 1.00 97.19 404 MET A N 1
ATOM 3056 C CA . MET A 1 404 ? 0.103 -5.310 30.807 1.00 97.19 404 MET A CA 1
ATOM 3057 C C . MET A 1 404 ? 0.604 -6.712 31.166 1.00 97.19 404 MET A C 1
ATOM 3059 O O . MET A 1 404 ? -0.191 -7.639 31.300 1.00 97.19 404 MET A O 1
ATOM 3063 N N . ASP A 1 405 ? 1.897 -6.843 31.467 1.00 93.81 405 ASP A N 1
ATOM 3064 C CA . ASP A 1 405 ? 2.516 -8.096 31.918 1.00 93.81 405 ASP A CA 1
ATOM 3065 C C . ASP A 1 405 ? 1.839 -8.705 33.157 1.00 93.81 405 ASP A C 1
ATOM 3067 O O . ASP A 1 405 ? 1.714 -9.927 33.284 1.00 93.81 405 ASP A O 1
ATOM 3071 N N . ASP A 1 406 ? 1.432 -7.861 34.110 1.00 93.88 406 ASP A N 1
ATOM 3072 C CA . ASP A 1 406 ? 0.711 -8.299 35.307 1.00 93.88 406 ASP A CA 1
ATOM 3073 C C . ASP A 1 406 ? -0.704 -8.778 34.973 1.00 93.88 406 ASP A C 1
ATOM 3075 O O . ASP A 1 406 ? -1.172 -9.740 35.584 1.00 93.88 406 ASP A O 1
ATOM 3079 N N . MET A 1 407 ? -1.375 -8.126 34.021 1.00 96.50 407 MET A N 1
ATOM 3080 C CA . MET A 1 407 ? -2.722 -8.492 33.577 1.00 96.50 407 MET A CA 1
ATOM 3081 C C . MET A 1 407 ? -2.715 -9.823 32.826 1.00 96.50 407 MET A C 1
ATOM 3083 O O . MET A 1 407 ? -3.507 -10.705 33.156 1.00 96.50 407 MET A O 1
ATOM 3087 N N . ILE A 1 408 ? -1.763 -10.014 31.910 1.00 95.56 408 ILE A N 1
ATOM 3088 C CA . ILE A 1 408 ? -1.584 -11.266 31.159 1.00 95.56 408 ILE A CA 1
ATOM 3089 C C . ILE A 1 408 ? -1.371 -12.435 32.130 1.00 95.56 408 ILE A C 1
ATOM 3091 O O . ILE A 1 408 ? -2.069 -13.445 32.068 1.00 95.56 408 ILE A O 1
ATOM 3095 N N . ARG A 1 409 ? -0.472 -12.276 33.112 1.00 92.56 409 ARG A N 1
ATOM 3096 C CA . ARG A 1 409 ? -0.219 -13.308 34.134 1.00 92.56 409 ARG A CA 1
ATOM 3097 C C . ARG A 1 409 ? -1.426 -13.645 35.008 1.00 92.56 409 ARG A C 1
ATOM 3099 O O . ARG A 1 409 ? -1.442 -14.725 35.586 1.00 92.56 409 ARG A O 1
ATOM 3106 N N . GLN A 1 410 ? -2.358 -12.714 35.198 1.00 92.38 410 GLN A N 1
ATOM 3107 C CA . GLN A 1 410 ? -3.553 -12.932 36.019 1.00 92.38 410 GLN A CA 1
ATOM 3108 C C . GLN A 1 410 ? -4.683 -13.619 35.246 1.00 92.38 410 GLN A C 1
ATOM 3110 O O . GLN A 1 410 ? -5.555 -14.213 35.879 1.00 92.38 410 GLN A O 1
ATOM 3115 N N . ALA A 1 411 ? -4.680 -13.508 33.916 1.00 89.75 411 ALA A N 1
ATOM 3116 C CA . ALA A 1 411 ? -5.668 -14.120 33.035 1.00 89.75 411 ALA A CA 1
ATOM 3117 C C . ALA A 1 411 ? -5.350 -15.590 32.694 1.00 89.75 411 ALA A C 1
ATOM 3119 O O . ALA A 1 411 ? -6.282 -16.361 32.459 1.00 89.75 411 ALA A O 1
ATOM 3120 N N . ALA A 1 412 ? -4.062 -15.961 32.691 1.00 78.06 412 ALA A N 1
ATOM 3121 C CA . ALA A 1 412 ? -3.562 -17.330 32.506 1.00 78.06 412 ALA A CA 1
ATOM 3122 C C . ALA A 1 412 ? -3.828 -18.239 33.720 1.00 78.06 412 ALA A C 1
ATOM 3124 O O . ALA A 1 412 ? -4.145 -19.435 33.503 1.00 78.06 412 ALA A O 1
#

Mean predicted aligned error: 6.65 Å

Radius of gyration: 24.22 Å; Cα contacts (8 Å, |Δi|>4): 898; chains: 1; bounding box: 64×47×76 Å